Protein AF-A0AAD5M2W2-F1 (afdb_monomer_lite)

Sequence (534 aa):
MEVFDAETGERLVISTTPSTPLARLRRELERRDLPKAQRERLQIQIVEKMKAMDMQQVQRMIREEMQRELDREVELRLELSAIGRARLQKKHERDRAFHKEQIERIRAECQLRLAATMAQYNLLRGPKVLSVHVYRSEHGNLQEEYNAYGDLRVDFSPNASKHNADAWATFNDSLHDMGWSQLWVKTASLSPEEHADKQLARKRREDIMYAAGYAEGLLTHHRIDEHHHNVINTFFPDGNADDRQTLAELREFFRKNLDWMHQQIAHHDANPHLADSEYWETVSSILKQFEGLVAGYHRASKAAPPASSLDLLLMNYDGDLQDLIPVVQRARGEEVDDVDPITQEFYVFLKNLKCSALIRILPDFSDLVWGHSTWDTYASMNRIYKHYDVPLPGNAADGAPLKRKISMSSSPAYLSSVDDWYMTDAGLGILETTHGVFDSSLYDFVTPHTVPCHASHAVASRYDLETGDLFSLNGAIDAKVTSLEKFARLECDAEAGPTHDTNPVFEWTSDMRALAPSMGHPERFDFGFVTMAH

pLDDT: mean 79.1, std 15.96, range [26.16, 97.25]

Radius of gyration: 27.18 Å; chains: 1; bounding box: 92×73×61 Å

InterPro domains:
  IPR007000 Phospholipase B-like [PF04916] (167-453)
  IPR007000 Phospholipase B-like [PTHR12370] (47-453)

Structure (mmCIF, N/CA/C/O backbone):
data_AF-A0AAD5M2W2-F1
#
_entry.id   AF-A0AAD5M2W2-F1
#
loop_
_atom_site.group_PDB
_atom_site.id
_atom_site.type_symbol
_atom_site.label_atom_id
_atom_site.label_alt_id
_atom_site.label_comp_id
_atom_site.label_asym_id
_atom_site.label_entity_id
_atom_site.label_seq_id
_atom_site.pdbx_PDB_ins_code
_atom_site.Cartn_x
_atom_site.Cartn_y
_atom_site.Cartn_z
_atom_site.occupancy
_atom_site.B_iso_or_equiv
_atom_site.auth_seq_id
_atom_site.auth_comp_id
_atom_site.auth_asym_id
_atom_site.auth_atom_id
_atom_site.pdbx_PDB_model_num
ATOM 1 N N . MET A 1 1 ? -61.775 -3.359 23.673 1.00 36.44 1 MET A N 1
ATOM 2 C CA . MET A 1 1 ? -61.932 -1.970 24.150 1.00 36.44 1 MET A CA 1
ATOM 3 C C . MET A 1 1 ? -61.606 -1.062 22.992 1.00 36.44 1 MET A C 1
ATOM 5 O O . MET A 1 1 ? -60.603 -1.305 22.335 1.00 36.44 1 MET A O 1
ATOM 9 N N . GLU A 1 2 ? -62.457 -0.082 22.719 1.00 37.75 2 GLU A N 1
ATOM 10 C CA . GLU A 1 2 ? -62.147 0.963 21.745 1.00 37.75 2 GLU A CA 1
ATOM 11 C C . GLU A 1 2 ? -61.397 2.076 22.469 1.00 37.75 2 GLU A C 1
ATOM 13 O O . GLU A 1 2 ? -61.815 2.486 23.552 1.00 37.75 2 GLU A O 1
ATOM 18 N N . VAL A 1 3 ? -60.268 2.505 21.910 1.00 46.97 3 VAL A N 1
ATOM 19 C CA . VAL A 1 3 ? -59.438 3.572 22.472 1.00 46.97 3 VAL A CA 1
ATOM 20 C C . VAL A 1 3 ? -59.553 4.771 21.542 1.00 46.97 3 VAL A C 1
ATOM 22 O O . VAL A 1 3 ? -59.398 4.640 20.327 1.00 46.97 3 VAL A O 1
ATOM 25 N N . PHE A 1 4 ? -59.864 5.921 22.124 1.00 44.84 4 PHE A N 1
ATOM 26 C CA . PHE A 1 4 ? -60.000 7.193 21.428 1.00 44.84 4 PHE A CA 1
ATOM 27 C C . PHE A 1 4 ? -58.904 8.134 21.911 1.00 44.84 4 PHE A C 1
ATOM 29 O O . PHE A 1 4 ? -58.489 8.062 23.070 1.00 44.84 4 PHE A O 1
ATOM 36 N N . ASP A 1 5 ? -58.439 8.995 21.016 1.00 47.41 5 ASP A N 1
ATOM 37 C CA . ASP A 1 5 ? -57.518 10.068 21.363 1.00 47.41 5 ASP A CA 1
ATOM 38 C C . ASP A 1 5 ? -58.234 11.127 22.225 1.00 47.41 5 ASP A C 1
ATOM 40 O O . ASP A 1 5 ? -59.355 11.538 21.915 1.00 47.41 5 ASP A O 1
ATOM 44 N N . ALA A 1 6 ? -57.611 11.537 23.333 1.00 44.28 6 ALA A N 1
ATOM 45 C CA . ALA A 1 6 ? -58.256 12.368 24.352 1.00 44.28 6 ALA A CA 1
ATOM 46 C C . ALA A 1 6 ? -58.295 13.872 24.017 1.00 44.28 6 ALA A C 1
ATOM 48 O O . ALA A 1 6 ? -59.051 14.601 24.658 1.00 44.28 6 ALA A O 1
ATOM 49 N N . GLU A 1 7 ? -57.515 14.335 23.035 1.00 48.81 7 GLU A N 1
ATOM 50 C CA . GLU A 1 7 ? -57.474 15.745 22.618 1.00 48.81 7 GLU A CA 1
ATOM 51 C C . GLU A 1 7 ? -58.242 15.985 21.309 1.00 48.81 7 GLU A C 1
ATOM 53 O O . GLU A 1 7 ? -58.787 17.068 21.101 1.00 48.81 7 GLU A O 1
ATOM 58 N N . THR A 1 8 ? -58.332 14.970 20.443 1.00 64.38 8 THR A N 1
ATOM 59 C CA . THR A 1 8 ? -58.938 15.074 19.101 1.00 64.38 8 THR A CA 1
ATOM 60 C C . THR A 1 8 ? -60.226 14.267 18.918 1.00 64.38 8 THR A C 1
ATOM 62 O O . THR A 1 8 ? -61.007 14.563 18.014 1.00 64.38 8 THR A O 1
ATOM 65 N N . GLY A 1 9 ? -60.490 13.266 19.765 1.00 46.53 9 GLY A N 1
ATOM 66 C CA . GLY A 1 9 ? -61.698 12.435 19.700 1.00 46.53 9 GLY A CA 1
ATOM 67 C C . GLY A 1 9 ? -61.727 11.405 18.562 1.00 46.53 9 GLY A C 1
ATOM 68 O O . GLY A 1 9 ? -62.741 10.723 18.389 1.00 46.53 9 GLY A O 1
ATOM 69 N N . GLU A 1 10 ? -60.647 11.254 17.789 1.00 45.69 10 GLU A N 1
ATOM 70 C CA . GLU A 1 10 ? -60.570 10.253 16.723 1.00 45.69 10 GLU A CA 1
ATOM 71 C C . GLU A 1 10 ? -60.314 8.828 17.255 1.00 45.69 10 GLU A C 1
ATOM 73 O O . GLU A 1 10 ? -59.768 8.601 18.339 1.00 45.69 10 GLU A O 1
ATOM 78 N N . ARG A 1 11 ? -60.758 7.831 16.480 1.00 42.84 11 ARG A N 1
ATOM 79 C CA . ARG A 1 11 ? -60.775 6.409 16.860 1.00 42.84 11 ARG A CA 1
ATOM 80 C C . ARG A 1 11 ? -59.464 5.736 16.445 1.00 42.84 11 ARG A C 1
ATOM 82 O O . ARG A 1 11 ? -59.242 5.486 15.261 1.00 42.84 11 ARG A O 1
ATOM 89 N N . LEU A 1 12 ? -58.608 5.404 17.413 1.00 44.12 12 LEU A N 1
ATOM 90 C CA . LEU A 1 12 ? -57.287 4.821 17.157 1.00 44.12 12 LEU A CA 1
ATOM 91 C C . LEU A 1 12 ? -57.390 3.357 16.694 1.00 44.12 12 LEU A C 1
ATOM 93 O O . LEU A 1 12 ? -57.625 2.438 17.481 1.00 44.12 12 LEU A O 1
ATOM 97 N N . VAL A 1 13 ? -57.163 3.124 15.397 1.00 38.78 13 VAL A N 1
ATOM 98 C CA . VAL A 1 13 ? -57.106 1.777 14.805 1.00 38.78 13 VAL A CA 1
ATOM 99 C C . VAL A 1 13 ? -55.736 1.142 15.073 1.00 38.78 13 VAL A C 1
ATOM 101 O O . VAL A 1 13 ? -54.807 1.239 14.273 1.00 38.78 13 VAL A O 1
ATOM 104 N N . ILE A 1 14 ? -55.607 0.459 16.212 1.00 38.12 14 ILE A N 1
ATOM 105 C CA . ILE A 1 14 ? -54.402 -0.307 16.560 1.00 38.12 14 ILE A CA 1
ATOM 106 C C . ILE A 1 14 ? -54.379 -1.622 15.760 1.00 38.12 14 ILE A C 1
ATOM 108 O O . ILE A 1 14 ? -55.108 -2.566 16.058 1.00 38.12 14 ILE A O 1
ATOM 112 N N . SER A 1 15 ? -53.512 -1.695 14.747 1.00 33.19 15 SER A N 1
ATOM 113 C CA . SER A 1 15 ? -53.264 -2.904 13.947 1.00 33.19 15 SER A CA 1
ATOM 114 C C . SER A 1 15 ? -52.427 -3.933 14.726 1.00 33.19 15 SER A C 1
ATOM 116 O O . SER A 1 15 ? -51.227 -3.750 14.924 1.00 33.19 15 SER A O 1
ATOM 118 N N . THR A 1 16 ? -53.035 -5.052 15.122 1.00 33.16 16 THR A N 1
ATOM 119 C CA . THR A 1 16 ? -52.497 -6.042 16.080 1.00 33.16 16 THR A CA 1
ATOM 120 C C . THR A 1 16 ? -51.530 -7.092 15.502 1.00 33.16 16 THR A C 1
ATOM 122 O O . THR A 1 16 ? -51.529 -8.246 15.925 1.00 33.16 16 THR A O 1
ATOM 125 N N . THR A 1 17 ? -50.643 -6.709 14.579 1.00 34.84 17 THR A N 1
ATOM 126 C CA . THR A 1 17 ? -49.508 -7.563 14.165 1.00 34.84 17 THR A CA 1
ATOM 127 C C . THR A 1 17 ? -48.195 -6.784 14.228 1.00 34.84 17 THR A C 1
ATOM 129 O O . THR A 1 17 ? -48.070 -5.801 13.490 1.00 34.84 17 THR A O 1
ATOM 132 N N . PRO A 1 18 ? -47.195 -7.212 15.026 1.00 33.22 18 PRO A N 1
ATOM 133 C CA . PRO A 1 18 ? -45.878 -6.589 15.026 1.00 33.22 18 PRO A CA 1
ATOM 134 C C . PRO A 1 18 ? -45.157 -6.929 13.717 1.00 33.22 18 PRO A C 1
ATOM 136 O O . PRO A 1 18 ? -44.535 -7.978 13.566 1.00 33.22 18 PRO A O 1
ATOM 139 N N . SER A 1 19 ? -45.260 -6.036 12.734 1.00 44.28 19 SER A N 1
ATOM 140 C CA . SER A 1 19 ? -44.451 -6.117 11.523 1.00 44.28 19 SER A CA 1
ATOM 141 C C . SER A 1 19 ? -42.984 -5.904 11.883 1.00 44.28 19 SER A C 1
ATOM 143 O O . SER A 1 19 ? -42.655 -4.874 12.475 1.00 44.28 19 SER A O 1
ATOM 145 N N . THR A 1 20 ? -42.095 -6.811 11.474 1.00 59.41 20 THR A N 1
ATOM 146 C CA . THR A 1 20 ? -40.649 -6.554 11.544 1.00 59.41 20 THR A CA 1
ATOM 147 C C . THR A 1 20 ? -40.314 -5.232 10.831 1.00 59.41 20 THR A C 1
ATOM 149 O O . THR A 1 20 ? -40.992 -4.893 9.854 1.00 59.41 20 THR A O 1
ATOM 152 N N . PRO A 1 21 ? -39.286 -4.471 11.261 1.00 75.19 21 PRO A N 1
ATOM 153 C CA . PRO A 1 21 ? -38.970 -3.167 10.665 1.00 75.19 21 PRO A CA 1
ATOM 154 C C . PRO A 1 21 ? -38.828 -3.212 9.135 1.00 75.19 21 PRO A C 1
ATOM 156 O O . PRO A 1 21 ? -39.376 -2.367 8.433 1.00 75.19 21 PRO A O 1
ATOM 159 N N . LEU A 1 22 ? -38.212 -4.275 8.607 1.00 80.25 22 LEU A N 1
ATOM 160 C CA . LEU A 1 22 ? -38.109 -4.546 7.171 1.00 80.25 22 LEU A CA 1
ATOM 161 C C . LEU A 1 22 ? -39.481 -4.727 6.484 1.00 80.25 22 LEU A C 1
ATOM 163 O O . LEU A 1 22 ? -39.699 -4.215 5.388 1.00 80.25 22 LEU A O 1
ATOM 167 N N . ALA A 1 23 ? -40.432 -5.415 7.125 1.00 81.88 23 ALA A N 1
ATOM 168 C CA . ALA A 1 23 ? -41.792 -5.607 6.612 1.00 81.88 23 ALA A CA 1
ATOM 169 C C . ALA A 1 23 ? -42.685 -4.357 6.741 1.00 81.88 23 ALA A C 1
ATOM 171 O O . ALA A 1 23 ? -43.746 -4.303 6.110 1.00 81.88 23 ALA A O 1
ATOM 172 N N . ARG A 1 24 ? -42.281 -3.367 7.550 1.00 85.06 24 ARG A N 1
ATOM 173 C CA . ARG A 1 24 ? -42.869 -2.019 7.559 1.00 85.06 24 ARG A CA 1
ATOM 174 C C . ARG A 1 24 ? -42.327 -1.196 6.390 1.00 85.06 24 ARG A C 1
ATOM 176 O O . ARG A 1 24 ? -43.125 -0.713 5.597 1.00 85.06 24 ARG A O 1
ATOM 183 N N . LEU A 1 25 ? -41.002 -1.137 6.224 1.00 87.12 25 LEU A N 1
ATOM 184 C CA . LEU A 1 25 ? -40.350 -0.418 5.119 1.00 87.12 25 LEU A CA 1
ATOM 185 C C . LEU A 1 25 ? -40.816 -0.914 3.738 1.00 87.12 25 LEU A C 1
ATOM 187 O O . LEU A 1 25 ? -41.129 -0.107 2.868 1.00 87.12 25 LEU A O 1
ATOM 191 N N . ARG A 1 26 ? -40.938 -2.238 3.544 1.00 88.25 26 ARG A N 1
ATOM 192 C CA . ARG A 1 26 ? -41.463 -2.820 2.291 1.00 88.25 26 ARG A CA 1
ATOM 193 C C . ARG A 1 26 ? -42.908 -2.391 1.997 1.00 88.25 26 ARG A C 1
ATOM 195 O O . ARG A 1 26 ? -43.186 -1.967 0.882 1.00 88.25 26 ARG A O 1
ATOM 202 N N . ARG A 1 27 ? -43.795 -2.415 3.000 1.00 89.06 27 ARG A N 1
ATOM 203 C CA . ARG A 1 27 ? -45.178 -1.910 2.873 1.00 89.06 27 ARG A CA 1
ATOM 204 C C . ARG A 1 27 ? -45.243 -0.411 2.605 1.00 89.06 27 ARG A C 1
ATOM 206 O O . ARG A 1 27 ? -46.137 0.052 1.906 1.00 89.06 27 ARG A O 1
ATOM 213 N N . GLU A 1 28 ? -44.309 0.357 3.153 1.00 87.81 28 GLU A N 1
ATOM 214 C CA . GLU A 1 28 ? -44.230 1.788 2.880 1.00 87.81 28 GLU A CA 1
ATOM 215 C C . GLU A 1 28 ? -43.802 2.045 1.429 1.00 87.81 28 GLU A C 1
ATOM 217 O O . GLU A 1 28 ? -44.439 2.844 0.748 1.00 87.81 28 GLU A O 1
ATOM 222 N N . LEU A 1 29 ? -42.824 1.291 0.911 1.00 89.12 29 LEU A N 1
ATOM 223 C CA . LEU A 1 29 ? -42.368 1.359 -0.483 1.00 89.12 29 LEU A CA 1
ATOM 224 C C . LEU A 1 29 ? -43.471 1.026 -1.516 1.00 89.12 29 LEU A C 1
ATOM 226 O O . LEU A 1 29 ? -43.450 1.553 -2.632 1.00 89.12 29 LEU A O 1
ATOM 230 N N . GLU A 1 30 ? -44.449 0.189 -1.159 1.00 90.06 30 GLU A N 1
ATOM 231 C CA . GLU A 1 30 ? -45.597 -0.181 -2.010 1.00 90.06 30 GLU A CA 1
ATOM 232 C C . GLU A 1 30 ? -46.575 0.982 -2.276 1.00 90.06 30 GLU A C 1
ATOM 234 O O . GLU A 1 30 ? -47.379 0.917 -3.213 1.00 90.06 30 GLU A O 1
ATOM 239 N N . ARG A 1 31 ? -46.497 2.077 -1.505 1.00 89.44 31 ARG A N 1
ATOM 240 C CA . ARG A 1 31 ? -47.305 3.286 -1.725 1.00 89.44 31 ARG A CA 1
ATOM 241 C C . ARG A 1 31 ? -47.078 3.873 -3.118 1.00 89.44 31 ARG A C 1
ATOM 243 O O . ARG A 1 31 ? -45.942 4.079 -3.550 1.00 89.44 31 ARG A O 1
ATOM 250 N N . ARG A 1 32 ? -48.168 4.190 -3.824 1.00 81.06 32 ARG A N 1
ATOM 251 C CA . ARG A 1 32 ? -48.130 4.743 -5.194 1.00 81.06 32 ARG A CA 1
ATOM 252 C C . ARG A 1 32 ? -47.857 6.248 -5.244 1.00 81.06 32 ARG A C 1
ATOM 254 O O . ARG A 1 32 ? -47.414 6.736 -6.275 1.00 81.06 32 ARG A O 1
ATOM 261 N N . ASP A 1 33 ? -48.095 6.956 -4.146 1.00 89.62 33 ASP A N 1
ATOM 262 C CA . ASP A 1 33 ? -48.006 8.413 -4.005 1.00 89.62 33 ASP A CA 1
ATOM 263 C C . ASP A 1 33 ? -46.625 8.923 -3.540 1.00 89.62 33 ASP A C 1
ATOM 265 O O . ASP A 1 33 ? -46.438 10.122 -3.352 1.00 89.62 33 ASP A O 1
ATOM 269 N N . LEU A 1 34 ? -45.641 8.032 -3.370 1.00 88.06 34 LEU A N 1
ATOM 270 C CA . LEU A 1 34 ? -44.294 8.393 -2.913 1.00 88.06 34 LEU A CA 1
ATOM 271 C C . LEU A 1 34 ? -43.500 9.223 -3.946 1.00 88.06 34 LEU A C 1
ATOM 273 O O . LEU A 1 34 ? -43.284 8.742 -5.066 1.00 88.06 34 LEU A O 1
ATOM 277 N N . PRO A 1 35 ? -42.942 10.388 -3.554 1.00 90.19 35 PRO A N 1
ATOM 278 C CA . PRO A 1 35 ? -41.943 11.114 -4.337 1.00 90.19 35 PRO A CA 1
ATOM 279 C C . PRO A 1 35 ? -40.710 10.254 -4.645 1.00 90.19 35 PRO A C 1
ATOM 281 O O . PRO A 1 35 ? -40.274 9.459 -3.810 1.00 90.19 35 PRO A O 1
ATOM 284 N N . LYS A 1 36 ? -40.087 10.465 -5.815 1.00 82.31 36 LYS A N 1
ATOM 285 C CA . LYS A 1 36 ? -38.928 9.678 -6.284 1.00 82.31 36 LYS A CA 1
ATOM 286 C C . LYS A 1 36 ? -37.802 9.584 -5.241 1.00 82.31 36 LYS A C 1
ATOM 288 O O . LYS A 1 36 ? -37.400 8.479 -4.898 1.00 82.31 36 LYS A O 1
ATOM 293 N N . ALA A 1 37 ? -37.374 10.711 -4.670 1.00 69.56 37 ALA A N 1
ATOM 294 C CA . ALA A 1 37 ? -36.309 10.735 -3.663 1.00 69.56 37 ALA A CA 1
ATOM 295 C C . ALA A 1 37 ? -36.676 9.989 -2.360 1.00 69.56 37 ALA A C 1
ATOM 297 O O . ALA A 1 37 ? -35.810 9.416 -1.704 1.00 69.56 37 ALA A O 1
ATOM 298 N N . GLN A 1 38 ? -37.959 9.960 -1.979 1.00 79.31 38 GLN A N 1
ATOM 299 C CA . GLN A 1 38 ? -38.421 9.207 -0.807 1.00 79.31 38 GLN A CA 1
ATOM 300 C C . GLN A 1 38 ? -38.491 7.702 -1.105 1.00 79.31 38 GLN A C 1
ATOM 302 O O . GLN A 1 38 ? -38.133 6.894 -0.252 1.00 79.31 38 GLN A O 1
ATOM 307 N N . ARG A 1 39 ? -38.879 7.326 -2.332 1.00 86.50 39 ARG A N 1
ATOM 308 C CA . ARG A 1 39 ? -38.817 5.945 -2.829 1.00 86.50 39 ARG A CA 1
ATOM 309 C C . ARG A 1 39 ? -37.378 5.417 -2.825 1.00 86.50 39 ARG A C 1
ATOM 311 O O . ARG A 1 39 ? -37.148 4.340 -2.289 1.00 86.50 39 ARG A O 1
ATOM 318 N N . GLU A 1 40 ? -36.427 6.198 -3.335 1.00 77.81 40 GLU A N 1
ATOM 319 C CA . GLU A 1 40 ? -34.996 5.857 -3.346 1.00 77.81 40 GLU A CA 1
ATOM 320 C C . GLU A 1 40 ? -34.443 5.682 -1.919 1.00 77.81 40 GLU A C 1
ATOM 322 O O . GLU A 1 40 ? -33.813 4.666 -1.628 1.00 77.81 40 GLU A O 1
ATOM 327 N N . ARG A 1 41 ? -34.763 6.596 -0.987 1.00 76.31 41 ARG A N 1
ATOM 328 C CA . ARG A 1 41 ? -34.402 6.451 0.440 1.00 76.31 41 ARG A CA 1
ATOM 329 C C . ARG A 1 41 ? -34.972 5.176 1.073 1.00 76.31 41 ARG A C 1
ATOM 331 O O . ARG A 1 41 ? -34.243 4.471 1.762 1.00 76.31 41 ARG A O 1
ATOM 338 N N . LEU A 1 42 ? -36.242 4.849 0.822 1.00 83.94 42 LEU A N 1
ATOM 339 C CA . LEU A 1 42 ? -36.864 3.621 1.337 1.00 83.94 42 LEU A CA 1
ATOM 340 C C . LEU A 1 42 ? -36.216 2.353 0.757 1.00 83.94 42 LEU A C 1
ATOM 342 O O . LEU A 1 42 ? -36.048 1.371 1.476 1.00 83.94 42 LEU A O 1
ATOM 346 N N . GLN A 1 43 ? -35.821 2.364 -0.520 1.00 85.75 43 GLN A N 1
ATOM 347 C CA . GLN A 1 43 ? -35.095 1.249 -1.141 1.00 85.75 43 GLN A CA 1
ATOM 348 C C . GLN A 1 43 ? -33.722 1.034 -0.489 1.00 85.75 43 GLN A C 1
ATOM 350 O O . GLN A 1 43 ? -33.374 -0.109 -0.193 1.00 85.75 43 GLN A O 1
ATOM 355 N N . ILE A 1 44 ? -32.982 2.117 -0.217 1.00 74.31 44 ILE A N 1
ATOM 356 C CA . ILE A 1 44 ? -31.689 2.076 0.485 1.00 74.31 44 ILE A CA 1
ATOM 357 C C . ILE A 1 44 ? -31.873 1.497 1.895 1.00 74.31 44 ILE A C 1
ATOM 359 O O . ILE A 1 44 ? -31.268 0.476 2.212 1.00 74.31 44 ILE A O 1
ATOM 363 N N . GLN A 1 45 ? -32.809 2.038 2.681 1.00 76.62 45 GLN A N 1
ATOM 364 C CA . GLN A 1 45 ? -33.110 1.554 4.036 1.00 76.62 45 GLN A CA 1
ATOM 365 C C . GLN A 1 45 ? -33.510 0.071 4.079 1.00 76.62 45 GLN A C 1
ATOM 367 O O . GLN A 1 45 ? -33.200 -0.634 5.039 1.00 76.62 45 GLN A O 1
ATOM 372 N N . ILE A 1 46 ? -34.198 -0.435 3.048 1.00 82.38 46 ILE A N 1
ATOM 373 C CA . ILE A 1 46 ? -34.526 -1.864 2.926 1.00 82.38 46 ILE A CA 1
ATOM 374 C C . ILE A 1 46 ? -33.260 -2.706 2.726 1.00 82.38 46 ILE A C 1
ATOM 376 O O . ILE A 1 46 ? -33.130 -3.744 3.374 1.00 82.38 46 ILE A O 1
ATOM 380 N N . VAL A 1 47 ? -32.338 -2.273 1.860 1.00 78.75 47 VAL A N 1
ATOM 381 C CA . VAL A 1 47 ? -31.065 -2.970 1.606 1.00 78.75 47 VAL A CA 1
ATOM 382 C C . VAL A 1 47 ? -30.160 -2.925 2.837 1.00 78.75 47 VAL A C 1
ATOM 384 O O . VAL A 1 47 ? -29.665 -3.971 3.245 1.00 78.75 47 VAL A O 1
ATOM 387 N N . GLU A 1 48 ? -30.015 -1.772 3.491 1.00 72.81 48 GLU A N 1
ATOM 388 C CA . GLU A 1 48 ? -29.258 -1.619 4.743 1.00 72.81 48 GLU A CA 1
ATOM 389 C C . GLU A 1 48 ? -29.798 -2.538 5.845 1.00 72.81 48 GLU A C 1
ATOM 391 O O . GLU A 1 48 ? -29.041 -3.268 6.489 1.00 72.81 48 GLU A O 1
ATOM 396 N N . LYS A 1 49 ? -31.126 -2.573 6.035 1.00 79.81 49 LYS A N 1
ATOM 397 C CA . LYS A 1 49 ? -31.739 -3.442 7.048 1.00 79.81 49 LYS A CA 1
ATOM 398 C C . LYS A 1 49 ? -31.573 -4.924 6.717 1.00 79.81 49 LYS A C 1
ATOM 400 O O . LYS A 1 49 ? -31.460 -5.725 7.641 1.00 79.81 49 LYS A O 1
ATOM 405 N N . MET A 1 50 ? -31.530 -5.286 5.434 1.00 80.06 50 MET A N 1
ATOM 406 C CA . MET A 1 50 ? -31.196 -6.644 4.999 1.00 80.06 50 MET A CA 1
ATOM 407 C C . MET A 1 50 ? -29.718 -6.970 5.246 1.00 80.06 50 MET A C 1
ATOM 409 O O . MET A 1 50 ? -29.456 -7.978 5.891 1.00 80.06 50 MET A O 1
ATOM 413 N N . LYS A 1 51 ? -28.768 -6.101 4.861 1.00 73.62 51 LYS A N 1
ATOM 414 C CA . LYS A 1 51 ? -27.327 -6.265 5.153 1.00 73.62 51 LYS A CA 1
ATOM 415 C C . LYS A 1 51 ? -27.094 -6.490 6.653 1.00 73.62 51 LYS A C 1
ATOM 417 O O . LYS A 1 51 ? -26.446 -7.462 7.026 1.00 73.62 51 LYS A O 1
ATOM 422 N N . ALA A 1 52 ? -27.702 -5.667 7.511 1.00 68.44 52 ALA A N 1
ATOM 423 C CA . ALA A 1 52 ? -27.586 -5.792 8.965 1.00 68.44 52 ALA A CA 1
ATOM 424 C C . ALA A 1 52 ? -28.182 -7.104 9.519 1.00 68.44 52 ALA A C 1
ATOM 426 O O . ALA A 1 52 ? -27.573 -7.741 10.376 1.00 68.44 52 ALA A O 1
ATOM 427 N N . MET A 1 53 ? -29.354 -7.537 9.035 1.00 78.69 53 MET A N 1
ATOM 428 C CA . MET A 1 53 ? -29.960 -8.815 9.449 1.00 78.69 53 MET A CA 1
ATOM 429 C C . MET A 1 53 ? -29.121 -10.022 9.009 1.00 78.69 53 MET A C 1
ATOM 431 O O . MET A 1 53 ? -28.934 -10.962 9.783 1.00 78.69 53 MET A O 1
ATOM 435 N N . ASP A 1 54 ? -28.602 -9.980 7.785 1.00 78.12 54 ASP A N 1
ATOM 436 C CA . ASP A 1 54 ? -27.798 -11.041 7.183 1.00 78.12 54 ASP A CA 1
ATOM 437 C C . ASP A 1 54 ? -26.445 -11.171 7.906 1.00 78.12 54 ASP A C 1
ATOM 439 O O . ASP A 1 54 ? -26.027 -12.277 8.257 1.00 78.12 54 ASP A O 1
ATOM 443 N N . MET A 1 55 ? -25.816 -10.039 8.232 1.00 70.56 55 MET A N 1
ATOM 444 C CA . MET A 1 55 ? -24.600 -9.963 9.045 1.00 70.56 55 MET A CA 1
ATOM 445 C C . MET A 1 55 ? -24.823 -10.503 10.463 1.00 70.56 55 MET A C 1
ATOM 447 O O . MET A 1 55 ? -24.073 -11.370 10.907 1.00 70.56 55 MET A O 1
ATOM 451 N N . GLN A 1 56 ? -25.894 -10.086 11.151 1.00 73.62 56 GLN A N 1
ATOM 452 C CA . GLN A 1 56 ? -26.241 -10.612 12.478 1.00 73.62 56 GLN A CA 1
ATOM 453 C C . GLN A 1 56 ? -26.490 -12.128 12.468 1.00 73.62 56 GLN A C 1
ATOM 455 O O . GLN A 1 56 ? -26.124 -12.818 13.424 1.00 73.62 56 GLN A O 1
ATOM 460 N N . GLN A 1 57 ? -27.092 -12.666 11.400 1.00 82.94 57 GLN A N 1
ATOM 461 C CA . GLN A 1 57 ? -27.284 -14.107 11.234 1.00 82.94 57 GLN A CA 1
ATOM 462 C C . GLN A 1 57 ? -25.942 -14.842 11.107 1.00 82.94 57 GLN A C 1
ATOM 464 O O . GLN A 1 57 ? -25.731 -15.824 11.821 1.00 82.94 57 GLN A O 1
ATOM 469 N N . VAL A 1 58 ? -25.042 -14.365 10.240 1.00 73.75 58 VAL A N 1
ATOM 470 C CA . VAL A 1 58 ? -23.720 -14.978 10.023 1.00 73.75 58 VAL A CA 1
ATOM 471 C C . VAL A 1 58 ? -22.849 -14.865 11.279 1.00 73.75 58 VAL A C 1
ATOM 473 O O . VAL A 1 58 ? -22.355 -15.882 11.759 1.00 73.75 58 VAL A O 1
ATOM 476 N N . GLN A 1 59 ? -22.749 -13.679 11.892 1.00 69.56 59 GLN A N 1
ATOM 477 C CA . GLN A 1 59 ? -22.024 -13.475 13.153 1.00 69.56 59 GLN A CA 1
ATOM 478 C C . GLN A 1 59 ? -22.548 -14.375 14.283 1.00 69.56 59 GLN A C 1
ATOM 480 O O . GLN A 1 59 ? -21.763 -14.898 15.069 1.00 69.56 59 GLN A O 1
ATOM 485 N N . ARG A 1 60 ? -23.870 -14.591 14.386 1.00 81.38 60 ARG A N 1
ATOM 486 C CA . ARG A 1 60 ? -24.428 -15.534 15.370 1.00 81.38 60 ARG A CA 1
ATOM 487 C C . ARG A 1 60 ? -23.951 -16.962 15.102 1.00 81.38 60 ARG A C 1
ATOM 489 O O . ARG A 1 60 ? -23.526 -17.618 16.043 1.00 81.38 60 ARG A O 1
ATOM 496 N N . MET A 1 61 ? -23.985 -17.425 13.851 1.00 86.38 61 MET A N 1
ATOM 497 C CA . MET A 1 61 ? -23.514 -18.772 13.502 1.00 86.38 61 MET A CA 1
ATOM 498 C C . MET A 1 61 ? -22.013 -18.948 13.774 1.00 86.38 61 MET A C 1
ATOM 500 O O . MET A 1 61 ? -21.619 -20.000 14.270 1.00 86.38 61 MET A O 1
ATOM 504 N N . ILE A 1 62 ? -21.199 -17.917 13.519 1.00 74.56 62 ILE A N 1
ATOM 505 C CA . ILE A 1 62 ? -19.765 -17.904 13.846 1.00 74.56 62 ILE A CA 1
ATOM 506 C C . ILE A 1 62 ? -19.555 -17.971 15.366 1.00 74.56 62 ILE A C 1
ATOM 508 O O . ILE A 1 62 ? -18.835 -18.847 15.829 1.00 74.56 62 ILE A O 1
ATOM 512 N N . ARG A 1 63 ? -20.232 -17.126 16.160 1.00 77.31 63 ARG A N 1
ATOM 513 C CA . ARG A 1 63 ? -20.138 -17.156 17.635 1.00 77.31 63 ARG A CA 1
ATOM 514 C C . ARG A 1 63 ? -20.571 -18.499 18.226 1.00 77.31 63 ARG A C 1
ATOM 516 O O . ARG A 1 63 ? -19.914 -19.010 19.127 1.00 77.31 63 ARG A O 1
ATOM 523 N N . GLU A 1 64 ? -21.648 -19.088 17.710 1.00 87.62 64 GLU A N 1
ATOM 524 C CA . GLU A 1 64 ? -22.061 -20.439 18.097 1.00 87.62 64 GLU A CA 1
ATOM 525 C C . GLU A 1 64 ? -20.990 -21.488 17.757 1.00 87.62 64 GLU A C 1
ATOM 527 O O . GLU A 1 64 ? -20.768 -22.403 18.543 1.00 87.62 64 GLU A O 1
ATOM 532 N N . GLU A 1 65 ? -20.317 -21.369 16.610 1.00 91.75 65 GLU A N 1
ATOM 533 C CA . GLU A 1 65 ? -19.266 -22.308 16.207 1.00 91.75 65 GLU A CA 1
ATOM 534 C C . GLU A 1 65 ? -17.975 -22.138 17.015 1.00 91.75 65 GLU A C 1
ATOM 536 O O . GLU A 1 65 ? -17.366 -23.136 17.390 1.00 91.75 65 GLU A O 1
ATOM 541 N N . MET A 1 66 ? -17.607 -20.906 17.376 1.00 79.06 66 MET A N 1
ATOM 542 C CA . MET A 1 66 ? -16.513 -20.636 18.315 1.00 79.06 66 MET A CA 1
ATOM 543 C C . MET A 1 66 ? -16.785 -21.254 19.691 1.00 79.06 66 MET A C 1
ATOM 545 O O . MET A 1 66 ? -15.888 -21.857 20.278 1.00 79.06 66 MET A O 1
ATOM 549 N N . GLN A 1 67 ? -18.026 -21.171 20.188 1.00 83.62 67 GLN A N 1
ATOM 550 C CA . GLN A 1 67 ? -18.408 -21.842 21.433 1.00 83.62 67 GLN A CA 1
ATOM 551 C C . GLN A 1 67 ? -18.316 -23.369 21.297 1.00 83.62 67 GLN A C 1
ATOM 553 O O . GLN A 1 67 ? -17.759 -24.020 22.178 1.00 83.62 67 GLN A O 1
ATOM 558 N N . ARG A 1 68 ? -18.783 -23.946 20.178 1.00 91.31 68 ARG A N 1
ATOM 559 C CA . ARG A 1 68 ? -18.616 -25.386 19.914 1.00 91.31 68 ARG A CA 1
ATOM 560 C C . ARG A 1 68 ? -17.141 -25.785 19.869 1.00 91.31 68 ARG A C 1
ATOM 562 O O . ARG A 1 68 ? -16.812 -26.855 20.362 1.00 91.31 68 ARG A O 1
ATOM 569 N N . GLU A 1 69 ? -16.252 -24.959 19.321 1.00 90.25 69 GLU A N 1
ATOM 570 C CA . GLU A 1 69 ? -14.814 -25.255 19.302 1.00 90.25 69 GLU A CA 1
ATOM 571 C C . GLU A 1 69 ? -14.195 -25.239 20.706 1.00 90.25 69 GLU A C 1
ATOM 573 O O . GLU A 1 69 ? -13.432 -26.145 21.045 1.00 90.25 69 GLU A O 1
ATOM 578 N N . LEU A 1 70 ? -14.600 -24.298 21.565 1.00 85.94 70 LEU A N 1
ATOM 579 C CA . LEU A 1 70 ? -14.209 -24.296 22.977 1.00 85.94 70 LEU A CA 1
ATOM 580 C C . LEU A 1 70 ? -14.704 -25.560 23.704 1.00 85.94 70 LEU A C 1
ATOM 582 O O . LEU A 1 70 ? -13.938 -26.204 24.424 1.00 85.94 70 LEU A O 1
ATOM 586 N N . ASP A 1 71 ? -15.955 -25.962 23.471 1.00 89.94 71 ASP A N 1
ATOM 587 C CA . ASP A 1 71 ? -16.534 -27.176 24.057 1.00 89.94 71 ASP A CA 1
ATOM 588 C C . ASP A 1 71 ? -15.805 -28.447 23.562 1.00 89.94 71 ASP A C 1
ATOM 590 O O . ASP A 1 71 ? -15.555 -29.368 24.345 1.00 89.94 71 ASP A O 1
ATOM 594 N N . ARG A 1 72 ? -15.394 -28.491 22.283 1.00 92.19 72 ARG A N 1
ATOM 595 C CA . ARG A 1 72 ? -14.584 -29.579 21.696 1.00 92.19 72 ARG A CA 1
ATOM 596 C C . ARG A 1 72 ? -13.190 -29.659 22.317 1.00 92.19 72 ARG A C 1
ATOM 598 O O . ARG A 1 72 ? -12.733 -30.764 22.619 1.00 92.19 72 ARG A O 1
ATOM 605 N N . GLU A 1 73 ? -12.524 -28.525 22.555 1.00 87.12 73 GLU A N 1
ATOM 606 C CA . GLU A 1 73 ? -11.253 -28.505 23.290 1.00 87.12 73 GLU A CA 1
ATOM 607 C C . GLU A 1 73 ? -11.415 -29.063 24.711 1.00 87.12 73 GLU A C 1
ATOM 609 O O . GLU A 1 73 ? -10.570 -29.837 25.169 1.00 87.12 73 GLU A O 1
ATOM 614 N N . VAL A 1 74 ? -12.502 -28.711 25.403 1.00 89.69 74 VAL A N 1
ATOM 615 C CA . VAL A 1 74 ? -12.803 -29.238 26.741 1.00 89.69 74 VAL A CA 1
ATOM 616 C C . VAL A 1 74 ? -13.075 -30.748 26.693 1.00 89.69 74 VAL A C 1
ATOM 618 O O . VAL A 1 74 ? -12.468 -31.479 27.477 1.00 89.69 74 VAL A O 1
ATOM 621 N N . GLU A 1 75 ? -13.886 -31.249 25.748 1.00 92.00 75 GLU A N 1
ATOM 622 C CA . GLU A 1 75 ? -14.085 -32.698 25.532 1.00 92.00 75 GLU A CA 1
ATOM 623 C C . GLU A 1 75 ? -12.740 -33.425 25.312 1.00 92.00 75 GLU A C 1
ATOM 625 O O . GLU A 1 75 ? -12.489 -34.467 25.923 1.00 92.00 75 GLU A O 1
ATOM 630 N N . LEU A 1 76 ? -11.845 -32.869 24.485 1.00 89.50 76 LEU A N 1
ATOM 631 C CA . LEU A 1 76 ? -10.538 -33.468 24.181 1.00 89.50 76 LEU A CA 1
ATOM 632 C C . LEU A 1 76 ? -9.568 -33.472 25.367 1.00 89.50 76 LEU A C 1
ATOM 634 O O . LEU A 1 76 ? -8.797 -34.424 25.510 1.00 89.50 76 LEU A O 1
ATOM 638 N N . ARG A 1 77 ? -9.596 -32.435 26.213 1.00 88.19 77 ARG A N 1
ATOM 639 C CA . ARG A 1 77 ? -8.773 -32.353 27.434 1.00 88.19 77 ARG A CA 1
ATOM 640 C C . ARG A 1 77 ? -9.277 -33.283 28.542 1.00 88.19 77 ARG A C 1
ATOM 642 O O . ARG A 1 77 ? -8.467 -33.759 29.333 1.00 88.19 77 ARG A O 1
ATOM 649 N N . LEU A 1 78 ? -10.586 -33.543 28.605 1.00 90.38 78 LEU A N 1
ATOM 650 C CA . LEU A 1 78 ? -11.198 -34.436 29.597 1.00 90.38 78 LEU A CA 1
ATOM 651 C C . LEU A 1 78 ? -11.068 -35.927 29.243 1.00 90.38 78 LEU A C 1
ATOM 653 O O . LEU A 1 78 ? -11.059 -36.768 30.142 1.00 90.38 78 LEU A O 1
ATOM 657 N N . GLU A 1 79 ? -10.953 -36.281 27.961 1.00 94.38 79 GLU A N 1
ATOM 658 C CA . GLU A 1 79 ? -10.793 -37.675 27.540 1.00 94.38 79 GLU A CA 1
ATOM 659 C C . GLU A 1 79 ? -9.369 -38.192 27.810 1.00 94.38 79 GLU A C 1
ATOM 661 O O . GLU A 1 79 ? -8.393 -37.808 27.161 1.00 94.38 79 GLU A O 1
ATOM 666 N N . LEU A 1 80 ? -9.252 -39.118 28.764 1.00 89.00 80 LEU A N 1
ATOM 667 C CA . LEU A 1 80 ? -7.984 -39.696 29.217 1.00 89.00 80 LEU A CA 1
ATOM 668 C C . LEU A 1 80 ? -7.465 -40.810 28.288 1.00 89.00 80 LEU A C 1
ATOM 670 O O . LEU A 1 80 ? -6.249 -41.015 28.202 1.00 89.00 80 LEU A O 1
ATOM 674 N N . SER A 1 81 ? -8.342 -41.496 27.553 1.00 95.12 81 SER A N 1
ATOM 675 C CA . SER A 1 81 ? -7.990 -42.589 26.642 1.00 95.12 81 SER A CA 1
ATOM 676 C C . SER A 1 81 ? -7.449 -42.084 25.305 1.00 95.12 81 SER A C 1
ATOM 678 O O . SER A 1 81 ? -8.089 -41.292 24.620 1.00 95.12 81 SER A O 1
ATOM 680 N N . ALA A 1 82 ? -6.312 -42.620 24.850 1.00 87.31 82 ALA A N 1
ATOM 681 C CA . ALA A 1 82 ? -5.780 -42.317 23.517 1.00 87.31 82 ALA A CA 1
ATOM 682 C C . ALA A 1 82 ? -6.740 -42.742 22.383 1.00 87.31 82 ALA A C 1
ATOM 684 O O . ALA A 1 82 ? -6.891 -42.023 21.397 1.00 87.31 82 ALA A O 1
ATOM 685 N N . ILE A 1 83 ? -7.437 -43.874 22.548 1.00 92.19 83 ILE A N 1
ATOM 686 C CA . ILE A 1 83 ? -8.443 -44.358 21.585 1.00 92.19 83 ILE A CA 1
ATOM 687 C C . ILE A 1 83 ? -9.703 -43.477 21.640 1.00 92.19 83 ILE A C 1
ATOM 689 O O . ILE A 1 83 ? -10.307 -43.197 20.604 1.00 92.19 83 ILE A O 1
ATOM 693 N N . GLY A 1 84 ? -10.076 -43.008 22.837 1.00 87.50 84 GLY A N 1
ATOM 694 C CA . GLY A 1 84 ? -11.165 -42.050 23.030 1.00 87.50 84 GLY A CA 1
ATOM 695 C C . GLY A 1 84 ? -10.884 -40.723 22.324 1.00 87.50 84 GLY A C 1
ATOM 696 O O . GLY A 1 84 ? -11.692 -40.294 21.501 1.00 87.50 84 GLY A O 1
ATOM 697 N N . ARG A 1 85 ? -9.697 -40.136 22.547 1.00 90.12 85 ARG A N 1
ATOM 698 C CA . ARG A 1 85 ? -9.261 -38.886 21.900 1.00 90.12 85 ARG A CA 1
ATOM 699 C C . ARG A 1 85 ? -9.269 -38.998 20.377 1.00 90.12 85 ARG A C 1
ATOM 701 O O . ARG A 1 85 ? -9.896 -38.168 19.732 1.00 90.12 85 ARG A O 1
ATOM 708 N N . ALA A 1 86 ? -8.694 -40.057 19.802 1.00 87.31 86 ALA A N 1
ATOM 709 C CA . ALA A 1 86 ? -8.700 -40.263 18.348 1.00 87.31 86 ALA A CA 1
ATOM 710 C C . ALA A 1 86 ? -10.123 -40.400 17.761 1.00 87.31 86 ALA A C 1
ATOM 712 O O . ALA A 1 86 ? -10.406 -39.933 16.656 1.00 87.31 86 ALA A O 1
ATOM 713 N N . ARG A 1 87 ? -11.054 -41.017 18.505 1.00 93.62 87 ARG A N 1
ATOM 714 C CA . ARG A 1 87 ? -12.473 -41.089 18.120 1.00 93.62 87 ARG A CA 1
ATOM 715 C C . ARG A 1 87 ? -13.174 -39.728 18.232 1.00 93.62 87 ARG A C 1
ATOM 717 O O . ARG A 1 87 ? -14.013 -39.435 17.381 1.00 93.62 87 ARG A O 1
ATOM 724 N N . LEU A 1 88 ? -12.864 -38.932 19.257 1.00 92.12 88 LEU A N 1
ATOM 725 C CA . LEU A 1 88 ? -13.398 -37.577 19.431 1.00 92.12 88 LEU A CA 1
ATOM 726 C C . LEU A 1 88 ? -12.889 -36.632 18.342 1.00 92.12 88 LEU A C 1
ATOM 728 O O . LEU A 1 88 ? -13.718 -36.010 17.693 1.00 92.12 88 LEU A O 1
ATOM 732 N N . GLN A 1 89 ? -11.586 -36.618 18.045 1.00 89.31 89 GLN A N 1
ATOM 733 C CA . GLN A 1 89 ? -11.003 -35.827 16.949 1.00 89.31 89 GLN A CA 1
ATOM 734 C C . GLN A 1 89 ? -11.742 -36.079 15.627 1.00 89.31 89 GLN A C 1
ATOM 736 O O . GLN A 1 89 ? -12.287 -35.154 15.033 1.00 89.31 89 GLN A O 1
ATOM 741 N N . LYS A 1 90 ? -11.924 -37.350 15.245 1.00 90.88 90 LYS A N 1
ATOM 742 C CA . LYS A 1 90 ? -12.648 -37.726 14.018 1.00 90.88 90 LYS A CA 1
ATOM 743 C C . LYS A 1 90 ? -14.148 -37.380 14.021 1.00 90.88 90 LYS A C 1
ATOM 745 O O . LYS A 1 90 ? -14.766 -37.304 12.957 1.00 90.88 90 LYS A O 1
ATOM 750 N N . LYS A 1 91 ? -14.766 -37.217 15.196 1.00 94.06 91 LYS A N 1
ATOM 751 C CA . LYS A 1 91 ? -16.127 -36.667 15.338 1.00 94.06 91 LYS A CA 1
ATOM 752 C C . LYS A 1 91 ? -16.077 -35.148 15.138 1.00 94.06 91 LYS A C 1
ATOM 754 O O . LYS A 1 91 ? -16.773 -34.636 14.271 1.00 94.06 91 LYS A O 1
ATOM 759 N N . HIS A 1 92 ? -15.201 -34.458 15.866 1.00 95.12 92 HIS A N 1
ATOM 760 C CA . HIS A 1 92 ? -15.020 -33.006 15.824 1.00 95.12 92 HIS A CA 1
ATOM 761 C C . HIS A 1 92 ? -14.653 -32.492 14.427 1.00 95.12 92 HIS A C 1
ATOM 763 O O . HIS A 1 92 ? -15.211 -31.494 13.997 1.00 95.12 92 HIS A O 1
ATOM 769 N N . GLU A 1 93 ? -13.806 -33.199 13.676 1.00 88.19 93 GLU A N 1
ATOM 770 C CA . GLU A 1 93 ? -13.503 -32.919 12.262 1.00 88.19 93 GLU A CA 1
ATOM 771 C C . GLU A 1 93 ? -14.761 -32.902 11.381 1.00 88.19 93 GLU A C 1
ATOM 773 O O . GLU A 1 93 ? -14.940 -32.000 10.563 1.00 88.19 93 GLU A O 1
ATOM 778 N N . ARG A 1 94 ? -15.656 -33.884 11.557 1.00 91.00 94 ARG A N 1
ATOM 779 C CA . ARG A 1 94 ? -16.917 -33.978 10.804 1.00 91.00 94 ARG A CA 1
ATOM 780 C C . ARG A 1 94 ? -17.893 -32.884 11.212 1.00 91.00 94 ARG A C 1
ATOM 782 O O . ARG A 1 94 ? -18.531 -32.298 10.342 1.00 91.00 94 ARG A O 1
ATOM 789 N N . ASP A 1 95 ? -17.979 -32.604 12.510 1.00 89.81 95 ASP A N 1
ATOM 790 C CA . ASP A 1 95 ? -18.830 -31.546 13.050 1.00 89.81 95 ASP A CA 1
ATOM 791 C C . ASP A 1 95 ? -18.351 -30.167 12.542 1.00 89.81 95 ASP A C 1
ATOM 793 O O . ASP A 1 95 ? -19.163 -29.387 12.046 1.00 89.81 95 ASP A O 1
ATOM 797 N N . ARG A 1 96 ? -17.032 -29.899 12.558 1.00 90.69 96 ARG A N 1
ATOM 798 C CA . ARG A 1 96 ? -16.411 -28.692 11.975 1.00 90.69 96 ARG A CA 1
ATOM 799 C C . ARG A 1 96 ? -16.709 -28.560 10.483 1.00 90.69 96 ARG A C 1
ATOM 801 O O . ARG A 1 96 ? -17.144 -27.498 10.047 1.00 90.69 96 ARG A O 1
ATOM 808 N N . ALA A 1 97 ? -16.511 -29.625 9.701 1.00 83.88 97 ALA A N 1
ATOM 809 C CA . ALA A 1 97 ? -16.787 -29.610 8.263 1.00 83.88 97 ALA A CA 1
ATOM 810 C C . ALA A 1 97 ? -18.263 -29.290 7.968 1.00 83.88 97 ALA A C 1
ATOM 812 O O . ALA A 1 97 ? -18.552 -28.418 7.150 1.00 83.88 97 ALA A O 1
ATOM 813 N N . PHE A 1 98 ? -19.191 -29.929 8.689 1.00 92.00 98 PHE A N 1
ATOM 814 C CA . PHE A 1 98 ? -20.626 -29.678 8.557 1.00 92.00 98 PHE A CA 1
ATOM 815 C C . PHE A 1 98 ? -20.999 -28.227 8.890 1.00 92.00 98 PHE A C 1
ATOM 817 O O . PHE A 1 98 ? -21.730 -27.586 8.132 1.00 92.00 98 PHE A O 1
ATOM 824 N N . HIS A 1 99 ? -20.503 -27.682 10.005 1.00 90.00 99 HIS A N 1
ATOM 825 C CA . HIS A 1 99 ? -20.829 -26.313 10.403 1.00 90.00 99 HIS A CA 1
ATOM 826 C C . HIS A 1 99 ? -20.167 -25.255 9.510 1.00 90.00 99 HIS A C 1
ATOM 828 O O . HIS A 1 99 ? -20.833 -24.270 9.184 1.00 90.00 99 HIS A O 1
ATOM 834 N N . LYS A 1 100 ? -18.932 -25.482 9.035 1.00 83.31 100 LYS A N 1
ATOM 835 C CA . LYS A 1 100 ? -18.288 -24.651 8.003 1.00 83.31 100 LYS A CA 1
ATOM 836 C C . LYS A 1 100 ? -19.156 -24.587 6.743 1.00 83.31 100 LYS A C 1
ATOM 838 O O . LYS A 1 100 ? -19.513 -23.492 6.317 1.00 83.31 100 LYS A O 1
ATOM 843 N N . GLU A 1 101 ? -19.597 -25.737 6.227 1.00 87.62 101 GLU A N 1
ATOM 844 C CA . GLU A 1 101 ? -20.484 -25.812 5.057 1.00 87.62 101 GLU A CA 1
ATOM 845 C C . GLU A 1 101 ? -21.818 -25.073 5.292 1.00 87.62 101 GLU A C 1
ATOM 847 O O . GLU A 1 101 ? -22.296 -24.358 4.410 1.00 87.62 101 GLU A O 1
ATOM 852 N N . GLN A 1 102 ? -22.419 -25.175 6.489 1.00 88.06 102 GLN A N 1
ATOM 853 C CA . GLN A 1 102 ? -23.632 -24.405 6.805 1.00 88.06 102 GLN A CA 1
ATOM 854 C C . GLN A 1 102 ? -23.379 -22.889 6.824 1.00 88.06 102 GLN A C 1
ATOM 856 O O . GLN A 1 102 ? -24.214 -22.139 6.317 1.00 88.06 102 GLN A O 1
ATOM 861 N N . ILE A 1 103 ? -22.263 -22.424 7.399 1.00 77.94 103 ILE A N 1
ATOM 862 C CA . ILE A 1 103 ? -21.907 -20.995 7.443 1.00 77.94 103 ILE A CA 1
ATOM 863 C C . ILE A 1 103 ? -21.655 -20.467 6.027 1.00 77.94 103 ILE A C 1
ATOM 865 O O . ILE A 1 103 ? -22.216 -19.436 5.655 1.00 77.94 103 ILE A O 1
ATOM 869 N N . GLU A 1 104 ? -20.875 -21.186 5.218 1.00 74.75 104 GLU A N 1
ATOM 870 C CA . GLU A 1 104 ? -20.573 -20.821 3.830 1.00 74.75 104 GLU A CA 1
ATOM 871 C C . GLU A 1 104 ? -21.840 -20.784 2.966 1.00 74.75 104 GLU A C 1
ATOM 873 O O . GLU A 1 104 ? -22.072 -19.793 2.267 1.00 74.75 104 GLU A O 1
ATOM 878 N N . ARG A 1 105 ? -22.722 -21.791 3.078 1.00 85.31 105 ARG A N 1
ATOM 879 C CA . ARG A 1 105 ? -23.999 -21.806 2.348 1.00 85.31 105 ARG A CA 1
ATOM 880 C C . ARG A 1 105 ? -24.887 -20.623 2.734 1.00 85.31 105 ARG A C 1
ATOM 882 O O . ARG A 1 105 ? -25.396 -19.940 1.850 1.00 85.31 105 ARG A O 1
ATOM 889 N N . ILE A 1 106 ? -25.038 -20.332 4.030 1.00 81.44 106 ILE A N 1
ATOM 890 C CA . ILE A 1 106 ? -25.829 -19.179 4.488 1.00 81.44 106 ILE A CA 1
ATOM 891 C C . ILE A 1 106 ? -25.207 -17.851 4.033 1.00 81.44 106 ILE A C 1
ATOM 893 O O . ILE A 1 106 ? -25.942 -16.966 3.598 1.00 81.44 106 ILE A O 1
ATOM 897 N N . ARG A 1 107 ? -23.876 -17.702 4.062 1.00 71.69 107 ARG A N 1
ATOM 898 C CA . ARG A 1 107 ? -23.187 -16.498 3.561 1.00 71.69 107 ARG A CA 1
ATOM 899 C C . ARG A 1 107 ? -23.471 -16.280 2.070 1.00 71.69 107 ARG A C 1
ATOM 901 O O . ARG A 1 107 ? -23.825 -15.165 1.688 1.00 71.69 107 ARG A O 1
ATOM 908 N N . ALA A 1 108 ? -23.413 -17.339 1.261 1.00 66.69 108 ALA A N 1
ATOM 909 C CA . ALA A 1 108 ? -23.749 -17.294 -0.163 1.00 66.69 108 ALA A CA 1
ATOM 910 C C . ALA A 1 108 ? -25.240 -16.984 -0.415 1.00 66.69 108 ALA A C 1
ATOM 912 O O . ALA A 1 108 ? -25.558 -16.138 -1.251 1.00 66.69 108 ALA A O 1
ATOM 913 N N . GLU A 1 109 ? -26.163 -17.605 0.332 1.00 77.88 109 GLU A N 1
ATOM 914 C CA . GLU A 1 109 ? -27.608 -17.322 0.260 1.00 77.88 109 GLU A CA 1
ATOM 915 C C . GLU A 1 109 ? -27.924 -15.850 0.596 1.00 77.88 109 GLU A C 1
ATOM 917 O O . GLU A 1 109 ? -28.708 -15.205 -0.108 1.00 77.88 109 GLU A O 1
ATOM 922 N N . CYS A 1 110 ? -27.292 -15.295 1.637 1.00 74.12 110 CYS A N 1
ATOM 923 C CA . CYS A 1 110 ? -27.400 -13.884 2.012 1.00 74.12 110 CYS A CA 1
ATOM 924 C C . CYS A 1 110 ? -26.855 -12.956 0.912 1.00 74.12 110 CYS A C 1
ATOM 926 O O . CYS A 1 110 ? -27.552 -12.034 0.486 1.00 74.12 110 CYS A O 1
ATOM 928 N N . GLN A 1 111 ? -25.653 -13.224 0.388 1.00 69.06 111 GLN A N 1
ATOM 929 C CA . GLN A 1 111 ? -25.056 -12.439 -0.702 1.00 69.06 111 GLN A CA 1
ATOM 930 C C . GLN A 1 111 ? -25.931 -12.438 -1.965 1.00 69.06 111 GLN A C 1
ATOM 932 O O . GLN A 1 111 ? -26.216 -11.371 -2.509 1.00 69.06 111 GLN A O 1
ATOM 937 N N . LEU A 1 112 ? -26.427 -13.605 -2.394 1.00 72.50 112 LEU A N 1
ATOM 938 C CA . LEU A 1 112 ? -27.343 -13.736 -3.534 1.00 72.50 112 LEU A CA 1
ATOM 939 C C . LEU A 1 112 ? -28.641 -12.946 -3.321 1.00 72.50 112 LEU A C 1
ATOM 941 O O . LEU A 1 112 ? -29.089 -12.231 -4.220 1.00 72.50 112 LEU A O 1
ATOM 945 N N . ARG A 1 113 ? -29.234 -13.032 -2.124 1.00 81.25 113 ARG A N 1
ATOM 946 C CA . ARG A 1 113 ? -30.446 -12.286 -1.754 1.00 81.25 113 ARG A CA 1
ATOM 947 C C . ARG A 1 113 ? -30.218 -10.773 -1.764 1.00 81.25 113 ARG A C 1
ATOM 949 O O . ARG A 1 113 ? -31.077 -10.034 -2.260 1.00 81.25 113 ARG A O 1
ATOM 956 N N . LEU A 1 114 ? -29.096 -10.309 -1.217 1.00 75.56 114 LEU A N 1
ATOM 957 C CA . LEU A 1 114 ? -28.748 -8.892 -1.166 1.00 75.56 114 LEU A CA 1
ATOM 958 C C . LEU A 1 114 ? -28.502 -8.351 -2.581 1.00 75.56 114 LEU A C 1
ATOM 960 O O . LEU A 1 114 ? -29.152 -7.385 -2.976 1.00 75.56 114 LEU A O 1
ATOM 964 N N . ALA A 1 115 ? -27.682 -9.041 -3.381 1.00 65.69 115 ALA A N 1
ATOM 965 C CA . ALA A 1 115 ? -27.389 -8.682 -4.768 1.00 65.69 115 ALA A CA 1
ATOM 966 C C . ALA A 1 115 ? -28.653 -8.637 -5.644 1.00 65.69 115 ALA A C 1
ATOM 968 O O . ALA A 1 115 ? -28.865 -7.664 -6.367 1.00 65.69 115 ALA A O 1
ATOM 969 N N . ALA A 1 116 ? -29.544 -9.630 -5.532 1.00 71.62 116 ALA A N 1
ATOM 970 C CA . ALA A 1 116 ? -30.819 -9.640 -6.253 1.00 71.62 116 ALA A CA 1
ATOM 971 C C . ALA A 1 116 ? -31.731 -8.462 -5.856 1.00 71.62 116 ALA A C 1
ATOM 973 O O . ALA A 1 116 ? -32.384 -7.866 -6.713 1.00 71.62 116 ALA A O 1
ATOM 974 N N . THR A 1 117 ? -31.745 -8.083 -4.574 1.00 79.56 117 THR A N 1
ATOM 975 C CA . THR A 1 117 ? -32.541 -6.945 -4.077 1.00 79.56 117 THR A CA 1
ATOM 976 C C . THR A 1 117 ? -31.948 -5.605 -4.527 1.00 79.56 117 THR A C 1
ATOM 978 O O . THR A 1 117 ? -32.679 -4.715 -4.960 1.00 79.56 117 THR A O 1
ATOM 981 N N . MET A 1 118 ? -30.620 -5.464 -4.491 1.00 70.88 118 MET A N 1
ATOM 982 C CA . MET A 1 118 ? -29.920 -4.286 -5.010 1.00 70.88 118 MET A CA 1
ATOM 983 C C . MET A 1 118 ? -30.131 -4.133 -6.522 1.00 70.88 118 MET A C 1
ATOM 985 O O . MET A 1 118 ? -30.380 -3.022 -6.990 1.00 70.88 118 MET A O 1
ATOM 989 N N . ALA A 1 119 ? -30.111 -5.237 -7.279 1.00 69.06 119 ALA A N 1
ATOM 990 C CA . ALA A 1 119 ? -30.420 -5.246 -8.708 1.00 69.06 119 ALA A CA 1
ATOM 991 C C . ALA A 1 119 ? -31.868 -4.804 -8.971 1.00 69.06 119 ALA A C 1
ATOM 993 O O . ALA A 1 119 ? -32.101 -3.910 -9.781 1.00 69.06 119 ALA A O 1
ATOM 994 N N . GLN A 1 120 ? -32.836 -5.361 -8.233 1.00 81.81 120 GLN A N 1
ATOM 995 C CA . GLN A 1 120 ? -34.258 -5.012 -8.346 1.00 81.81 120 GLN A CA 1
ATOM 996 C C . GLN A 1 120 ? -34.529 -3.511 -8.136 1.00 81.81 120 GLN A C 1
ATOM 998 O O . GLN A 1 120 ? -35.463 -2.963 -8.722 1.00 81.81 120 GLN A O 1
ATOM 1003 N N . TYR A 1 121 ? -33.738 -2.841 -7.296 1.00 82.88 121 TYR A N 1
ATOM 1004 C CA . TYR A 1 121 ? -33.902 -1.420 -6.992 1.00 82.88 121 TYR A CA 1
ATOM 1005 C C . TYR A 1 121 ? -32.992 -0.486 -7.804 1.00 82.88 121 TYR A C 1
ATOM 1007 O O . TYR A 1 121 ? -33.016 0.716 -7.553 1.00 82.88 121 TYR A O 1
ATOM 1015 N N . ASN A 1 122 ? -32.196 -0.999 -8.754 1.00 70.38 122 ASN A N 1
ATOM 1016 C CA . ASN A 1 122 ? -31.092 -0.260 -9.390 1.00 70.38 122 ASN A CA 1
ATOM 1017 C C . ASN A 1 122 ? -30.130 0.387 -8.363 1.00 70.38 122 ASN A C 1
ATOM 1019 O O . ASN A 1 122 ? -29.486 1.398 -8.640 1.00 70.38 122 ASN A O 1
ATOM 1023 N N . LEU A 1 123 ? -30.029 -0.213 -7.170 1.00 62.53 123 LEU A N 1
ATOM 1024 C CA . LEU A 1 123 ? -29.063 0.133 -6.124 1.00 62.53 123 LEU A CA 1
ATOM 1025 C C . LEU A 1 123 ? -27.735 -0.605 -6.289 1.00 62.53 123 LEU A C 1
ATOM 1027 O O . LEU A 1 123 ? -26.769 -0.263 -5.616 1.00 62.53 123 LEU A O 1
ATOM 1031 N N . LEU A 1 124 ? -27.647 -1.525 -7.255 1.00 51.59 124 LEU A N 1
ATOM 1032 C CA . LEU A 1 124 ? -26.395 -1.742 -7.971 1.00 51.59 124 LEU A CA 1
ATOM 1033 C C . LEU A 1 124 ? -26.049 -0.468 -8.760 1.00 51.59 124 LEU A C 1
ATOM 1035 O O . LEU A 1 124 ? -26.112 -0.430 -9.989 1.00 51.59 124 LEU A O 1
ATOM 1039 N N . ARG A 1 125 ? -25.604 0.569 -8.041 1.00 46.25 125 ARG A N 1
ATOM 1040 C CA . ARG A 1 125 ? -24.481 1.345 -8.549 1.00 46.25 125 ARG A CA 1
ATOM 1041 C C . ARG A 1 125 ? -23.381 0.312 -8.694 1.00 46.25 125 ARG A C 1
ATOM 1043 O O . ARG A 1 125 ? -22.879 -0.186 -7.693 1.00 46.25 125 ARG A O 1
ATOM 1050 N N . GLY A 1 126 ? -23.099 -0.091 -9.932 1.00 40.56 126 GLY A N 1
ATOM 1051 C CA . GLY A 1 126 ? -21.894 -0.866 -10.172 1.00 40.56 126 GLY A CA 1
ATOM 1052 C C . GLY A 1 126 ? -20.739 -0.091 -9.538 1.00 40.56 126 GLY A C 1
ATOM 1053 O O . GLY A 1 126 ? -20.748 1.146 -9.643 1.00 40.56 126 GLY A O 1
ATOM 1054 N N . PRO A 1 127 ? -19.789 -0.762 -8.864 1.00 48.81 127 PRO A N 1
ATOM 1055 C CA . PRO A 1 127 ? -18.574 -0.085 -8.456 1.00 48.81 127 PRO A CA 1
ATOM 1056 C C . PRO A 1 127 ? -18.022 0.708 -9.639 1.00 48.81 127 PRO A C 1
ATOM 1058 O O . PRO A 1 127 ? -18.214 0.311 -10.796 1.00 48.81 127 PRO A O 1
ATOM 1061 N N . LYS A 1 128 ? -17.352 1.835 -9.379 1.00 63.06 128 LYS A N 1
ATOM 1062 C CA . LYS A 1 128 ? -16.676 2.598 -10.439 1.00 63.06 128 LYS A CA 1
ATOM 1063 C C . LYS A 1 128 ? -15.440 1.819 -10.895 1.00 63.06 128 LYS A C 1
ATOM 1065 O O . LYS A 1 128 ? -14.315 2.220 -10.622 1.00 63.06 128 LYS A O 1
ATOM 1070 N N . VAL A 1 129 ? -15.674 0.684 -11.553 1.00 79.94 129 VAL A N 1
ATOM 1071 C CA . VAL A 1 129 ? -14.653 -0.174 -12.135 1.00 79.94 129 VAL A CA 1
ATOM 1072 C C . VAL A 1 129 ? -14.116 0.556 -13.348 1.00 79.94 129 VAL A C 1
ATOM 1074 O O . VAL A 1 129 ? -14.749 0.601 -14.403 1.00 79.94 129 VAL A O 1
ATOM 1077 N N . LEU A 1 130 ? -12.964 1.180 -13.160 1.00 84.56 130 LEU A N 1
ATOM 1078 C CA . LEU A 1 130 ? -12.238 1.869 -14.208 1.00 84.56 130 LEU A CA 1
ATOM 1079 C C . LEU A 1 130 ? -11.045 1.001 -14.584 1.00 84.56 130 LEU A C 1
ATOM 1081 O O . LEU A 1 130 ? -10.194 0.708 -13.747 1.00 84.56 130 LEU A O 1
ATOM 1085 N N . SER A 1 131 ? -10.996 0.590 -15.847 1.00 87.12 131 SER A N 1
ATOM 1086 C CA . SER A 1 131 ? -9.854 -0.111 -16.427 1.00 87.12 131 SER A CA 1
ATOM 1087 C C . SER A 1 131 ? -9.108 0.829 -17.361 1.00 87.12 131 SER A C 1
ATOM 1089 O O . SER A 1 131 ? -9.733 1.566 -18.127 1.00 87.12 131 SER A O 1
ATOM 1091 N N . VAL A 1 132 ? -7.778 0.785 -17.317 1.00 88.75 132 VAL A N 1
ATOM 1092 C CA . VAL A 1 132 ? -6.915 1.546 -18.221 1.00 88.75 132 VAL A CA 1
ATOM 1093 C C . VAL A 1 132 ? -5.794 0.675 -18.766 1.00 88.75 132 VAL A C 1
ATOM 1095 O O . VAL A 1 132 ? -5.256 -0.171 -18.055 1.00 88.75 132 VAL A O 1
ATOM 1098 N N . HIS A 1 133 ? -5.443 0.890 -20.028 1.00 88.25 133 HIS A N 1
ATOM 1099 C CA . HIS A 1 133 ? -4.282 0.303 -20.685 1.00 88.25 133 HIS A CA 1
ATOM 1100 C C . HIS A 1 133 ? -3.318 1.424 -21.078 1.00 88.25 133 HIS A C 1
ATOM 1102 O O . HIS A 1 133 ? -3.729 2.405 -21.705 1.00 88.25 133 HIS A O 1
ATOM 1108 N N . VAL A 1 134 ? -2.047 1.271 -20.713 1.00 85.88 134 VAL A N 1
ATOM 1109 C CA . VAL A 1 134 ? -0.965 2.227 -20.962 1.00 85.88 134 VAL A CA 1
ATOM 1110 C C . VAL A 1 134 ? 0.013 1.606 -21.956 1.00 85.88 134 VAL A C 1
ATOM 1112 O O . VAL A 1 134 ? 0.496 0.490 -21.755 1.00 85.88 134 VAL A O 1
ATOM 1115 N N . TYR A 1 135 ? 0.293 2.324 -23.041 1.00 87.00 135 TYR A N 1
ATOM 1116 C CA . TYR A 1 135 ? 1.182 1.888 -24.118 1.00 87.00 135 TYR A CA 1
ATOM 1117 C C . TYR A 1 135 ? 2.281 2.936 -24.324 1.00 87.00 135 TYR A C 1
ATOM 1119 O O . TYR A 1 135 ? 1.986 4.137 -24.366 1.00 87.00 135 TYR A O 1
ATOM 1127 N N . ARG A 1 136 ? 3.524 2.484 -24.525 1.00 77.31 136 ARG A N 1
ATOM 1128 C CA . ARG A 1 136 ? 4.635 3.320 -24.998 1.00 77.31 136 ARG A CA 1
ATOM 1129 C C . ARG A 1 136 ? 4.254 4.139 -26.237 1.00 77.31 136 ARG A C 1
ATOM 1131 O O . ARG A 1 136 ? 3.505 3.680 -27.102 1.00 77.31 136 ARG A O 1
ATOM 1138 N N . SER A 1 137 ? 4.808 5.343 -26.335 1.00 63.47 137 SER A N 1
ATOM 1139 C CA . SER A 1 137 ? 4.675 6.185 -27.525 1.00 63.47 137 SER A CA 1
ATOM 1140 C C . SER A 1 137 ? 5.560 5.650 -28.654 1.00 63.47 137 SER A C 1
ATOM 1142 O O . SER A 1 137 ? 6.752 5.428 -28.449 1.00 63.47 137 SER A O 1
ATOM 1144 N N . GLU A 1 138 ? 5.020 5.471 -29.862 1.00 53.25 138 GLU A N 1
ATOM 1145 C CA . GLU A 1 138 ? 5.789 4.960 -31.014 1.00 53.25 138 GLU A CA 1
ATOM 1146 C C . GLU A 1 138 ? 6.750 6.011 -31.622 1.00 53.25 138 GLU A C 1
ATOM 1148 O O . GLU A 1 138 ? 7.488 5.703 -32.559 1.00 53.25 138 GLU A O 1
ATOM 1153 N N . HIS A 1 139 ? 6.748 7.259 -31.124 1.00 41.62 139 HIS A N 1
ATOM 1154 C CA . HIS A 1 139 ? 7.409 8.418 -31.756 1.00 41.62 139 HIS A CA 1
ATOM 1155 C C . HIS A 1 139 ? 8.242 9.310 -30.799 1.00 41.62 139 HIS A C 1
ATOM 1157 O O . HIS A 1 139 ? 8.504 10.471 -31.112 1.00 41.62 139 HIS A O 1
ATOM 1163 N N . GLY A 1 140 ? 8.677 8.801 -29.639 1.00 38.03 140 GLY A N 1
ATOM 1164 C CA . GLY A 1 140 ? 9.500 9.559 -28.681 1.00 38.03 140 GLY A CA 1
ATOM 1165 C C . GLY A 1 140 ? 11.008 9.509 -28.973 1.00 38.03 140 GLY A C 1
ATOM 1166 O O . GLY A 1 140 ? 11.621 8.447 -28.880 1.00 38.03 140 GLY A O 1
ATOM 1167 N N . ASN A 1 141 ? 11.627 10.655 -29.276 1.00 32.72 141 ASN A N 1
ATOM 1168 C CA . ASN A 1 141 ? 13.085 10.774 -29.406 1.00 32.72 141 ASN A CA 1
ATOM 1169 C C . ASN A 1 141 ? 13.740 10.815 -28.009 1.00 32.72 141 ASN A C 1
ATOM 1171 O O . ASN A 1 141 ? 13.388 11.654 -27.185 1.00 32.72 141 ASN A O 1
ATOM 1175 N N . LEU A 1 142 ? 14.710 9.934 -27.745 1.00 37.41 142 LEU A N 1
ATOM 1176 C CA . LEU A 1 142 ? 15.338 9.726 -26.425 1.00 37.41 142 LEU A CA 1
ATOM 1177 C C . LEU A 1 142 ? 16.429 10.766 -26.080 1.00 37.41 142 LEU A C 1
ATOM 1179 O O . LEU A 1 142 ? 17.519 10.403 -25.640 1.00 37.41 142 LEU A O 1
ATOM 1183 N N . GLN A 1 143 ? 16.165 12.051 -26.318 1.00 31.78 143 GLN A N 1
ATOM 1184 C CA . GLN A 1 143 ? 17.091 13.149 -26.017 1.00 31.78 143 GLN A CA 1
ATOM 1185 C C . GLN A 1 143 ? 16.338 14.395 -25.536 1.00 31.78 143 GLN A C 1
ATOM 1187 O O . GLN A 1 143 ? 16.057 15.273 -26.342 1.00 31.78 143 GLN A O 1
ATOM 1192 N N . GLU A 1 144 ? 16.026 14.457 -24.238 1.00 30.08 144 GLU A N 1
ATOM 1193 C CA . GLU A 1 144 ? 16.167 15.652 -23.381 1.00 30.08 144 GLU A CA 1
ATOM 1194 C C . GLU A 1 144 ? 15.813 15.319 -21.915 1.00 30.08 144 GLU A C 1
ATOM 1196 O O . GLU A 1 144 ? 15.160 14.315 -21.620 1.00 30.08 144 GLU A O 1
ATOM 1201 N N . GLU A 1 145 ? 16.339 16.115 -20.985 1.00 35.25 145 GLU A N 1
ATOM 1202 C CA . GLU A 1 145 ? 16.355 15.828 -19.545 1.00 35.25 145 GLU A CA 1
ATOM 1203 C C . GLU A 1 145 ? 14.975 16.014 -18.873 1.00 35.25 145 GLU A C 1
ATOM 1205 O O . GLU A 1 145 ? 14.149 16.817 -19.303 1.00 35.25 145 GLU A O 1
ATOM 1210 N N . TYR A 1 146 ? 14.729 15.265 -17.790 1.00 35.78 146 TYR A N 1
ATOM 1211 C CA . TYR A 1 146 ? 13.560 15.344 -16.889 1.00 35.78 146 TYR A CA 1
ATOM 1212 C C . TYR A 1 146 ? 12.133 15.168 -17.466 1.00 35.78 146 TYR A C 1
ATOM 1214 O O . TYR A 1 146 ? 11.201 15.040 -16.679 1.00 35.78 146 TYR A O 1
ATOM 1222 N N . ASN A 1 147 ? 11.938 15.055 -18.785 1.00 35.47 147 ASN A N 1
ATOM 1223 C CA . ASN A 1 147 ? 10.636 14.754 -19.421 1.00 35.47 147 ASN A CA 1
ATOM 1224 C C . ASN A 1 147 ? 10.708 13.563 -20.407 1.00 35.47 147 ASN A C 1
ATOM 1226 O O . ASN A 1 147 ? 10.032 13.532 -21.434 1.00 35.47 147 ASN A O 1
ATOM 1230 N N . ALA A 1 148 ? 11.536 12.558 -20.106 1.00 36.66 148 ALA A N 1
ATOM 1231 C CA . ALA A 1 148 ? 11.904 11.484 -21.041 1.00 36.66 148 ALA A CA 1
ATOM 1232 C C . ALA A 1 148 ? 10.798 10.449 -21.377 1.00 36.66 148 ALA A C 1
ATOM 1234 O O . ALA A 1 148 ? 11.031 9.558 -22.195 1.00 36.66 148 ALA A O 1
ATOM 1235 N N . TYR A 1 149 ? 9.594 10.571 -20.806 1.00 48.00 149 TYR A N 1
ATOM 1236 C CA . TYR A 1 149 ? 8.420 9.764 -21.162 1.00 48.00 149 TYR A CA 1
ATOM 1237 C C . TYR A 1 149 ? 7.434 10.605 -21.989 1.00 48.00 149 TYR A C 1
ATOM 1239 O O . TYR A 1 149 ? 6.490 11.190 -21.460 1.00 48.00 149 TYR A O 1
ATOM 1247 N N . GLY A 1 150 ? 7.672 10.681 -23.304 1.00 50.28 150 GLY A N 1
ATOM 1248 C CA . GLY A 1 150 ? 6.771 11.362 -24.245 1.00 50.28 150 GLY A CA 1
ATOM 1249 C C . GLY A 1 150 ? 5.366 10.743 -24.282 1.00 50.28 150 GLY A C 1
ATOM 1250 O O . GLY A 1 150 ? 5.199 9.593 -23.879 1.00 50.28 150 GLY A O 1
ATOM 1251 N N . ASP A 1 151 ? 4.378 11.502 -24.784 1.00 59.50 151 ASP A N 1
ATOM 1252 C CA . ASP A 1 151 ? 2.931 11.204 -24.739 1.00 59.50 151 ASP A CA 1
ATOM 1253 C C . ASP A 1 151 ? 2.595 9.701 -24.788 1.00 59.50 151 ASP A C 1
ATOM 1255 O O . ASP A 1 151 ? 2.525 9.081 -25.858 1.00 59.50 151 ASP A O 1
ATOM 1259 N N . LEU A 1 152 ? 2.371 9.123 -23.601 1.00 77.88 152 LEU A N 1
ATOM 1260 C CA . LEU A 1 152 ? 1.883 7.759 -23.446 1.00 77.88 152 LEU A CA 1
ATOM 1261 C C . LEU A 1 152 ? 0.489 7.656 -24.057 1.00 77.88 152 LEU A C 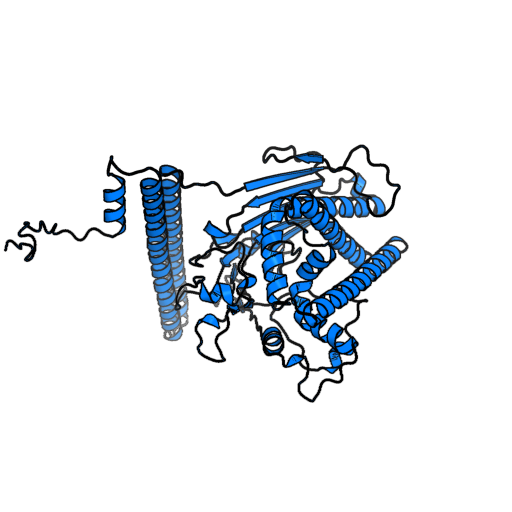1
ATOM 1263 O O . LEU A 1 152 ? -0.395 8.476 -23.784 1.00 77.88 152 LEU A O 1
ATOM 1267 N N . ARG A 1 153 ? 0.257 6.605 -24.845 1.00 84.12 153 ARG A N 1
ATOM 1268 C CA . ARG A 1 153 ? -1.096 6.303 -25.305 1.00 84.12 153 ARG A CA 1
ATOM 1269 C C . ARG A 1 153 ? -1.847 5.644 -24.153 1.00 84.12 153 ARG A C 1
ATOM 1271 O O . ARG A 1 153 ? -1.342 4.715 -23.526 1.00 84.12 153 ARG A O 1
ATO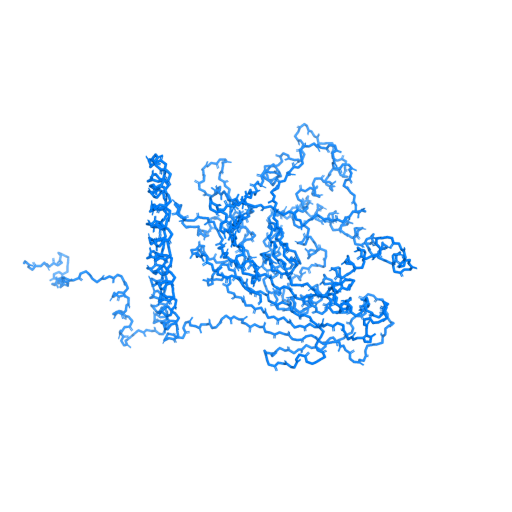M 1278 N N . VAL A 1 154 ? -3.063 6.112 -23.899 1.00 84.00 154 VAL A N 1
ATOM 1279 C CA . VAL A 1 154 ? -3.911 5.662 -22.792 1.00 84.00 154 VAL A CA 1
ATOM 1280 C C . VAL A 1 154 ? -5.281 5.283 -23.346 1.00 84.00 154 VAL A C 1
ATOM 1282 O O . VAL A 1 154 ? -5.888 6.079 -24.062 1.00 84.00 154 VAL A O 1
ATOM 1285 N N . ASP A 1 155 ? -5.765 4.085 -23.024 1.00 80.69 155 ASP A N 1
ATOM 1286 C CA . ASP A 1 155 ? -7.087 3.592 -23.432 1.00 80.69 155 ASP A CA 1
ATOM 1287 C C . ASP A 1 155 ? -7.917 3.205 -22.199 1.00 80.69 155 ASP A C 1
ATOM 1289 O O . ASP A 1 155 ? -7.533 2.317 -21.435 1.00 80.69 155 ASP A O 1
ATOM 1293 N N . PHE A 1 156 ? -9.048 3.887 -22.003 1.00 78.81 156 PHE A N 1
ATOM 1294 C CA . PHE A 1 156 ? -10.000 3.650 -20.915 1.00 78.81 156 PHE A CA 1
ATOM 1295 C C . PHE A 1 156 ? -11.102 2.683 -21.368 1.00 78.81 156 PHE A C 1
ATOM 1297 O O . PHE A 1 156 ? -12.267 3.059 -21.515 1.00 78.81 156 PHE A O 1
ATOM 1304 N N . SER A 1 157 ? -10.735 1.427 -21.613 1.00 69.56 157 SER A N 1
ATOM 1305 C CA . SER A 1 157 ? -11.681 0.382 -22.000 1.00 69.56 157 SER A CA 1
ATOM 1306 C C . SER A 1 157 ? -11.330 -0.946 -21.324 1.00 69.56 157 SER A C 1
ATOM 1308 O O . SER A 1 157 ? -10.201 -1.413 -21.467 1.00 69.56 157 SER A O 1
ATOM 1310 N N . PRO A 1 158 ? -12.286 -1.620 -20.649 1.00 61.41 158 PRO A N 1
ATOM 1311 C CA . PRO A 1 158 ? -12.060 -2.951 -20.073 1.00 61.41 158 PRO A CA 1
ATOM 1312 C C . PRO A 1 158 ? -11.849 -4.039 -21.142 1.00 61.41 158 PRO A C 1
ATOM 1314 O O . PRO A 1 158 ? -11.419 -5.144 -20.824 1.00 61.41 158 PRO A O 1
ATOM 1317 N N . ASN A 1 159 ? -12.144 -3.723 -22.409 1.00 60.69 159 ASN A N 1
ATOM 1318 C CA . ASN A 1 159 ? -11.949 -4.591 -23.570 1.00 60.69 159 ASN A CA 1
ATOM 1319 C C . ASN A 1 159 ? -10.810 -4.101 -24.485 1.00 60.69 159 ASN A C 1
ATOM 1321 O O . ASN A 1 159 ? -10.713 -4.556 -25.627 1.00 60.69 159 ASN A O 1
ATOM 1325 N N . ALA A 1 160 ? -9.979 -3.151 -24.037 1.00 61.59 160 ALA A N 1
ATOM 1326 C CA . ALA A 1 160 ? -8.819 -2.709 -24.803 1.00 61.59 160 ALA A CA 1
ATOM 1327 C C . ALA A 1 160 ? -7.858 -3.880 -25.062 1.00 61.59 160 ALA A C 1
ATOM 1329 O O . ALA A 1 160 ? -7.731 -4.818 -24.266 1.00 61.59 160 ALA A O 1
ATOM 1330 N N . SER A 1 161 ? -7.163 -3.839 -26.198 1.00 62.97 161 SER A N 1
ATOM 1331 C CA . SER A 1 161 ? -6.211 -4.895 -26.529 1.00 62.97 161 SER A CA 1
ATOM 1332 C C . SER A 1 161 ? -5.046 -4.878 -25.540 1.00 62.97 161 SER A C 1
ATOM 1334 O O . SER A 1 161 ? -4.371 -3.867 -25.373 1.00 62.97 161 SER A O 1
ATOM 1336 N N . LYS A 1 162 ? -4.759 -6.020 -24.911 1.00 68.94 162 LYS A N 1
ATOM 1337 C CA . LYS A 1 162 ? -3.526 -6.202 -24.122 1.00 68.94 162 LYS A CA 1
ATOM 1338 C C . LYS A 1 162 ? -2.276 -6.266 -25.011 1.00 68.94 162 LYS A C 1
ATOM 1340 O O . LYS A 1 162 ? -1.161 -6.180 -24.512 1.00 68.94 162 LYS A O 1
ATOM 1345 N N . HIS A 1 163 ? -2.451 -6.417 -26.325 1.00 68.06 163 HIS A N 1
ATOM 1346 C CA . HIS A 1 163 ? -1.355 -6.432 -27.287 1.00 68.06 163 HIS A CA 1
ATOM 1347 C C . HIS A 1 163 ? -0.650 -5.066 -27.300 1.00 68.06 163 HIS A C 1
ATOM 1349 O O . HIS A 1 163 ? -1.291 -4.040 -27.525 1.00 68.06 163 HIS A O 1
ATOM 1355 N N . ASN A 1 164 ? 0.667 -5.069 -27.081 1.00 76.31 164 ASN A N 1
ATOM 1356 C CA . ASN A 1 164 ? 1.548 -3.893 -26.971 1.00 76.31 164 ASN A CA 1
ATOM 1357 C C . ASN A 1 164 ? 1.283 -2.948 -25.778 1.00 76.31 164 ASN A C 1
ATOM 1359 O O . ASN A 1 164 ? 1.917 -1.897 -25.715 1.00 76.31 164 ASN A O 1
ATOM 1363 N N . ALA A 1 165 ? 0.384 -3.275 -24.842 1.00 87.44 165 ALA A N 1
ATOM 1364 C CA . ALA A 1 165 ? 0.254 -2.509 -23.600 1.00 87.44 165 ALA A CA 1
ATOM 1365 C C . ALA A 1 165 ? 1.412 -2.868 -22.659 1.00 87.44 165 ALA A C 1
ATOM 1367 O O . ALA A 1 165 ? 1.647 -4.048 -22.402 1.00 87.44 165 ALA A O 1
ATOM 1368 N N . ASP A 1 166 ? 2.122 -1.869 -22.137 1.00 93.50 166 ASP A N 1
ATOM 1369 C CA . ASP A 1 166 ? 3.226 -2.077 -21.194 1.00 93.50 166 ASP A CA 1
ATOM 1370 C C . ASP A 1 166 ? 2.694 -2.324 -19.772 1.00 93.50 166 ASP A C 1
ATOM 1372 O O . ASP A 1 166 ? 3.224 -3.165 -19.041 1.00 93.50 166 ASP A O 1
ATOM 1376 N N . ALA A 1 167 ? 1.567 -1.690 -19.430 1.00 94.00 167 ALA A N 1
ATOM 1377 C CA . ALA A 1 167 ? 0.772 -2.005 -18.249 1.00 94.00 167 ALA A CA 1
ATOM 1378 C C . ALA A 1 167 ? -0.733 -1.855 -18.514 1.00 94.00 167 ALA A C 1
ATOM 1380 O O . ALA A 1 167 ? -1.166 -1.069 -19.359 1.00 94.00 167 ALA A O 1
ATOM 1381 N N . TRP A 1 168 ? -1.545 -2.585 -17.756 1.00 93.62 168 TRP A N 1
ATOM 1382 C CA . TRP A 1 168 ? -2.978 -2.346 -17.639 1.00 93.62 168 TRP A CA 1
ATOM 1383 C C . TRP A 1 168 ? -3.410 -2.494 -16.181 1.00 93.62 168 TRP A C 1
ATOM 1385 O O . TRP A 1 168 ? -2.997 -3.419 -15.477 1.00 93.62 168 TRP A O 1
ATOM 1395 N N . ALA A 1 169 ? -4.256 -1.576 -15.728 1.00 94.56 169 ALA A N 1
ATOM 1396 C CA . ALA A 1 169 ? -4.770 -1.562 -14.369 1.00 94.56 169 ALA A CA 1
ATOM 1397 C C . ALA A 1 169 ? -6.298 -1.576 -14.356 1.00 94.56 169 ALA A C 1
ATOM 1399 O O . ALA A 1 169 ? -6.956 -1.187 -15.322 1.00 94.56 169 ALA A O 1
ATOM 1400 N N . THR A 1 170 ? -6.879 -2.053 -13.263 1.00 93.50 170 THR A N 1
ATOM 1401 C CA . THR A 1 170 ? -8.313 -1.962 -12.982 1.00 93.50 170 THR A CA 1
ATOM 1402 C C . THR A 1 170 ? -8.503 -1.570 -11.530 1.00 93.50 170 THR A C 1
ATOM 1404 O O . THR A 1 170 ? -8.007 -2.254 -10.639 1.00 93.50 170 THR A O 1
ATOM 1407 N N . PHE A 1 171 ? -9.214 -0.471 -11.308 1.00 93.88 171 PHE A N 1
ATOM 1408 C CA . PHE A 1 171 ? -9.530 0.063 -9.991 1.00 93.88 171 PHE A CA 1
ATOM 1409 C C . PHE A 1 171 ? -11.024 -0.076 -9.726 1.00 93.88 171 PHE A C 1
ATOM 1411 O O . PHE A 1 171 ? -11.843 0.314 -10.554 1.00 93.88 171 PHE A O 1
ATOM 1418 N N . ASN A 1 172 ? -11.361 -0.636 -8.572 1.00 92.00 172 ASN A N 1
ATOM 1419 C CA . ASN A 1 172 ? -12.701 -0.819 -8.045 1.00 92.00 172 ASN A CA 1
ATOM 1420 C C . ASN A 1 172 ? -12.832 0.027 -6.766 1.00 92.00 172 ASN A C 1
ATOM 1422 O O . ASN A 1 172 ? -12.368 -0.377 -5.700 1.00 92.00 172 ASN A O 1
ATOM 1426 N N . ASP A 1 173 ? -13.452 1.202 -6.883 1.00 90.81 173 ASP A N 1
ATOM 1427 C CA . ASP A 1 173 ? -13.764 2.090 -5.753 1.00 90.81 173 ASP A CA 1
ATOM 1428 C C . ASP A 1 173 ? -14.965 1.552 -4.952 1.00 90.81 173 ASP A C 1
ATOM 1430 O O . ASP A 1 173 ? -16.097 2.013 -5.114 1.00 90.81 173 ASP A O 1
ATOM 1434 N N . SER A 1 174 ? -14.709 0.532 -4.129 1.00 86.75 174 SER A N 1
ATOM 1435 C CA . SER A 1 174 ? -15.687 -0.140 -3.259 1.00 86.75 174 SER A CA 1
ATOM 1436 C C . SER A 1 174 ? -15.550 0.224 -1.769 1.00 86.75 174 SER A C 1
ATOM 1438 O O . SER A 1 174 ? -16.157 -0.427 -0.915 1.00 86.75 174 SER A O 1
ATOM 1440 N N . LEU A 1 175 ? -14.791 1.282 -1.437 1.00 88.25 175 LEU A N 1
ATOM 1441 C CA . LEU A 1 1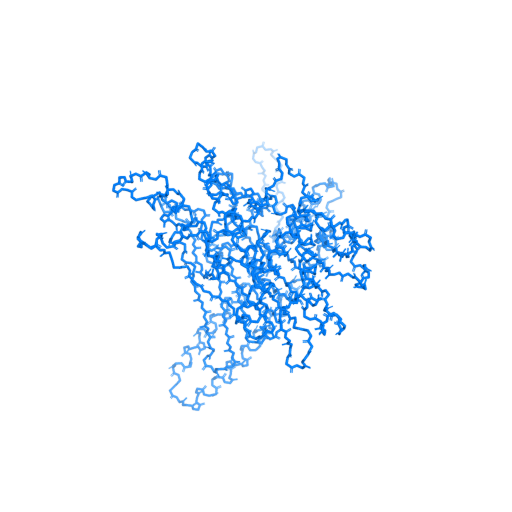75 ? -14.514 1.713 -0.054 1.00 88.25 175 LEU A CA 1
ATOM 1442 C C . LEU A 1 175 ? -15.790 1.884 0.792 1.00 88.25 175 LEU A C 1
ATOM 1444 O O . LEU A 1 175 ? -15.848 1.422 1.926 1.00 88.25 175 LEU A O 1
ATOM 1448 N N . HIS A 1 176 ? -16.838 2.498 0.237 1.00 84.25 176 HIS A N 1
ATOM 1449 C CA . HIS A 1 176 ? -18.101 2.716 0.957 1.00 84.25 176 HIS A CA 1
ATOM 1450 C C . HIS A 1 176 ? -18.993 1.468 1.048 1.00 84.25 176 HIS A C 1
ATOM 1452 O O . HIS A 1 176 ? -19.858 1.404 1.919 1.00 84.25 176 HIS A O 1
ATOM 1458 N N . ASP A 1 177 ? -18.788 0.472 0.184 1.00 80.81 177 ASP A N 1
ATOM 1459 C CA . ASP A 1 177 ? -19.607 -0.743 0.151 1.00 80.81 177 ASP A CA 1
ATOM 1460 C C . ASP A 1 177 ? -19.075 -1.812 1.125 1.00 80.81 177 ASP A C 1
ATOM 1462 O O . ASP A 1 177 ? -19.857 -2.485 1.817 1.00 80.81 177 ASP A O 1
ATOM 1466 N N . MET A 1 178 ? -17.741 -1.944 1.187 1.00 83.88 178 MET A N 1
ATOM 1467 C CA . MET A 1 178 ? -17.020 -3.031 1.868 1.00 83.88 178 MET A CA 1
ATOM 1468 C C . MET A 1 178 ? -15.752 -2.612 2.641 1.00 83.88 178 MET A C 1
ATOM 1470 O O . MET A 1 178 ? -14.974 -3.478 3.030 1.00 83.88 178 MET A O 1
ATOM 1474 N N . GLY A 1 179 ? -15.506 -1.315 2.844 1.00 86.94 179 GLY A N 1
ATOM 1475 C CA . GLY A 1 179 ? -14.365 -0.813 3.623 1.00 86.94 179 GLY A CA 1
ATOM 1476 C C . GLY A 1 179 ? -13.010 -0.870 2.906 1.00 86.94 179 GLY A C 1
ATOM 1477 O O . GLY A 1 179 ? -12.027 -0.338 3.408 1.00 86.94 179 GLY A O 1
ATOM 1478 N N . TRP A 1 180 ? -12.963 -1.443 1.703 1.00 92.56 180 TRP A N 1
ATOM 1479 C CA . TRP A 1 180 ? -11.780 -1.506 0.848 1.00 92.56 180 TRP A CA 1
ATOM 1480 C C . TRP A 1 180 ? -12.145 -1.116 -0.580 1.00 92.56 180 TRP A C 1
ATOM 1482 O O . TRP A 1 180 ? -13.097 -1.657 -1.151 1.00 92.56 180 TRP A O 1
ATOM 1492 N N . SER A 1 181 ? -11.350 -0.244 -1.196 1.00 95.25 181 SER A N 1
ATOM 1493 C CA . SER A 1 181 ? -11.210 -0.264 -2.656 1.00 95.25 181 SER A CA 1
ATOM 1494 C C . SER A 1 181 ? -10.262 -1.393 -3.066 1.00 95.25 181 SER A C 1
ATOM 1496 O O . SER A 1 181 ? -9.485 -1.875 -2.245 1.00 95.25 181 SER A O 1
ATOM 1498 N N . GLN A 1 182 ? -10.290 -1.809 -4.328 1.00 94.88 182 GLN A N 1
ATOM 1499 C CA . GLN A 1 182 ? -9.392 -2.842 -4.855 1.00 94.88 182 GLN A CA 1
ATOM 1500 C C . GLN A 1 182 ? -8.713 -2.364 -6.140 1.00 94.88 182 GLN A C 1
ATOM 1502 O O . GLN A 1 182 ? -9.349 -1.732 -6.984 1.00 94.88 182 GLN A O 1
ATOM 1507 N N . LEU A 1 183 ? -7.427 -2.666 -6.300 1.00 96.12 183 LEU A N 1
ATOM 1508 C CA . LEU A 1 183 ? -6.627 -2.298 -7.464 1.00 96.12 183 LEU A CA 1
ATOM 1509 C C . LEU A 1 183 ? -5.849 -3.515 -7.967 1.00 96.12 183 LEU A C 1
ATOM 1511 O O . LEU A 1 183 ? -5.039 -4.080 -7.239 1.00 96.12 183 LEU A O 1
ATOM 1515 N N . TRP A 1 184 ? -6.026 -3.867 -9.237 1.00 96.75 184 TRP A N 1
ATOM 1516 C CA . TRP A 1 184 ? -5.183 -4.843 -9.926 1.00 96.75 184 TRP A CA 1
ATOM 1517 C C . TRP A 1 184 ? -4.323 -4.113 -10.951 1.00 96.75 184 TRP A C 1
ATOM 1519 O O . TRP A 1 184 ? -4.874 -3.495 -11.860 1.00 96.75 184 TRP A O 1
ATOM 1529 N N . VAL A 1 185 ? -2.998 -4.210 -10.843 1.00 94.75 185 VAL A N 1
ATOM 1530 C CA . VAL A 1 185 ? -2.034 -3.689 -11.825 1.00 94.75 185 VAL A CA 1
ATOM 1531 C C . VAL A 1 185 ? -1.270 -4.868 -12.409 1.00 94.75 185 VAL A C 1
ATOM 1533 O O . VAL A 1 185 ? -0.615 -5.616 -11.685 1.00 94.75 185 VAL A O 1
ATOM 1536 N N . LYS A 1 186 ? -1.365 -5.070 -13.724 1.00 94.50 186 LYS A N 1
ATOM 1537 C CA . LYS A 1 186 ? -0.692 -6.176 -14.414 1.00 94.50 186 LYS A CA 1
ATOM 1538 C C . LYS A 1 186 ? 0.111 -5.628 -15.584 1.00 94.50 186 LYS A C 1
ATOM 1540 O O . LYS A 1 186 ? -0.336 -4.726 -16.290 1.00 94.50 186 LYS A O 1
ATOM 1545 N N . THR A 1 187 ? 1.309 -6.160 -15.771 1.00 93.38 187 THR A N 1
ATOM 1546 C CA . THR A 1 187 ? 2.268 -5.632 -16.744 1.00 93.38 187 THR A CA 1
ATOM 1547 C C . THR A 1 187 ? 2.633 -6.619 -17.842 1.00 93.38 187 THR A C 1
ATOM 1549 O O . THR A 1 187 ? 2.478 -7.841 -17.695 1.00 93.38 187 THR A O 1
ATOM 1552 N N . ALA A 1 188 ? 3.178 -6.084 -18.936 1.00 92.12 188 ALA A N 1
ATOM 1553 C CA . ALA A 1 188 ? 3.842 -6.873 -19.959 1.00 92.12 188 ALA A CA 1
ATOM 1554 C C . ALA A 1 188 ? 4.962 -7.751 -19.369 1.00 92.12 188 ALA A C 1
ATOM 1556 O O . ALA A 1 188 ? 5.596 -7.424 -18.365 1.00 92.12 188 ALA A O 1
ATOM 1557 N N . SER A 1 189 ? 5.211 -8.882 -20.026 1.00 89.06 189 SER A N 1
ATOM 1558 C CA . SER A 1 189 ? 6.459 -9.632 -19.854 1.00 89.06 189 SER A CA 1
ATOM 1559 C C . SER A 1 189 ? 7.483 -9.113 -20.858 1.00 89.06 189 SER A C 1
ATOM 1561 O O . SER A 1 189 ? 7.096 -8.662 -21.937 1.00 89.06 189 SER A O 1
ATOM 1563 N N . LEU A 1 190 ? 8.772 -9.223 -20.539 1.00 89.19 190 LEU A N 1
ATOM 1564 C CA . LEU A 1 190 ? 9.820 -9.046 -21.544 1.00 89.19 190 LEU A CA 1
ATOM 1565 C C . LEU A 1 190 ? 9.664 -10.119 -22.630 1.00 89.19 190 LEU A C 1
ATOM 1567 O O . LEU A 1 190 ? 9.442 -11.293 -22.321 1.00 89.19 190 LEU A O 1
ATOM 1571 N N . SER A 1 191 ? 9.792 -9.735 -23.897 1.00 88.88 191 SER A N 1
ATOM 1572 C CA . SER A 1 191 ? 9.956 -10.701 -24.985 1.00 88.88 191 SER A CA 1
ATOM 1573 C C . SER A 1 191 ? 11.294 -11.453 -24.855 1.00 88.88 191 SER A C 1
ATOM 1575 O O . SER A 1 191 ? 12.213 -10.963 -24.193 1.00 88.88 191 SER A O 1
ATOM 1577 N N . PRO A 1 192 ? 11.460 -12.626 -25.499 1.00 88.25 192 PRO A N 1
ATOM 1578 C CA . PRO A 1 192 ? 12.737 -13.344 -25.491 1.00 88.25 192 PRO A CA 1
ATOM 1579 C C . PRO A 1 192 ? 13.911 -12.511 -26.030 1.00 88.25 192 PRO A C 1
ATOM 1581 O O . PRO A 1 192 ? 15.032 -12.660 -25.554 1.00 88.25 192 PRO A O 1
ATOM 1584 N N . GLU A 1 193 ? 13.648 -11.614 -26.986 1.00 88.56 193 GLU A N 1
ATOM 1585 C CA . GLU A 1 193 ? 14.639 -10.687 -27.546 1.00 88.56 193 GLU A CA 1
ATOM 1586 C C . GLU A 1 193 ? 15.012 -9.589 -26.541 1.00 88.56 193 GLU A C 1
ATOM 1588 O O . GLU A 1 193 ? 16.195 -9.376 -26.284 1.00 88.56 193 GLU A O 1
ATOM 1593 N N . GLU A 1 194 ? 14.020 -8.950 -25.905 1.00 91.19 194 GLU A N 1
ATOM 1594 C CA . GLU A 1 194 ? 14.263 -7.965 -24.839 1.00 91.19 194 GLU A CA 1
ATOM 1595 C C . GLU A 1 194 ? 14.976 -8.588 -23.633 1.00 91.19 194 GLU A C 1
ATOM 1597 O O . GLU A 1 194 ? 15.780 -7.915 -23.006 1.00 91.19 194 GLU A O 1
ATOM 1602 N N . HIS A 1 195 ? 14.707 -9.856 -23.302 1.00 88.56 195 HIS A N 1
ATOM 1603 C CA . HIS A 1 195 ? 15.308 -10.548 -22.158 1.00 88.56 195 HIS A CA 1
ATOM 1604 C C . HIS A 1 195 ? 16.754 -11.013 -22.402 1.00 88.56 195 HIS A C 1
ATOM 1606 O O . HIS A 1 195 ? 17.540 -11.079 -21.456 1.00 88.56 195 HIS A O 1
ATOM 1612 N N . ALA A 1 196 ? 17.115 -11.339 -23.648 1.00 87.88 196 ALA A N 1
ATOM 1613 C CA . ALA A 1 196 ? 18.450 -11.831 -23.995 1.00 87.88 196 ALA A CA 1
ATOM 1614 C C . ALA A 1 196 ? 19.550 -10.756 -23.876 1.00 87.88 196 ALA A C 1
ATOM 1616 O O . ALA A 1 196 ? 20.705 -11.086 -23.597 1.00 87.88 196 ALA A O 1
ATOM 1617 N N . ASP A 1 197 ? 19.202 -9.481 -24.061 1.00 89.62 197 ASP A N 1
ATOM 1618 C CA . ASP A 1 197 ? 20.087 -8.338 -23.831 1.00 89.62 197 ASP A CA 1
ATOM 1619 C C . ASP A 1 197 ? 19.807 -7.739 -22.444 1.00 89.62 197 ASP A C 1
ATOM 1621 O O . ASP A 1 197 ? 18.724 -7.224 -22.181 1.00 89.62 197 ASP A O 1
ATOM 1625 N N . LYS A 1 198 ? 20.797 -7.775 -21.542 1.00 84.19 198 LYS A N 1
ATOM 1626 C CA . LYS A 1 198 ? 20.644 -7.271 -20.166 1.00 84.19 198 LYS A CA 1
ATOM 1627 C C . LYS A 1 198 ? 20.319 -5.775 -20.087 1.00 84.19 198 LYS A C 1
ATOM 1629 O O . LYS A 1 198 ? 19.561 -5.379 -19.204 1.00 84.19 198 LYS A O 1
ATOM 1634 N N . GLN A 1 199 ? 20.891 -4.949 -20.965 1.00 85.75 199 GLN A N 1
ATOM 1635 C CA . GLN A 1 199 ? 20.660 -3.500 -20.957 1.00 85.75 199 GLN A CA 1
ATOM 1636 C C . GLN A 1 199 ? 19.261 -3.182 -21.488 1.00 85.75 199 GLN A C 1
ATOM 1638 O O . GLN A 1 199 ? 18.552 -2.353 -20.913 1.00 85.75 199 GLN A O 1
ATOM 1643 N N . LEU A 1 200 ? 18.831 -3.890 -22.536 1.00 89.31 200 LEU A N 1
ATOM 1644 C CA . LEU A 1 200 ? 17.473 -3.777 -23.061 1.00 89.31 200 LEU A CA 1
ATOM 1645 C C . LEU A 1 200 ? 16.436 -4.290 -22.051 1.00 89.31 200 LEU A C 1
ATOM 1647 O O . LEU A 1 200 ? 15.483 -3.571 -21.759 1.00 89.31 200 LEU A O 1
ATOM 1651 N N . ALA A 1 201 ? 16.648 -5.472 -21.462 1.00 89.75 201 ALA A N 1
ATOM 1652 C CA . ALA A 1 201 ? 15.782 -6.071 -20.444 1.00 89.75 201 ALA A CA 1
ATOM 1653 C C . ALA A 1 201 ? 15.512 -5.101 -19.294 1.00 89.75 201 ALA A C 1
ATOM 1655 O O . ALA A 1 201 ? 14.362 -4.900 -18.897 1.00 89.75 201 ALA A O 1
ATOM 1656 N N . ARG A 1 202 ? 16.577 -4.465 -18.799 1.00 87.50 202 ARG A N 1
ATOM 1657 C CA . ARG A 1 202 ? 16.500 -3.463 -17.745 1.00 87.50 202 ARG A CA 1
ATOM 1658 C C . ARG A 1 202 ? 15.694 -2.238 -18.165 1.00 87.50 202 ARG A C 1
ATOM 1660 O O . ARG A 1 202 ? 14.713 -1.908 -17.505 1.00 87.50 202 ARG A O 1
ATOM 1667 N N . LYS A 1 203 ? 16.063 -1.585 -19.271 1.00 90.25 203 LYS A N 1
ATOM 1668 C CA . LYS A 1 203 ? 15.349 -0.388 -19.745 1.00 90.25 203 LYS A CA 1
ATOM 1669 C C . LYS A 1 203 ? 13.858 -0.677 -19.958 1.00 90.25 203 LYS A C 1
ATOM 1671 O O . LYS A 1 203 ? 12.997 0.138 -19.647 1.00 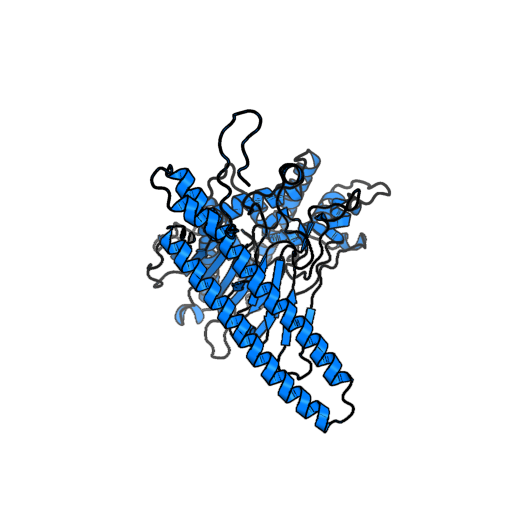90.25 203 LYS A O 1
ATOM 1676 N N . ARG A 1 204 ? 13.542 -1.873 -20.453 1.00 92.00 204 ARG A N 1
ATOM 1677 C CA . ARG A 1 204 ? 12.165 -2.318 -20.663 1.00 92.00 204 ARG A CA 1
ATOM 1678 C C . ARG A 1 204 ? 11.427 -2.609 -19.358 1.00 92.00 204 ARG A C 1
ATOM 1680 O O . ARG A 1 204 ? 10.237 -2.320 -19.304 1.00 92.00 204 ARG A O 1
ATOM 1687 N N . ARG A 1 205 ? 12.095 -3.088 -18.300 1.00 89.19 205 ARG A N 1
ATOM 1688 C CA . ARG A 1 205 ? 11.524 -3.115 -16.938 1.00 89.19 205 ARG A CA 1
ATOM 1689 C C . ARG A 1 205 ? 11.206 -1.710 -16.439 1.00 89.19 205 ARG A C 1
ATOM 1691 O O . ARG A 1 205 ? 10.094 -1.487 -15.983 1.00 89.19 205 ARG A O 1
ATOM 1698 N N . GLU A 1 206 ? 12.133 -0.771 -16.588 1.00 91.81 206 GLU A N 1
ATOM 1699 C CA . GLU A 1 206 ? 11.959 0.632 -16.189 1.00 91.81 206 GLU A CA 1
ATOM 1700 C C . GLU A 1 206 ? 10.758 1.292 -16.901 1.00 91.81 206 GLU A C 1
ATOM 1702 O O . GLU A 1 206 ? 9.885 1.852 -16.236 1.00 91.81 206 GLU A O 1
ATOM 1707 N N . ASP A 1 207 ? 10.633 1.136 -18.226 1.00 93.06 207 ASP A N 1
ATOM 1708 C CA . ASP A 1 207 ? 9.461 1.581 -19.002 1.00 93.06 207 ASP A CA 1
ATOM 1709 C C . ASP A 1 207 ? 8.143 0.941 -18.509 1.00 93.06 207 ASP A C 1
ATOM 1711 O O . ASP A 1 207 ? 7.108 1.603 -18.403 1.00 93.06 207 ASP A O 1
ATOM 1715 N N . ILE A 1 208 ? 8.167 -0.369 -18.236 1.00 93.56 208 ILE A N 1
ATOM 1716 C CA . ILE A 1 208 ? 6.999 -1.146 -17.800 1.00 93.56 208 ILE A CA 1
ATOM 1717 C C . ILE A 1 208 ? 6.545 -0.725 -16.397 1.00 93.56 208 ILE A C 1
ATOM 1719 O O . ILE A 1 208 ? 5.345 -0.580 -16.157 1.00 93.56 208 ILE A O 1
ATOM 1723 N N . MET A 1 209 ? 7.482 -0.516 -15.474 1.00 91.94 209 MET A N 1
ATOM 1724 C CA . MET A 1 209 ? 7.181 -0.101 -14.104 1.00 91.94 209 MET A CA 1
ATOM 1725 C C . MET A 1 209 ? 6.668 1.339 -14.065 1.00 91.94 209 MET A C 1
ATOM 1727 O O . MET A 1 209 ? 5.676 1.604 -13.384 1.00 91.94 209 MET A O 1
ATOM 1731 N N . TYR A 1 210 ? 7.229 2.234 -14.885 1.00 95.94 210 TYR A N 1
ATOM 1732 C CA . TYR A 1 210 ? 6.667 3.568 -15.105 1.00 95.94 210 TYR A CA 1
ATOM 1733 C C . TYR A 1 210 ? 5.218 3.504 -15.606 1.00 95.94 210 TYR A C 1
ATOM 1735 O O . TYR A 1 210 ? 4.333 4.138 -15.031 1.00 95.94 210 TYR A O 1
ATOM 1743 N N . ALA A 1 211 ? 4.929 2.676 -16.616 1.00 95.75 211 ALA A N 1
ATOM 1744 C CA . ALA A 1 211 ? 3.562 2.480 -17.102 1.00 95.75 211 ALA A CA 1
ATOM 1745 C C . ALA A 1 211 ? 2.617 1.907 -16.023 1.00 95.75 211 ALA A C 1
ATOM 1747 O O . ALA A 1 211 ? 1.440 2.276 -15.983 1.00 95.75 211 ALA A O 1
ATOM 1748 N N . ALA A 1 212 ? 3.119 1.038 -15.138 1.00 94.50 212 ALA A N 1
ATOM 1749 C CA . ALA A 1 212 ? 2.358 0.446 -14.038 1.00 94.50 212 ALA A CA 1
ATOM 1750 C C . ALA A 1 212 ? 1.941 1.501 -13.000 1.00 94.50 212 ALA A C 1
ATOM 1752 O O . ALA A 1 212 ? 0.756 1.619 -12.684 1.00 94.50 212 ALA A O 1
ATOM 1753 N N . GLY A 1 213 ? 2.894 2.318 -12.541 1.00 95.44 213 GLY A N 1
ATOM 1754 C CA . GLY A 1 213 ? 2.621 3.432 -11.634 1.00 95.44 213 GLY A CA 1
ATOM 1755 C C . GLY A 1 213 ? 1.706 4.479 -12.263 1.00 95.44 213 GLY A C 1
ATOM 1756 O O . GLY A 1 213 ? 0.737 4.913 -11.645 1.00 95.44 213 GLY A O 1
ATOM 1757 N N . TYR A 1 214 ? 1.939 4.819 -13.533 1.00 96.50 214 TYR A N 1
ATOM 1758 C CA . TYR A 1 214 ? 1.101 5.760 -14.278 1.00 96.50 214 TYR A CA 1
ATOM 1759 C C . TYR A 1 214 ? -0.357 5.305 -14.348 1.00 96.50 214 TYR A C 1
ATOM 1761 O O . TYR A 1 214 ? -1.267 6.109 -14.139 1.00 96.50 214 TYR A O 1
ATOM 1769 N N . ALA A 1 215 ? -0.595 4.014 -14.594 1.00 95.62 215 ALA A N 1
ATOM 1770 C CA . ALA A 1 215 ? -1.935 3.442 -14.590 1.00 95.62 215 ALA A CA 1
ATOM 1771 C C . ALA A 1 215 ? -2.611 3.561 -13.209 1.00 95.62 215 ALA A C 1
ATOM 1773 O O . ALA A 1 215 ? -3.784 3.926 -13.134 1.00 95.62 215 ALA A O 1
ATOM 1774 N N . GLU A 1 216 ? -1.879 3.310 -12.120 1.00 96.94 216 GLU A N 1
ATOM 1775 C CA . GLU A 1 216 ? -2.383 3.476 -10.753 1.00 96.94 216 GLU A CA 1
ATOM 1776 C C . GLU A 1 216 ? -2.705 4.936 -10.417 1.00 96.94 216 GLU A C 1
ATOM 1778 O O . GLU A 1 216 ? -3.828 5.223 -9.996 1.00 96.94 216 GLU A O 1
ATOM 1783 N N . GLY A 1 217 ? -1.767 5.863 -10.629 1.00 96.19 217 GLY A N 1
ATOM 1784 C CA . GLY A 1 217 ? -1.945 7.278 -10.287 1.00 96.19 217 GLY A CA 1
ATOM 1785 C C . GLY A 1 217 ? -3.110 7.904 -11.051 1.00 96.19 217 GLY A C 1
ATOM 1786 O O . GLY A 1 217 ? -3.928 8.623 -10.480 1.00 96.19 217 GLY A O 1
ATOM 1787 N N . LEU A 1 218 ? -3.258 7.540 -12.327 1.00 93.81 218 LEU A N 1
ATOM 1788 C CA . LEU A 1 218 ? -4.359 7.976 -13.181 1.00 93.81 218 LEU A CA 1
ATOM 1789 C C . LEU A 1 218 ? -5.724 7.446 -12.705 1.00 93.81 218 LEU A C 1
ATOM 1791 O O . LEU A 1 218 ? -6.706 8.191 -12.702 1.00 93.81 218 LEU A O 1
ATOM 1795 N N . LEU A 1 219 ? -5.810 6.175 -12.293 1.00 94.12 219 LEU A N 1
ATOM 1796 C CA . LEU A 1 219 ? -7.063 5.568 -11.823 1.00 94.12 219 LEU A CA 1
ATOM 1797 C C . LEU A 1 219 ? -7.452 6.000 -10.403 1.00 94.12 219 LEU A C 1
ATOM 1799 O O . LEU A 1 219 ? -8.639 6.159 -10.121 1.00 94.12 219 LEU A O 1
ATOM 1803 N N . THR A 1 220 ? -6.471 6.188 -9.521 1.00 96.25 220 THR A N 1
ATOM 1804 C CA . THR A 1 220 ? -6.691 6.407 -8.081 1.00 96.25 220 THR A CA 1
ATOM 1805 C C . THR A 1 220 ? -6.608 7.872 -7.650 1.00 96.25 220 THR A C 1
ATOM 1807 O O . THR A 1 220 ? -6.904 8.155 -6.492 1.00 96.25 220 THR A O 1
ATOM 1810 N N . HIS A 1 221 ? -6.289 8.807 -8.560 1.00 94.44 221 HIS A N 1
ATOM 1811 C CA . HIS A 1 221 ? -6.053 10.234 -8.276 1.00 94.44 221 HIS A CA 1
ATOM 1812 C C . HIS A 1 221 ? -7.011 10.872 -7.261 1.00 94.44 221 HIS A C 1
ATOM 1814 O O . HIS A 1 221 ? -6.565 11.576 -6.366 1.00 94.44 221 HIS A O 1
ATOM 1820 N N . HIS A 1 222 ? -8.313 10.595 -7.356 1.00 91.44 222 HIS A N 1
ATOM 1821 C CA . HIS A 1 222 ? -9.298 11.167 -6.443 1.00 91.44 222 HIS A CA 1
ATOM 1822 C C . HIS A 1 222 ? -9.110 10.677 -5.000 1.00 91.44 222 HIS A C 1
ATOM 1824 O O . HIS A 1 222 ? -9.169 11.484 -4.081 1.00 91.44 222 HIS A O 1
ATOM 1830 N N . ARG A 1 223 ? -8.822 9.384 -4.800 1.00 94.62 223 ARG A N 1
ATOM 1831 C CA . ARG A 1 223 ? -8.500 8.833 -3.476 1.00 94.62 223 ARG A CA 1
ATOM 1832 C C . ARG A 1 223 ? -7.113 9.274 -2.998 1.00 94.62 223 ARG A C 1
ATOM 1834 O O . ARG A 1 223 ? -6.910 9.387 -1.797 1.00 94.62 223 ARG A O 1
ATOM 1841 N N . ILE A 1 224 ? -6.183 9.560 -3.916 1.00 97.25 224 ILE A N 1
ATOM 1842 C CA . ILE A 1 224 ? -4.895 10.192 -3.582 1.00 97.25 224 ILE A CA 1
ATOM 1843 C C . ILE A 1 224 ? -5.125 11.605 -3.034 1.00 97.25 224 ILE A C 1
ATOM 1845 O O . ILE A 1 224 ? -4.596 11.907 -1.973 1.00 97.25 224 ILE A O 1
ATOM 1849 N N . ASP A 1 225 ? -5.948 12.434 -3.691 1.00 93.12 225 ASP A N 1
ATOM 1850 C CA . ASP A 1 225 ? -6.280 13.788 -3.214 1.00 93.12 225 ASP A CA 1
ATOM 1851 C C . ASP A 1 225 ? -6.864 13.756 -1.782 1.00 93.12 225 ASP A C 1
ATOM 1853 O O . ASP A 1 225 ? -6.465 14.548 -0.926 1.00 93.12 225 ASP A O 1
ATOM 1857 N N . GLU A 1 226 ? -7.780 12.817 -1.509 1.00 93.56 226 GLU A N 1
ATOM 1858 C CA . GLU A 1 226 ? -8.422 12.641 -0.196 1.00 93.56 226 GLU A CA 1
ATOM 1859 C C . GLU A 1 226 ? -7.459 12.112 0.881 1.00 93.56 226 GLU A C 1
ATOM 1861 O O . GLU A 1 226 ? -7.439 12.629 1.997 1.00 93.56 226 GLU A O 1
ATOM 1866 N N . HIS A 1 227 ? -6.641 11.102 0.564 1.00 95.50 227 HIS A N 1
ATOM 1867 C CA . HIS A 1 227 ? -5.703 10.507 1.525 1.00 95.50 227 HIS A CA 1
ATOM 1868 C C . HIS A 1 227 ? -4.510 11.423 1.814 1.00 95.50 227 HIS A C 1
ATOM 1870 O O . HIS A 1 227 ? -4.140 11.585 2.970 1.00 95.50 227 HIS A O 1
ATOM 1876 N N . HIS A 1 228 ? -3.980 12.120 0.804 1.00 94.19 228 HIS A N 1
ATOM 1877 C CA . HIS A 1 228 ? -2.976 13.176 0.983 1.00 94.19 228 HIS A CA 1
ATOM 1878 C C . HIS A 1 228 ? -3.471 14.272 1.938 1.00 94.19 228 HIS A C 1
ATOM 1880 O O . HIS A 1 228 ? -2.741 14.694 2.834 1.00 94.19 228 HIS A O 1
ATOM 1886 N N . HIS A 1 229 ? -4.727 14.710 1.785 1.00 90.06 229 HIS A N 1
ATOM 1887 C CA . HIS A 1 229 ? -5.336 15.670 2.704 1.00 90.06 229 HIS A CA 1
ATOM 1888 C C . HIS A 1 229 ? -5.418 15.128 4.138 1.00 90.06 229 HIS A C 1
ATOM 1890 O O . HIS A 1 229 ? -5.188 15.887 5.078 1.00 90.06 229 HIS A O 1
ATOM 1896 N N . ASN A 1 230 ? -5.725 13.842 4.322 1.00 88.81 230 ASN A N 1
ATOM 1897 C CA . ASN A 1 230 ? -5.753 13.240 5.652 1.00 88.81 230 ASN A CA 1
ATOM 1898 C C . ASN A 1 230 ? -4.345 13.156 6.264 1.00 88.81 230 ASN A C 1
ATOM 1900 O O . ASN A 1 230 ? -4.141 13.694 7.344 1.00 88.81 230 ASN A O 1
ATOM 1904 N N . VAL A 1 231 ? -3.368 12.574 5.558 1.00 88.31 231 VAL A N 1
ATOM 1905 C CA . VAL A 1 231 ? -1.981 12.409 6.040 1.00 88.31 231 VAL A CA 1
ATOM 1906 C C . VAL A 1 231 ? -1.354 13.752 6.429 1.00 88.31 231 VAL A C 1
ATOM 1908 O O . VAL A 1 231 ? -0.876 13.907 7.552 1.00 88.31 231 VAL A O 1
ATOM 1911 N N . ILE A 1 232 ? -1.410 14.763 5.552 1.00 87.44 232 ILE A N 1
ATOM 1912 C CA . ILE A 1 232 ? -0.793 16.071 5.833 1.00 87.44 232 ILE A CA 1
ATOM 1913 C C . ILE A 1 232 ? -1.426 16.747 7.055 1.00 87.44 232 ILE A C 1
ATOM 1915 O O . ILE A 1 232 ? -0.695 17.262 7.893 1.00 87.44 232 ILE A O 1
ATOM 1919 N N . ASN A 1 233 ? -2.754 16.715 7.200 1.00 84.25 233 ASN A N 1
ATOM 1920 C CA . ASN A 1 233 ? -3.423 17.326 8.356 1.00 84.25 233 ASN A CA 1
ATOM 1921 C C . ASN A 1 233 ? -3.379 16.454 9.628 1.00 84.25 233 ASN A C 1
ATOM 1923 O O . ASN A 1 233 ? -3.795 16.924 10.681 1.00 84.25 233 ASN A O 1
ATOM 1927 N N . THR A 1 234 ? -2.885 15.213 9.555 1.00 82.81 234 THR A N 1
ATOM 1928 C CA . THR A 1 234 ? -2.569 14.385 10.731 1.00 82.81 234 THR A CA 1
ATOM 1929 C C . THR A 1 234 ? -1.187 14.728 11.288 1.00 82.81 234 THR A C 1
ATOM 1931 O O . THR A 1 234 ? -1.055 14.922 12.491 1.00 82.81 234 THR A O 1
ATOM 1934 N N . PHE A 1 235 ? -0.164 14.835 10.432 1.00 79.69 235 PHE A N 1
ATOM 1935 C CA . PHE A 1 235 ? 1.208 15.136 10.869 1.00 79.69 235 PHE A CA 1
ATOM 1936 C C . PHE A 1 235 ? 1.494 16.638 11.054 1.00 79.69 235 PHE A C 1
ATOM 1938 O O . PHE A 1 235 ? 2.393 16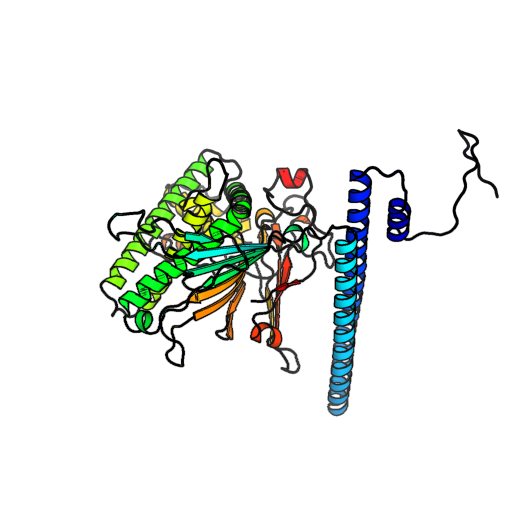.987 11.812 1.00 79.69 235 PHE A O 1
ATOM 1945 N N . PHE A 1 236 ? 0.742 17.522 10.385 1.00 82.62 236 PHE A N 1
ATOM 1946 C CA . PHE A 1 236 ? 0.933 18.982 10.407 1.00 82.62 236 PHE A CA 1
ATOM 1947 C C . PHE A 1 236 ? -0.409 19.726 10.618 1.00 82.62 236 PHE A C 1
ATOM 1949 O O . PHE A 1 236 ? -0.844 20.478 9.738 1.00 82.62 236 PHE A O 1
ATOM 1956 N N . PRO A 1 237 ? -1.124 19.473 11.736 1.00 73.38 237 PRO A N 1
ATOM 1957 C CA . PRO A 1 237 ? -2.526 19.865 11.917 1.00 73.38 237 PRO A CA 1
ATOM 1958 C C . PRO A 1 237 ? -2.760 21.376 12.067 1.00 73.38 237 PRO A C 1
ATOM 1960 O O . PRO A 1 237 ? -3.810 21.872 11.655 1.00 73.38 237 PRO A O 1
ATOM 1963 N N . ASP A 1 238 ? -1.812 22.123 12.638 1.00 70.06 238 ASP A N 1
ATOM 1964 C CA . ASP A 1 238 ? -1.970 23.568 12.846 1.00 70.06 238 ASP A CA 1
ATOM 1965 C C . ASP A 1 238 ? -1.677 24.371 11.567 1.00 70.06 238 ASP A C 1
ATOM 1967 O O . ASP A 1 238 ? -2.076 25.534 11.433 1.00 70.06 238 ASP A O 1
ATOM 1971 N N . GLY A 1 239 ? -0.889 23.794 10.654 1.00 70.75 239 GLY A N 1
ATOM 1972 C CA . GLY A 1 239 ? -0.319 24.477 9.498 1.00 70.75 239 GLY A CA 1
ATOM 1973 C C . GLY A 1 239 ? 0.509 25.706 9.888 1.00 70.75 239 GLY A C 1
ATOM 1974 O O . GLY A 1 239 ? 0.595 26.657 9.101 1.00 70.75 239 GLY A O 1
ATOM 1975 N N . ASN A 1 240 ? 1.057 25.730 11.111 1.00 77.50 240 ASN A N 1
ATOM 1976 C CA . ASN A 1 240 ? 1.684 26.896 11.739 1.00 77.50 240 ASN A CA 1
ATOM 1977 C C . ASN A 1 240 ? 3.087 27.203 11.148 1.00 77.50 240 ASN A C 1
ATOM 1979 O O . ASN A 1 240 ? 3.431 26.770 10.048 1.00 77.50 240 ASN A O 1
ATOM 1983 N N . ALA A 1 241 ? 3.884 28.063 11.792 1.00 82.00 241 ALA A N 1
ATOM 1984 C CA . ALA A 1 241 ? 5.221 28.390 11.280 1.00 82.00 241 ALA A CA 1
ATOM 1985 C C . ALA A 1 241 ? 6.213 27.218 11.381 1.00 82.00 241 ALA A C 1
ATOM 1987 O O . ALA A 1 241 ? 7.004 27.043 10.456 1.00 82.00 241 ALA A O 1
ATOM 1988 N N . ASP A 1 242 ? 6.126 26.432 12.453 1.00 80.44 242 ASP A N 1
ATOM 1989 C CA . ASP A 1 242 ? 6.959 25.258 12.707 1.00 80.44 242 ASP A CA 1
ATOM 1990 C C . ASP A 1 242 ? 6.578 24.091 11.784 1.00 80.44 242 ASP A C 1
ATOM 1992 O O . ASP A 1 242 ? 7.434 23.584 11.065 1.00 80.44 242 ASP A O 1
ATOM 1996 N N . ASP A 1 243 ? 5.286 23.761 11.667 1.00 82.25 243 ASP A N 1
ATOM 1997 C CA . ASP A 1 243 ? 4.780 22.747 10.722 1.00 82.25 243 ASP A CA 1
ATOM 1998 C C . ASP A 1 243 ? 5.316 22.968 9.301 1.00 82.25 243 ASP A C 1
ATOM 2000 O O . ASP A 1 243 ? 5.837 22.062 8.645 1.00 82.25 243 ASP A O 1
ATOM 2004 N N . ARG A 1 244 ? 5.230 24.216 8.819 1.00 87.81 244 ARG A N 1
ATOM 2005 C CA . ARG A 1 244 ? 5.707 24.594 7.482 1.00 87.81 244 ARG A CA 1
ATOM 2006 C C . ARG A 1 244 ? 7.226 24.506 7.351 1.00 87.81 244 ARG A C 1
ATOM 2008 O O . ARG A 1 244 ? 7.701 24.267 6.241 1.00 87.81 244 ARG A O 1
ATOM 2015 N N . GLN A 1 245 ? 7.976 24.707 8.434 1.00 89.25 245 GLN A N 1
ATOM 2016 C CA . GLN A 1 245 ? 9.426 24.537 8.447 1.00 89.25 245 GLN A CA 1
ATOM 2017 C C . GLN A 1 245 ? 9.801 23.047 8.455 1.00 89.25 245 GLN A C 1
ATOM 2019 O O . GLN A 1 245 ? 10.590 22.621 7.615 1.00 89.25 245 GLN A O 1
ATOM 2024 N N . THR A 1 246 ? 9.168 22.242 9.310 1.00 88.31 246 THR A N 1
ATOM 2025 C CA . THR A 1 246 ? 9.379 20.788 9.415 1.00 88.31 246 THR A CA 1
ATOM 2026 C C . THR A 1 246 ? 9.084 20.100 8.084 1.00 88.31 246 THR A C 1
ATOM 2028 O O . THR A 1 246 ? 9.912 19.352 7.566 1.00 88.31 246 THR A O 1
ATOM 2031 N N . LEU A 1 247 ? 7.964 20.447 7.446 1.00 91.00 247 LEU A N 1
ATOM 2032 C CA . LEU A 1 247 ? 7.613 19.951 6.117 1.00 91.00 247 LEU A CA 1
ATOM 2033 C C . LEU A 1 247 ? 8.611 20.395 5.026 1.00 91.00 247 LEU A C 1
ATOM 2035 O O . LEU A 1 247 ? 8.866 19.646 4.082 1.00 91.00 247 LEU A O 1
ATOM 2039 N N . ALA A 1 248 ? 9.197 21.593 5.125 1.00 93.25 248 ALA A N 1
ATOM 2040 C CA . ALA A 1 248 ? 10.225 22.048 4.184 1.00 93.25 248 ALA A CA 1
ATOM 2041 C C . ALA A 1 248 ? 11.554 21.287 4.351 1.00 93.25 248 ALA A C 1
ATOM 2043 O O . ALA A 1 248 ? 12.198 20.950 3.357 1.00 93.25 248 ALA A O 1
ATOM 2044 N N . GLU A 1 249 ? 11.943 20.977 5.587 1.00 93.31 249 GLU A N 1
ATOM 2045 C CA . GLU A 1 249 ? 13.164 20.229 5.901 1.00 93.31 249 GLU A CA 1
ATOM 2046 C C . GLU A 1 249 ? 13.036 18.741 5.551 1.00 93.31 249 GLU A C 1
ATOM 2048 O O . GLU A 1 249 ? 13.966 18.181 4.970 1.00 93.31 249 GLU A O 1
ATOM 2053 N N . LEU A 1 250 ? 11.871 18.122 5.790 1.00 93.50 250 LEU A N 1
ATOM 2054 C CA . LEU A 1 250 ? 11.551 16.778 5.292 1.00 93.50 250 LEU A CA 1
ATOM 2055 C C . LEU A 1 250 ? 11.659 16.709 3.765 1.00 93.50 250 LEU A C 1
ATOM 2057 O O . LEU A 1 250 ? 12.351 15.846 3.231 1.00 93.50 250 LEU A O 1
ATOM 2061 N N . ARG A 1 251 ? 11.045 17.657 3.043 1.00 94.56 251 ARG A N 1
ATOM 2062 C CA . ARG A 1 251 ? 11.145 17.736 1.574 1.00 94.56 251 ARG A CA 1
ATOM 2063 C C . ARG A 1 251 ? 12.600 17.859 1.101 1.00 94.56 251 ARG A C 1
ATOM 2065 O O . ARG A 1 251 ? 12.969 17.242 0.105 1.00 94.56 251 ARG A O 1
ATOM 2072 N N . GLU A 1 252 ? 13.441 18.603 1.817 1.00 95.25 252 GLU A N 1
ATOM 2073 C CA . GLU A 1 252 ? 14.877 18.719 1.528 1.00 95.25 252 GLU A CA 1
ATOM 2074 C C . GLU A 1 252 ? 15.670 17.441 1.877 1.00 95.25 252 GLU A C 1
ATOM 2076 O O . GLU A 1 252 ? 16.609 17.092 1.155 1.00 95.25 252 GLU A O 1
ATOM 2081 N N . PHE A 1 253 ? 15.289 16.704 2.927 1.00 94.31 253 PHE A N 1
ATOM 2082 C CA . PHE A 1 253 ? 15.817 15.366 3.225 1.00 94.31 253 PHE A CA 1
ATOM 2083 C C . PHE A 1 253 ? 15.467 14.387 2.095 1.00 94.31 253 PHE A C 1
ATOM 2085 O O . PHE A 1 253 ? 16.361 13.746 1.539 1.00 94.31 253 PHE A O 1
ATOM 2092 N N . PHE A 1 254 ? 14.194 14.327 1.689 1.00 93.06 254 PHE A N 1
ATOM 2093 C CA . PHE A 1 254 ? 13.716 13.464 0.604 1.00 93.06 254 PHE A CA 1
ATOM 2094 C C . PHE A 1 254 ? 14.384 13.792 -0.732 1.00 93.06 254 PHE A C 1
ATOM 2096 O O . PHE A 1 254 ? 14.768 12.885 -1.465 1.00 93.06 254 PHE A O 1
ATOM 2103 N N . ARG A 1 255 ? 14.597 15.079 -1.034 1.00 95.44 255 ARG A N 1
ATOM 2104 C CA . ARG A 1 255 ? 15.325 15.511 -2.234 1.00 95.44 255 ARG A CA 1
ATOM 2105 C C . ARG A 1 255 ? 16.762 14.976 -2.245 1.00 95.44 255 ARG A C 1
ATOM 2107 O O . ARG A 1 255 ? 17.172 14.376 -3.231 1.00 95.44 255 ARG A O 1
ATOM 2114 N N . LYS A 1 256 ? 17.504 15.124 -1.139 1.00 95.06 256 LYS A N 1
ATOM 2115 C CA . LYS A 1 256 ? 18.862 14.560 -0.989 1.00 95.06 256 LYS A CA 1
ATOM 2116 C C . LYS A 1 256 ? 18.875 13.031 -1.087 1.00 95.06 256 LYS A C 1
ATOM 2118 O O . LYS A 1 256 ? 19.810 12.465 -1.647 1.00 95.06 256 LYS A O 1
ATOM 2123 N N . ASN A 1 257 ? 17.848 12.376 -0.552 1.00 92.38 257 ASN A N 1
ATOM 2124 C CA . ASN A 1 257 ? 17.701 10.926 -0.583 1.00 92.38 257 ASN A CA 1
ATOM 2125 C C . ASN A 1 257 ? 17.448 10.398 -2.007 1.00 92.38 257 ASN A C 1
ATOM 2127 O O . ASN A 1 257 ? 18.158 9.498 -2.454 1.00 92.38 257 ASN A O 1
ATOM 2131 N N . LEU A 1 258 ? 16.530 11.020 -2.757 1.00 89.81 258 LEU A N 1
ATOM 2132 C CA . LEU A 1 258 ? 16.331 10.754 -4.186 1.00 89.81 258 LEU A CA 1
ATOM 2133 C C . LEU A 1 258 ? 17.613 10.996 -4.993 1.00 89.81 258 LEU A C 1
ATOM 2135 O O . LEU A 1 258 ? 18.022 10.120 -5.755 1.00 89.81 258 LEU A O 1
ATOM 2139 N N . ASP A 1 259 ? 18.273 12.146 -4.805 1.00 95.31 259 ASP A N 1
ATOM 2140 C CA . ASP A 1 259 ? 19.525 12.482 -5.497 1.00 95.31 259 ASP A CA 1
ATOM 2141 C C . ASP A 1 259 ? 20.592 11.396 -5.279 1.00 95.31 259 ASP A C 1
ATOM 2143 O O . ASP A 1 259 ? 21.280 11.001 -6.223 1.00 95.31 259 ASP A O 1
ATOM 2147 N N . TRP A 1 260 ? 20.731 10.893 -4.046 1.00 95.69 260 TRP A N 1
ATOM 2148 C CA . TRP A 1 260 ? 21.662 9.812 -3.725 1.00 95.69 260 TRP A CA 1
ATOM 2149 C C . TRP A 1 260 ? 21.247 8.476 -4.345 1.00 95.69 260 TRP A C 1
ATOM 2151 O O . TRP A 1 260 ? 22.092 7.820 -4.953 1.00 95.69 260 TRP A O 1
ATOM 2161 N N . MET A 1 261 ? 19.973 8.078 -4.261 1.00 88.75 261 MET A N 1
ATOM 2162 C CA . MET A 1 261 ? 19.510 6.832 -4.886 1.00 88.75 261 MET A CA 1
ATOM 2163 C C . MET A 1 261 ? 19.718 6.855 -6.405 1.00 88.75 261 MET A C 1
ATOM 2165 O O . MET A 1 261 ? 20.209 5.877 -6.963 1.00 88.75 261 MET A O 1
ATOM 2169 N N . HIS A 1 262 ? 19.454 7.979 -7.080 1.00 94.25 262 HIS A N 1
ATOM 2170 C CA . HIS A 1 262 ? 19.751 8.130 -8.507 1.00 94.25 262 HIS A CA 1
ATOM 2171 C C . HIS A 1 262 ? 21.258 8.052 -8.817 1.00 94.25 262 HIS A C 1
ATOM 2173 O O . HIS A 1 262 ? 21.638 7.454 -9.824 1.00 94.25 262 HIS A O 1
ATOM 2179 N N . GLN A 1 263 ? 22.129 8.592 -7.953 1.00 96.69 263 GLN A N 1
ATOM 2180 C CA . GLN A 1 263 ? 23.586 8.438 -8.088 1.00 96.69 263 GLN A CA 1
ATOM 2181 C C . GLN A 1 263 ? 24.037 6.984 -7.901 1.00 96.69 263 GLN A C 1
ATOM 2183 O O . GLN A 1 263 ? 24.881 6.509 -8.662 1.00 96.69 263 GLN A O 1
ATOM 2188 N N . GLN A 1 264 ? 23.475 6.269 -6.920 1.00 89.56 264 GLN A N 1
ATOM 2189 C CA . GLN A 1 264 ? 23.760 4.849 -6.713 1.00 89.56 264 GLN A CA 1
ATOM 2190 C C . GLN A 1 264 ? 23.299 4.020 -7.906 1.00 89.56 264 GLN A C 1
ATOM 2192 O O . GLN A 1 264 ? 24.087 3.230 -8.418 1.00 89.56 264 GLN A O 1
ATOM 2197 N N . ILE A 1 265 ? 22.085 4.247 -8.411 1.00 90.25 265 ILE A N 1
ATOM 2198 C CA . ILE A 1 265 ? 21.594 3.611 -9.637 1.00 90.25 265 ILE A CA 1
ATOM 2199 C C . ILE A 1 265 ? 22.596 3.861 -10.774 1.00 90.25 265 ILE A C 1
ATOM 2201 O O . ILE A 1 265 ? 23.258 2.923 -11.205 1.00 90.25 265 ILE A O 1
ATOM 2205 N N . ALA A 1 266 ? 22.847 5.117 -11.158 1.00 95.25 266 ALA A N 1
ATOM 2206 C CA . ALA A 1 266 ? 23.769 5.449 -12.251 1.00 95.25 266 ALA A CA 1
ATOM 2207 C C . ALA A 1 266 ? 25.183 4.840 -12.092 1.00 95.25 266 ALA A C 1
ATOM 2209 O O . ALA A 1 266 ? 25.824 4.482 -13.085 1.00 95.25 266 ALA A O 1
ATOM 2210 N N . HIS A 1 267 ? 25.673 4.678 -10.857 1.00 95.12 267 HIS A N 1
ATOM 2211 C CA . HIS A 1 267 ? 26.925 3.974 -10.582 1.00 95.12 267 HIS A CA 1
ATOM 2212 C C . HIS A 1 267 ? 26.853 2.476 -10.923 1.00 95.12 267 HIS A C 1
ATOM 2214 O O . HIS A 1 267 ? 27.752 1.961 -11.594 1.00 95.12 267 HIS A O 1
ATOM 2220 N N . HIS A 1 268 ? 25.796 1.780 -10.505 1.00 91.06 268 HIS A N 1
ATOM 2221 C CA . HIS A 1 268 ? 25.603 0.350 -10.766 1.00 91.06 268 HIS A CA 1
ATOM 2222 C C . HIS A 1 268 ? 25.232 0.060 -12.229 1.00 91.06 268 HIS A C 1
ATOM 2224 O O . HIS A 1 268 ? 25.579 -1.002 -12.743 1.00 91.06 268 HIS A O 1
ATOM 2230 N N . ASP A 1 269 ? 24.630 1.020 -12.934 1.00 89.75 269 ASP A N 1
ATOM 2231 C CA . ASP A 1 269 ? 24.361 0.972 -14.379 1.00 89.75 269 ASP A CA 1
ATOM 2232 C C . ASP A 1 269 ? 25.659 0.951 -15.191 1.00 89.75 269 ASP A C 1
ATOM 2234 O O . ASP A 1 269 ? 25.816 0.159 -16.123 1.00 89.75 269 ASP A O 1
ATOM 2238 N N . ALA A 1 270 ? 26.615 1.803 -14.808 1.00 92.50 270 ALA A N 1
ATOM 2239 C CA . ALA A 1 270 ? 27.955 1.831 -15.385 1.00 92.50 270 ALA A CA 1
ATOM 2240 C C . ALA A 1 270 ? 28.806 0.616 -14.963 1.00 92.50 270 ALA A C 1
ATOM 2242 O O . ALA A 1 270 ? 29.752 0.250 -15.663 1.00 92.50 270 ALA A O 1
ATOM 2243 N N . ASN A 1 271 ? 28.467 -0.026 -13.839 1.00 91.94 271 ASN A N 1
ATOM 2244 C CA . ASN A 1 271 ? 29.212 -1.136 -13.246 1.00 91.94 271 ASN A CA 1
ATOM 2245 C C . ASN A 1 271 ? 28.311 -2.363 -12.965 1.00 91.94 271 ASN A C 1
ATOM 2247 O O . ASN A 1 271 ? 28.221 -2.803 -11.820 1.00 91.94 271 ASN A O 1
ATOM 2251 N N . PRO A 1 272 ? 27.698 -2.997 -13.990 1.00 84.62 272 PRO A N 1
ATOM 2252 C CA . PRO A 1 272 ? 26.714 -4.086 -13.833 1.00 84.62 272 PRO A CA 1
ATOM 2253 C C . PRO A 1 272 ? 27.331 -5.440 -13.415 1.00 84.62 272 PRO A C 1
ATOM 2255 O O . PRO A 1 272 ? 26.748 -6.504 -13.628 1.00 84.62 272 PRO A O 1
ATOM 2258 N N . HIS A 1 273 ? 28.561 -5.407 -12.904 1.00 87.06 273 HIS A N 1
ATOM 2259 C CA . HIS A 1 273 ? 29.336 -6.540 -12.407 1.00 87.06 273 HIS A CA 1
ATOM 2260 C C . HIS A 1 273 ? 29.526 -6.487 -10.881 1.00 87.06 273 HIS A C 1
ATOM 2262 O O . HIS A 1 273 ? 30.158 -7.384 -10.321 1.00 87.06 273 HIS A O 1
ATOM 2268 N N . LEU A 1 274 ? 29.020 -5.438 -10.221 1.00 85.19 274 LEU A N 1
ATOM 2269 C CA . LEU A 1 274 ? 28.991 -5.333 -8.767 1.00 85.19 274 LEU A CA 1
ATOM 2270 C C . LEU A 1 274 ? 27.968 -6.324 -8.193 1.00 85.19 274 LEU A C 1
ATOM 2272 O O . LEU A 1 274 ? 26.985 -6.683 -8.843 1.00 85.19 274 LEU A O 1
ATOM 2276 N N . ALA A 1 275 ? 28.223 -6.804 -6.976 1.00 83.12 275 ALA A N 1
ATOM 2277 C CA . ALA A 1 275 ? 27.426 -7.869 -6.361 1.00 83.12 275 ALA A CA 1
ATOM 2278 C C . ALA A 1 275 ? 25.981 -7.438 -6.042 1.00 83.12 275 ALA A C 1
ATOM 2280 O O . ALA A 1 275 ? 25.092 -8.279 -5.949 1.00 83.12 275 ALA A O 1
ATOM 2281 N N . ASP A 1 276 ? 25.758 -6.135 -5.898 1.00 78.19 276 ASP A N 1
ATOM 2282 C CA . ASP A 1 276 ? 24.506 -5.463 -5.564 1.00 78.19 276 ASP A CA 1
ATOM 2283 C C . ASP A 1 276 ? 23.861 -4.733 -6.759 1.00 78.19 276 ASP A C 1
ATOM 2285 O O . ASP A 1 276 ? 22.826 -4.086 -6.598 1.00 78.19 276 ASP A O 1
ATOM 2289 N N . SER A 1 277 ? 24.379 -4.886 -7.988 1.00 81.38 277 SER A N 1
ATOM 2290 C CA . SER A 1 277 ? 23.755 -4.293 -9.186 1.00 81.38 277 SER A CA 1
ATOM 2291 C C . SER A 1 277 ? 22.287 -4.712 -9.374 1.00 81.38 277 SER A C 1
ATOM 2293 O O . SER A 1 277 ? 21.480 -3.910 -9.835 1.00 81.38 277 SER A O 1
ATOM 2295 N N . GLU A 1 278 ? 21.917 -5.941 -8.997 1.00 76.06 278 GLU A N 1
ATOM 2296 C CA . GLU A 1 278 ? 20.536 -6.449 -9.093 1.00 76.06 278 GLU A CA 1
ATOM 2297 C C . GLU A 1 278 ? 19.597 -5.830 -8.036 1.00 76.06 278 GLU A C 1
ATOM 2299 O O . GLU A 1 278 ? 18.414 -5.590 -8.301 1.00 76.06 278 GLU A O 1
ATOM 2304 N N . TYR A 1 279 ? 20.137 -5.488 -6.861 1.00 78.88 279 TYR A N 1
ATOM 2305 C CA . TYR A 1 279 ? 19.424 -4.713 -5.844 1.00 78.88 279 TYR A CA 1
ATOM 2306 C C . TYR A 1 279 ? 19.139 -3.300 -6.362 1.00 78.88 279 TYR A C 1
ATOM 2308 O O . TYR A 1 279 ? 17.985 -2.876 -6.383 1.00 78.88 279 TYR A O 1
ATOM 2316 N N . TRP A 1 280 ? 20.152 -2.606 -6.887 1.00 81.94 280 TRP A N 1
ATOM 2317 C CA . TRP A 1 280 ? 19.980 -1.255 -7.432 1.00 81.94 280 TRP A CA 1
ATOM 2318 C C . TRP A 1 280 ? 19.112 -1.203 -8.694 1.00 81.94 280 TRP A C 1
ATOM 2320 O O . TRP A 1 280 ? 18.401 -0.221 -8.902 1.00 81.94 280 TRP A O 1
ATOM 2330 N N . GLU A 1 281 ? 19.063 -2.273 -9.491 1.00 81.56 281 GLU A N 1
ATOM 2331 C CA . GLU A 1 281 ? 18.084 -2.399 -10.577 1.00 81.56 281 GLU A CA 1
ATOM 2332 C C . GLU A 1 281 ? 16.641 -2.546 -10.048 1.00 81.56 281 GLU A C 1
ATOM 2334 O O . GLU A 1 281 ? 15.695 -1.999 -10.626 1.00 81.56 281 GLU A O 1
ATOM 2339 N N . THR A 1 282 ? 16.462 -3.234 -8.916 1.00 80.19 282 THR A N 1
ATOM 2340 C CA . THR A 1 282 ? 15.162 -3.325 -8.230 1.00 80.19 282 THR A CA 1
ATOM 2341 C C . THR A 1 282 ? 14.751 -1.962 -7.662 1.00 80.19 282 THR A C 1
ATOM 2343 O O . THR A 1 282 ? 13.612 -1.543 -7.863 1.00 80.19 282 THR A O 1
ATOM 2346 N N . VAL A 1 283 ? 15.682 -1.217 -7.051 1.00 81.44 283 VAL A N 1
ATOM 2347 C CA . VAL A 1 283 ? 15.442 0.165 -6.588 1.00 81.44 283 VAL A CA 1
ATOM 2348 C C . VAL A 1 283 ? 15.089 1.090 -7.763 1.00 81.44 283 VAL A C 1
ATOM 2350 O O . VAL A 1 283 ? 14.105 1.820 -7.673 1.00 81.44 283 VAL A O 1
ATOM 2353 N N . SER A 1 284 ? 15.800 1.008 -8.898 1.00 87.06 284 SER A N 1
ATOM 2354 C CA . SER A 1 284 ? 15.446 1.740 -10.131 1.00 87.06 284 SER A CA 1
ATOM 2355 C C . SER A 1 284 ? 14.012 1.431 -10.572 1.00 87.06 284 SER A C 1
ATOM 2357 O O . SER A 1 284 ? 13.223 2.338 -10.825 1.00 87.06 284 SER A O 1
ATOM 2359 N N . SER A 1 285 ? 13.633 0.149 -10.577 1.00 82.75 285 SER A N 1
ATOM 2360 C CA . SER A 1 285 ? 12.288 -0.304 -10.957 1.00 82.75 285 SER A CA 1
ATOM 2361 C C . SER A 1 285 ? 11.185 0.277 -10.056 1.00 82.75 285 SER A C 1
ATOM 2363 O O . SER A 1 285 ? 10.141 0.691 -10.562 1.00 82.75 285 SER A O 1
ATOM 2365 N N . ILE A 1 286 ? 11.424 0.365 -8.743 1.00 85.50 286 ILE A N 1
ATOM 2366 C CA . ILE A 1 286 ? 10.503 0.984 -7.772 1.00 85.50 286 ILE A CA 1
ATOM 2367 C C . ILE A 1 286 ? 10.423 2.502 -7.988 1.00 85.50 286 ILE A C 1
ATOM 2369 O O . ILE A 1 286 ? 9.323 3.047 -8.084 1.00 85.50 286 ILE A O 1
ATOM 2373 N N . LEU A 1 287 ? 11.561 3.190 -8.149 1.00 88.12 287 LEU A N 1
ATOM 2374 C CA . LEU A 1 287 ? 11.569 4.630 -8.428 1.00 88.12 287 LEU A CA 1
ATOM 2375 C C . LEU A 1 287 ? 10.895 4.963 -9.765 1.00 88.12 287 LEU A C 1
ATOM 2377 O O . LEU A 1 287 ? 10.188 5.963 -9.849 1.00 88.12 287 LEU A O 1
ATOM 2381 N N . LYS A 1 288 ? 11.003 4.108 -10.790 1.00 93.56 288 LYS A N 1
ATOM 2382 C CA . LYS A 1 288 ? 10.241 4.281 -12.037 1.00 93.56 288 LYS A CA 1
ATOM 2383 C C . LYS A 1 288 ? 8.743 4.100 -11.850 1.00 93.56 288 LYS A C 1
ATOM 2385 O O . LYS A 1 288 ? 7.984 4.888 -12.411 1.00 93.56 288 LYS A O 1
ATOM 2390 N N . GLN A 1 289 ? 8.301 3.148 -11.028 1.00 93.56 289 GLN A N 1
ATOM 2391 C CA . GLN A 1 289 ? 6.888 3.064 -10.644 1.00 93.56 289 GLN A CA 1
ATOM 2392 C C . GLN A 1 289 ? 6.429 4.334 -9.913 1.00 93.56 289 GLN A C 1
ATOM 2394 O O . GLN A 1 289 ? 5.337 4.829 -10.185 1.00 93.56 289 GLN A O 1
ATOM 2399 N N . PHE A 1 290 ? 7.272 4.916 -9.060 1.00 93.88 290 PHE A N 1
ATOM 2400 C CA . PHE A 1 290 ? 6.977 6.177 -8.383 1.00 93.88 290 PHE A CA 1
ATOM 2401 C C . PHE A 1 290 ? 6.899 7.378 -9.341 1.00 93.88 290 PHE A C 1
ATOM 2403 O O . PHE A 1 290 ? 5.902 8.099 -9.337 1.00 93.88 290 PHE A O 1
ATOM 2410 N N . GLU A 1 291 ? 7.878 7.559 -10.233 1.00 95.25 291 GLU A N 1
ATOM 2411 C CA . GLU A 1 291 ? 7.834 8.578 -11.295 1.00 95.25 291 GLU A CA 1
ATOM 2412 C C . GLU A 1 291 ? 6.558 8.450 -12.149 1.00 95.25 291 GLU A C 1
ATOM 2414 O O . GLU A 1 291 ? 5.911 9.448 -12.479 1.00 95.25 291 GLU A O 1
ATOM 2419 N N . GLY A 1 292 ? 6.168 7.210 -12.468 1.00 95.44 292 GLY A N 1
ATOM 2420 C CA . GLY A 1 292 ? 4.932 6.896 -13.177 1.00 95.44 292 GLY A CA 1
ATOM 2421 C C . GLY A 1 292 ? 3.693 7.324 -12.397 1.00 95.44 292 GLY A C 1
ATOM 2422 O O . GLY A 1 292 ? 2.847 8.034 -12.939 1.00 95.44 292 GLY A O 1
ATOM 2423 N N . LEU A 1 293 ? 3.600 6.933 -11.120 1.00 97.00 293 LEU A N 1
ATOM 2424 C CA . LEU A 1 293 ? 2.506 7.285 -10.208 1.00 97.00 293 LEU A CA 1
ATOM 2425 C C . LEU A 1 293 ? 2.285 8.799 -10.156 1.00 97.00 293 LEU A C 1
ATOM 2427 O O . LEU A 1 293 ? 1.158 9.256 -10.356 1.00 97.00 293 LEU A O 1
ATOM 2431 N N . VAL A 1 294 ? 3.359 9.567 -9.949 1.00 96.38 294 VAL A N 1
ATOM 2432 C CA . VAL A 1 294 ? 3.333 11.036 -9.920 1.00 96.38 294 VAL A CA 1
ATOM 2433 C C . VAL A 1 294 ? 2.772 11.594 -11.234 1.00 96.38 294 VAL A C 1
ATOM 2435 O O . VAL A 1 294 ? 1.836 12.394 -11.213 1.00 96.38 294 VAL A O 1
ATOM 2438 N N . ALA A 1 295 ? 3.275 11.135 -12.383 1.00 95.50 295 ALA A N 1
ATOM 2439 C CA . ALA A 1 295 ? 2.832 11.617 -13.693 1.00 95.50 295 ALA A CA 1
ATOM 2440 C C . ALA A 1 295 ? 1.371 11.242 -14.021 1.00 95.50 295 ALA A C 1
ATOM 2442 O O . ALA A 1 295 ? 0.624 12.057 -14.572 1.00 95.50 295 ALA A O 1
ATOM 2443 N N . GLY A 1 296 ? 0.938 10.031 -13.657 1.00 94.56 296 GLY A N 1
ATOM 2444 C CA . GLY A 1 296 ? -0.449 9.585 -13.800 1.00 94.56 296 GLY A CA 1
ATOM 2445 C C . GLY A 1 296 ? -1.405 10.387 -12.913 1.00 94.56 296 GLY A C 1
ATOM 2446 O O . GLY A 1 296 ? -2.462 10.824 -13.376 1.00 94.56 296 GLY A O 1
ATOM 2447 N N . TYR A 1 297 ? -1.003 10.644 -11.664 1.00 96.69 297 TYR A N 1
ATOM 2448 C CA . TYR A 1 297 ? -1.731 11.486 -10.716 1.00 96.69 297 TYR A CA 1
ATOM 2449 C C . TYR A 1 297 ? -1.864 12.929 -11.223 1.00 96.69 297 TYR A C 1
ATOM 2451 O O . TYR A 1 297 ? -2.985 13.422 -11.348 1.00 96.69 297 TYR A O 1
ATOM 2459 N N . HIS A 1 298 ? -0.762 13.593 -11.595 1.00 95.31 298 HIS A N 1
ATOM 2460 C CA . HIS A 1 298 ? -0.782 14.984 -12.079 1.00 95.31 298 HIS A CA 1
ATOM 2461 C C . HIS A 1 298 ? -1.590 15.170 -13.366 1.00 95.31 298 HIS A C 1
ATOM 2463 O O . HIS A 1 298 ? -2.146 16.244 -13.584 1.00 95.31 298 HIS A O 1
ATOM 2469 N N . ARG A 1 299 ? -1.713 14.133 -14.203 1.00 92.00 299 ARG A N 1
ATOM 2470 C CA . ARG A 1 299 ? -2.576 14.168 -15.393 1.00 92.00 299 ARG A CA 1
ATOM 2471 C C . ARG A 1 299 ? -4.072 14.135 -15.068 1.00 92.00 299 ARG A C 1
ATOM 2473 O O . ARG A 1 299 ? -4.861 14.661 -15.854 1.00 92.00 299 ARG A O 1
ATOM 2480 N N . ALA A 1 300 ? -4.476 13.471 -13.984 1.00 88.31 300 ALA A N 1
ATOM 2481 C CA . ALA A 1 300 ? -5.885 13.205 -13.682 1.00 88.31 300 ALA A CA 1
ATOM 2482 C C . ALA A 1 300 ? -6.453 14.010 -12.503 1.00 88.31 300 ALA A C 1
ATOM 2484 O O . ALA A 1 300 ? -7.657 14.288 -12.498 1.00 88.31 300 ALA A O 1
ATOM 2485 N N . SER A 1 301 ? -5.619 14.385 -11.527 1.00 88.69 301 SER A N 1
ATOM 2486 C CA . SER A 1 301 ? -6.037 15.175 -10.366 1.00 88.69 301 SER A CA 1
ATOM 2487 C C . SER A 1 301 ? -6.624 16.523 -10.786 1.00 88.69 301 SER A C 1
ATOM 2489 O O . SER A 1 301 ? -6.251 17.131 -11.792 1.00 88.69 301 SER A O 1
ATOM 2491 N N . LYS A 1 302 ? -7.592 16.978 -9.990 1.00 84.31 302 LYS A N 1
ATOM 2492 C CA . LYS A 1 302 ? -8.259 18.280 -10.127 1.00 84.31 302 LYS A CA 1
ATOM 2493 C C . LYS A 1 302 ? -8.051 19.154 -8.891 1.00 84.31 302 LYS A C 1
ATOM 2495 O O . LYS A 1 302 ? -8.690 20.200 -8.780 1.00 84.31 302 LYS A O 1
ATOM 2500 N N . ALA A 1 303 ? -7.198 18.718 -7.964 1.00 83.25 303 ALA A N 1
ATOM 2501 C CA . ALA A 1 303 ? -6.804 19.501 -6.806 1.00 83.25 303 ALA A CA 1
ATOM 2502 C C . ALA A 1 303 ? -6.033 20.761 -7.236 1.00 83.25 303 ALA A C 1
ATOM 2504 O O . ALA A 1 303 ? -5.381 20.800 -8.282 1.00 83.25 303 ALA A O 1
ATOM 2505 N N . ALA A 1 304 ? -6.143 21.820 -6.436 1.00 82.44 304 ALA A N 1
ATOM 2506 C CA . ALA A 1 304 ? -5.588 23.133 -6.741 1.00 82.44 304 ALA A CA 1
ATOM 2507 C C . ALA A 1 304 ? -4.977 23.763 -5.471 1.00 82.44 304 ALA A C 1
ATOM 2509 O O . ALA A 1 304 ? -5.713 24.380 -4.698 1.00 82.44 304 ALA A O 1
ATOM 2510 N N . PRO A 1 305 ? -3.652 23.639 -5.250 1.00 86.38 305 PRO A N 1
ATOM 2511 C CA . PRO A 1 305 ? -2.695 22.855 -6.041 1.00 86.38 305 PRO A CA 1
ATOM 2512 C C . PRO A 1 305 ? -2.877 21.331 -5.855 1.00 86.38 305 PRO A C 1
ATOM 2514 O O . PRO A 1 305 ? -3.417 20.910 -4.832 1.00 86.38 305 PRO A O 1
ATOM 2517 N N . PRO A 1 306 ? -2.425 20.497 -6.810 1.00 91.56 306 PRO A N 1
ATOM 2518 C CA . PRO A 1 306 ? -2.241 19.065 -6.581 1.00 91.56 306 PRO A CA 1
ATOM 2519 C C . PRO A 1 306 ? -1.044 18.807 -5.652 1.00 91.56 306 PRO A C 1
ATOM 2521 O O . PRO A 1 306 ? -0.162 19.661 -5.523 1.00 91.56 306 PRO A O 1
ATOM 2524 N N . ALA A 1 307 ? -0.991 17.622 -5.038 1.00 94.19 307 ALA A N 1
ATOM 2525 C CA . ALA A 1 307 ? 0.155 17.184 -4.238 1.00 94.19 307 ALA A CA 1
ATOM 2526 C C . ALA A 1 307 ? 1.447 17.203 -5.077 1.00 94.19 307 ALA A C 1
ATOM 2528 O O . ALA A 1 307 ? 1.440 16.796 -6.244 1.00 94.19 307 ALA A O 1
ATOM 2529 N N . SER A 1 308 ? 2.564 17.679 -4.520 1.00 95.25 308 SER A N 1
ATOM 2530 C CA . SER A 1 308 ? 3.847 17.659 -5.235 1.00 95.25 308 SER A CA 1
ATOM 2531 C C . SER A 1 308 ? 4.444 16.247 -5.273 1.00 95.25 308 SER A C 1
ATOM 2533 O O . SER A 1 308 ? 4.029 15.360 -4.530 1.00 95.25 308 SER A O 1
ATOM 2535 N N . SER A 1 309 ? 5.460 16.025 -6.113 1.00 95.12 309 SER A N 1
ATOM 2536 C CA . SER A 1 309 ? 6.198 14.754 -6.116 1.00 95.12 309 SER A CA 1
ATOM 2537 C C . SER A 1 309 ? 6.816 14.437 -4.751 1.00 95.12 309 SER A C 1
ATOM 2539 O O . SER A 1 309 ? 6.818 13.283 -4.347 1.00 95.12 309 SER A O 1
ATOM 2541 N N . LEU A 1 310 ? 7.286 15.443 -4.007 1.00 94.69 310 LEU A N 1
ATOM 2542 C CA . LEU A 1 310 ? 7.839 15.236 -2.666 1.00 94.69 310 LEU A CA 1
ATOM 2543 C C . LEU A 1 310 ? 6.755 14.971 -1.612 1.00 94.69 310 LEU A C 1
ATOM 2545 O O . LEU A 1 310 ? 7.043 14.296 -0.633 1.00 94.69 310 LEU A O 1
ATOM 2549 N N . ASP A 1 311 ? 5.517 15.427 -1.821 1.00 93.94 311 ASP A N 1
ATOM 2550 C CA . ASP A 1 311 ? 4.389 15.097 -0.933 1.00 93.94 311 ASP A CA 1
ATOM 2551 C C . ASP A 1 311 ? 3.883 13.670 -1.185 1.00 93.94 311 ASP A C 1
ATOM 2553 O O . ASP A 1 311 ? 3.564 12.939 -0.252 1.00 93.94 311 ASP A O 1
ATOM 2557 N N . LEU A 1 312 ? 3.883 13.226 -2.445 1.00 94.19 312 LEU A N 1
ATOM 2558 C CA . LEU A 1 312 ? 3.613 11.828 -2.786 1.00 94.19 312 LEU A CA 1
ATOM 2559 C C . LEU A 1 312 ? 4.741 10.893 -2.323 1.00 94.19 312 LEU A C 1
ATOM 2561 O O . LEU A 1 312 ? 4.473 9.729 -2.028 1.00 94.19 312 LEU A O 1
ATOM 2565 N N . LEU A 1 313 ? 5.983 11.382 -2.229 1.00 90.12 313 LEU A N 1
ATOM 2566 C CA . LEU A 1 313 ? 7.088 10.629 -1.633 1.00 90.12 313 LEU A CA 1
ATOM 2567 C C . LEU A 1 313 ? 6.985 10.590 -0.105 1.00 90.12 313 LEU A C 1
ATOM 2569 O O . LEU A 1 313 ? 7.177 9.527 0.466 1.00 90.12 313 LEU A O 1
ATOM 2573 N N . LEU A 1 314 ? 6.597 11.697 0.539 1.00 91.25 314 LEU A N 1
ATOM 2574 C CA . LEU A 1 314 ? 6.267 11.750 1.969 1.00 91.25 314 LEU A CA 1
ATOM 2575 C C . LEU A 1 314 ? 5.224 10.683 2.325 1.00 91.25 314 LEU A C 1
ATOM 2577 O O . LEU A 1 314 ? 5.430 9.916 3.256 1.00 91.25 314 LEU A O 1
ATOM 2581 N N . MET A 1 315 ? 4.157 10.570 1.528 1.00 89.19 315 MET A N 1
ATOM 2582 C CA . MET A 1 315 ? 3.163 9.495 1.651 1.00 89.19 315 MET A CA 1
ATOM 2583 C C . MET A 1 315 ? 3.763 8.090 1.469 1.00 89.19 315 MET A C 1
ATOM 2585 O O . MET A 1 315 ? 3.308 7.139 2.088 1.00 89.19 315 MET A O 1
ATOM 2589 N N . ASN A 1 316 ? 4.782 7.930 0.623 1.00 85.31 316 ASN A N 1
ATOM 2590 C CA . ASN A 1 316 ? 5.475 6.652 0.436 1.00 85.31 316 ASN A CA 1
ATOM 2591 C C . ASN A 1 316 ? 6.548 6.362 1.497 1.00 85.31 316 ASN A C 1
ATOM 2593 O O . ASN A 1 316 ? 7.143 5.296 1.397 1.00 85.31 316 ASN A O 1
ATOM 2597 N N . TYR A 1 317 ? 6.769 7.267 2.460 1.00 85.50 317 TYR A N 1
ATOM 2598 C CA . TYR A 1 317 ? 7.642 7.132 3.639 1.00 85.50 317 TYR A CA 1
ATOM 2599 C C . TYR A 1 317 ? 6.852 7.361 4.948 1.00 85.50 317 TYR A C 1
ATOM 2601 O O . TYR A 1 317 ? 7.431 7.746 5.961 1.00 85.50 317 TYR A O 1
ATOM 2609 N N . ASP A 1 318 ? 5.526 7.175 4.928 1.00 84.00 318 ASP A N 1
ATOM 2610 C CA . ASP A 1 318 ? 4.600 7.491 6.030 1.00 84.00 318 ASP A CA 1
ATOM 2611 C C . ASP A 1 318 ? 5.024 6.850 7.367 1.00 84.00 318 ASP A C 1
ATOM 2613 O O . ASP A 1 318 ? 5.109 7.528 8.393 1.00 84.00 318 ASP A O 1
ATOM 2617 N N . GLY A 1 319 ? 5.426 5.573 7.321 1.00 75.62 319 GLY A N 1
ATOM 2618 C CA . GLY A 1 319 ? 5.957 4.851 8.479 1.00 75.62 319 GLY A CA 1
ATOM 2619 C C . GLY A 1 319 ? 7.289 5.409 8.994 1.00 75.62 319 GLY A C 1
ATOM 2620 O O . GLY A 1 319 ? 7.496 5.473 10.205 1.00 75.62 319 GLY A O 1
ATOM 2621 N N . ASP A 1 320 ? 8.171 5.879 8.105 1.00 80.44 320 ASP A N 1
ATOM 2622 C CA . ASP A 1 320 ? 9.454 6.485 8.476 1.00 80.44 320 ASP A CA 1
ATOM 2623 C C . ASP A 1 320 ? 9.295 7.912 9.054 1.00 80.44 320 ASP A C 1
ATOM 2625 O O . ASP A 1 320 ? 10.205 8.403 9.726 1.00 80.44 320 ASP A O 1
ATOM 2629 N N . LEU A 1 321 ? 8.156 8.601 8.860 1.00 83.44 321 LEU A N 1
ATOM 2630 C CA . LEU A 1 321 ? 7.941 9.967 9.383 1.00 83.44 321 LEU A CA 1
ATOM 2631 C C . LEU A 1 321 ? 8.043 10.049 10.910 1.00 83.44 321 LEU A C 1
ATOM 2633 O O . LEU A 1 321 ? 8.496 11.069 11.436 1.00 83.44 321 LEU A O 1
ATOM 2637 N N . GLN A 1 322 ? 7.682 8.969 11.609 1.00 77.06 322 GLN A N 1
ATOM 2638 C CA . GLN A 1 322 ? 7.774 8.857 13.070 1.00 77.06 322 GLN A CA 1
ATOM 2639 C C . GLN A 1 322 ? 9.210 9.051 13.589 1.00 77.06 322 GLN A C 1
ATOM 2641 O O . GLN A 1 322 ? 9.410 9.544 14.701 1.00 77.06 322 GLN A O 1
ATOM 2646 N N . ASP A 1 323 ? 10.199 8.693 12.767 1.00 77.31 323 ASP A N 1
ATOM 2647 C CA . ASP A 1 323 ? 11.626 8.807 13.057 1.00 77.31 323 ASP A CA 1
ATOM 2648 C C . ASP A 1 323 ? 12.277 9.996 12.329 1.00 77.31 323 ASP A C 1
ATOM 2650 O O . ASP A 1 323 ? 13.142 10.670 12.891 1.00 77.31 323 ASP A O 1
ATOM 2654 N N . LEU A 1 324 ? 11.837 10.314 11.107 1.00 85.19 324 LEU A N 1
ATOM 2655 C CA . LEU A 1 324 ? 12.402 11.399 10.299 1.00 85.19 324 LEU A CA 1
ATOM 2656 C C . LEU A 1 324 ? 12.023 12.802 10.788 1.00 85.19 324 LEU A C 1
ATOM 2658 O O . LEU A 1 324 ? 12.841 13.715 10.648 1.00 85.19 324 LEU A O 1
ATOM 2662 N N . ILE A 1 325 ? 10.842 13.000 11.387 1.00 85.44 325 ILE A N 1
ATOM 2663 C CA . ILE A 1 325 ? 10.472 14.306 11.958 1.00 85.44 325 ILE A CA 1
ATOM 2664 C C . ILE A 1 325 ? 11.412 14.695 13.123 1.00 85.44 325 ILE A C 1
ATOM 2666 O O . ILE A 1 325 ? 12.031 15.762 13.034 1.00 85.44 325 ILE A O 1
ATOM 2670 N N . PRO A 1 326 ? 11.643 13.836 14.143 1.00 78.00 326 PRO A N 1
ATOM 2671 C CA . PRO A 1 326 ? 12.662 14.081 15.165 1.00 78.00 326 PRO A CA 1
ATOM 2672 C C . PRO A 1 326 ? 14.064 14.367 14.604 1.00 78.00 326 PRO A C 1
ATOM 2674 O O . PRO A 1 326 ? 14.776 15.213 15.147 1.00 78.00 326 PRO A O 1
ATOM 2677 N N . VAL A 1 327 ? 14.469 13.696 13.518 1.00 84.69 327 VAL A N 1
ATOM 2678 C CA . VAL A 1 327 ? 15.781 13.905 12.873 1.00 84.69 327 VAL A CA 1
ATOM 2679 C C . VAL A 1 327 ? 15.907 15.315 12.297 1.00 84.69 327 VAL A C 1
ATOM 2681 O O . VAL A 1 327 ? 16.899 15.993 12.573 1.00 84.69 327 VAL A O 1
ATOM 2684 N N . VAL A 1 328 ? 14.919 15.788 11.526 1.00 87.25 328 VAL A N 1
ATOM 2685 C CA . VAL A 1 328 ? 15.003 17.130 10.920 1.00 87.25 328 VAL A CA 1
ATOM 2686 C C . VAL A 1 328 ? 14.875 18.245 11.957 1.00 87.25 328 VAL A C 1
ATOM 2688 O O . VAL A 1 328 ? 15.623 19.218 11.881 1.00 87.25 328 VAL A O 1
ATOM 2691 N N . GLN A 1 329 ? 14.026 18.073 12.976 1.00 83.38 329 GLN A N 1
ATOM 2692 C CA . GLN A 1 329 ? 13.887 19.036 14.073 1.00 83.38 329 GLN A CA 1
ATOM 2693 C C . GLN A 1 329 ? 15.192 19.170 14.874 1.00 83.38 329 GLN A C 1
ATOM 2695 O O . GLN A 1 329 ? 15.684 20.280 15.076 1.00 83.38 329 GLN A O 1
ATOM 2700 N N . ARG A 1 330 ? 15.832 18.054 15.253 1.00 76.88 330 ARG A N 1
ATOM 2701 C CA . ARG A 1 330 ? 17.121 18.077 15.974 1.00 76.88 330 ARG A CA 1
ATOM 2702 C C . ARG A 1 330 ? 18.250 18.708 15.161 1.00 76.88 330 ARG A C 1
ATOM 2704 O O . ARG A 1 330 ? 19.088 19.412 15.723 1.00 76.88 330 ARG A O 1
ATOM 2711 N N . ALA A 1 331 ? 18.252 18.527 13.839 1.00 80.19 331 ALA A N 1
ATOM 2712 C CA . ALA A 1 331 ? 19.245 19.136 12.954 1.00 80.19 331 ALA A CA 1
ATOM 2713 C C . ALA A 1 331 ? 19.218 20.683 12.951 1.00 80.19 331 ALA A C 1
ATOM 2715 O O . ALA A 1 331 ? 20.192 21.300 12.513 1.00 80.19 331 ALA A O 1
ATOM 2716 N N . ARG A 1 332 ? 18.156 21.320 13.470 1.00 78.00 332 ARG A N 1
ATOM 2717 C CA . ARG A 1 332 ? 18.074 22.782 13.654 1.00 78.00 332 ARG A CA 1
ATOM 2718 C C . ARG A 1 332 ? 18.977 23.319 14.761 1.00 78.00 332 ARG A C 1
ATOM 2720 O O . ARG A 1 332 ? 19.254 24.516 14.776 1.00 78.00 332 ARG A O 1
ATOM 2727 N N . GLY A 1 333 ? 19.425 22.464 15.683 1.00 60.69 333 GLY A N 1
ATOM 2728 C CA . GLY A 1 333 ? 20.171 22.893 16.866 1.00 60.69 333 GLY A CA 1
ATOM 2729 C C . GLY A 1 333 ? 19.300 23.572 17.924 1.00 60.69 333 GLY A C 1
ATOM 2730 O O . GLY A 1 333 ? 19.803 24.399 18.683 1.00 60.69 333 GLY A O 1
ATOM 2731 N N . GLU A 1 334 ? 18.008 23.238 17.979 1.00 55.28 334 GLU A N 1
ATOM 2732 C CA . GLU A 1 334 ? 17.196 23.516 19.161 1.00 55.28 334 GLU A CA 1
ATOM 2733 C C . GLU A 1 334 ? 17.771 22.689 20.320 1.00 55.28 334 GLU A C 1
ATOM 2735 O O . GLU A 1 334 ? 17.675 21.460 20.332 1.00 55.28 334 GLU A O 1
ATOM 2740 N N . GLU A 1 335 ? 18.431 23.369 21.267 1.00 45.84 335 GLU A N 1
ATOM 2741 C CA . GLU A 1 335 ? 18.691 22.808 22.591 1.00 45.84 335 GLU A CA 1
ATOM 2742 C C . GLU A 1 335 ? 17.324 22.537 23.199 1.00 45.84 335 GLU A C 1
ATOM 2744 O O . GLU A 1 335 ? 16.602 23.443 23.618 1.00 45.84 335 GLU A O 1
ATOM 2749 N N . VAL A 1 336 ? 16.944 21.272 23.155 1.00 46.69 336 VAL A N 1
ATOM 2750 C CA . VAL A 1 336 ? 15.732 20.819 23.791 1.00 46.69 336 VAL A CA 1
ATOM 2751 C C . VAL A 1 336 ? 16.010 20.885 25.284 1.00 46.69 336 VAL A C 1
ATOM 2753 O O . VAL A 1 336 ? 16.886 20.171 25.779 1.00 46.69 336 VAL A O 1
ATOM 2756 N N . ASP A 1 337 ? 15.277 21.748 25.992 1.00 40.53 337 ASP A N 1
ATOM 2757 C CA . ASP A 1 337 ? 15.086 21.614 27.439 1.00 40.53 337 ASP A CA 1
ATOM 2758 C C . ASP A 1 337 ? 14.750 20.136 27.766 1.00 40.53 337 ASP A C 1
ATOM 2760 O O . ASP A 1 337 ? 14.317 19.407 26.877 1.00 40.53 337 ASP A O 1
ATOM 2764 N N . ASP A 1 338 ? 14.890 19.679 29.023 1.00 40.25 338 ASP A N 1
ATOM 2765 C CA . ASP A 1 338 ? 14.724 18.266 29.489 1.00 40.25 338 ASP A CA 1
ATOM 2766 C C . ASP A 1 338 ? 13.419 17.524 29.048 1.00 40.25 338 ASP A C 1
ATOM 2768 O O . ASP A 1 338 ? 13.202 16.348 29.344 1.00 40.25 338 ASP A O 1
ATOM 2772 N N . VAL A 1 339 ? 12.541 18.222 28.335 1.00 44.31 339 VAL A N 1
ATOM 2773 C CA . VAL A 1 339 ? 11.361 17.817 27.573 1.00 44.31 339 VAL A CA 1
ATOM 2774 C C . VAL A 1 339 ? 11.763 17.505 26.103 1.00 44.31 339 VAL A C 1
ATOM 2776 O O . VAL A 1 339 ? 11.412 18.249 25.192 1.00 44.31 339 VAL A O 1
ATOM 2779 N N . ASP A 1 340 ? 12.511 16.407 25.872 1.00 44.47 340 ASP A N 1
ATOM 2780 C CA . ASP A 1 340 ? 12.922 15.820 24.556 1.00 44.47 340 ASP A CA 1
ATOM 2781 C C . ASP A 1 340 ? 11.831 16.008 23.462 1.00 44.47 340 ASP A C 1
ATOM 2783 O O . ASP A 1 340 ? 10.667 15.814 23.800 1.00 44.47 340 ASP A O 1
ATOM 2787 N N . PRO A 1 341 ? 12.083 16.316 22.162 1.00 43.34 341 PRO A N 1
ATOM 2788 C CA . PRO A 1 341 ? 11.010 16.645 21.199 1.00 43.34 341 PRO A CA 1
ATOM 2789 C C . PRO A 1 341 ? 10.060 15.462 20.961 1.00 43.34 341 PRO A C 1
ATOM 2791 O O . PRO A 1 341 ? 8.907 15.617 20.566 1.00 43.34 341 PRO A O 1
ATOM 2794 N N . ILE A 1 342 ? 10.550 14.271 21.312 1.00 45.25 342 ILE A N 1
ATOM 2795 C CA . ILE A 1 342 ? 9.832 13.007 21.470 1.00 45.25 342 ILE A CA 1
ATOM 2796 C C . ILE A 1 342 ? 8.633 13.111 22.445 1.00 45.25 342 ILE A C 1
ATOM 2798 O O . ILE A 1 342 ? 7.766 12.248 22.402 1.00 45.25 342 ILE A O 1
ATOM 2802 N N . THR A 1 343 ? 8.553 14.141 23.299 1.00 41.22 343 THR A N 1
ATOM 2803 C CA . THR A 1 343 ? 7.547 14.321 24.367 1.00 41.22 343 THR A CA 1
ATOM 2804 C C . THR A 1 343 ? 6.308 15.135 23.991 1.00 41.22 343 THR A C 1
ATOM 2806 O O . THR A 1 343 ? 5.396 15.212 24.817 1.00 41.22 343 THR A O 1
ATOM 2809 N N . GLN A 1 344 ? 6.190 15.686 22.772 1.00 53.66 344 GLN A N 1
ATOM 2810 C CA . GLN A 1 344 ? 4.845 16.049 22.305 1.00 53.66 344 GLN A CA 1
ATOM 2811 C C . GLN A 1 344 ? 4.001 14.768 22.320 1.00 53.66 344 GLN A C 1
ATOM 2813 O O . GLN A 1 344 ? 4.441 13.738 21.803 1.00 53.66 344 GLN A O 1
ATOM 2818 N N . GLU A 1 345 ? 2.805 14.814 22.912 1.00 57.88 345 GLU A N 1
ATOM 2819 C CA . GLU A 1 345 ? 1.989 13.616 23.170 1.00 57.88 345 GLU A CA 1
ATOM 2820 C C . GLU A 1 345 ? 1.766 12.777 21.903 1.00 57.88 345 GLU A C 1
ATOM 2822 O O . GLU A 1 345 ? 1.772 11.550 21.966 1.00 57.88 345 GLU A O 1
ATOM 2827 N N . PHE A 1 346 ? 1.686 13.433 20.741 1.00 59.47 346 PHE A N 1
ATOM 2828 C CA . PHE A 1 346 ? 1.591 12.802 19.428 1.00 59.47 346 PHE A CA 1
ATOM 2829 C C . PHE A 1 346 ? 2.828 11.966 19.033 1.00 59.47 346 PHE A C 1
ATOM 2831 O O . PHE A 1 346 ? 2.658 10.859 18.529 1.00 59.47 346 PHE A O 1
ATOM 2838 N N . TYR A 1 347 ? 4.064 12.406 19.307 1.00 59.25 347 TYR A N 1
ATOM 2839 C CA . TYR A 1 347 ? 5.271 11.612 19.008 1.00 59.25 347 TYR A CA 1
ATOM 2840 C C . TYR A 1 347 ? 5.501 10.486 20.023 1.00 59.25 347 TYR A C 1
ATOM 2842 O O . TYR A 1 347 ? 5.910 9.390 19.629 1.00 59.25 347 TYR A O 1
ATOM 2850 N N . VAL A 1 348 ? 5.161 10.698 21.303 1.00 58.34 348 VAL A N 1
ATOM 2851 C CA . VAL A 1 348 ? 5.090 9.600 22.288 1.00 58.34 348 VAL A CA 1
ATOM 2852 C C . VAL A 1 348 ? 4.076 8.556 21.820 1.00 58.34 348 VAL A C 1
ATOM 2854 O O . VAL A 1 348 ? 4.348 7.358 21.885 1.00 58.34 348 VAL A O 1
ATOM 2857 N N . PHE A 1 349 ? 2.918 9.001 21.333 1.00 61.84 349 PHE A N 1
ATOM 2858 C CA . PHE A 1 349 ? 1.869 8.145 20.797 1.00 61.84 349 PHE A CA 1
ATOM 2859 C C . PHE A 1 349 ? 2.334 7.364 19.555 1.00 61.84 349 PHE A C 1
ATOM 2861 O O . PHE A 1 349 ? 2.222 6.140 19.567 1.00 61.84 349 PHE A O 1
ATOM 2868 N N . LEU A 1 350 ? 2.912 8.019 18.538 1.00 63.38 350 LEU A N 1
ATOM 2869 C CA . LEU A 1 350 ? 3.394 7.364 17.312 1.00 63.38 350 LEU A CA 1
ATOM 2870 C C . LEU A 1 350 ? 4.394 6.242 17.636 1.00 63.38 350 LEU A C 1
ATOM 2872 O O . LEU A 1 350 ? 4.192 5.100 17.236 1.00 63.38 350 LEU A O 1
ATOM 2876 N N . LYS A 1 351 ? 5.388 6.501 18.497 1.00 63.19 351 LYS A N 1
ATOM 2877 C CA . LYS A 1 351 ? 6.360 5.477 18.939 1.00 63.19 351 LYS A CA 1
ATOM 2878 C C . LYS A 1 351 ? 5.750 4.311 19.725 1.00 63.19 351 LYS A C 1
ATOM 2880 O O . LYS A 1 351 ? 6.384 3.261 19.871 1.00 63.19 351 LYS A O 1
ATOM 2885 N N . ASN A 1 352 ? 4.537 4.493 20.244 1.00 61.69 352 ASN A N 1
ATOM 2886 C CA . ASN A 1 352 ? 3.756 3.487 20.955 1.00 61.69 352 ASN A CA 1
ATOM 2887 C C . ASN A 1 352 ? 2.599 2.902 20.119 1.00 61.69 352 ASN A C 1
ATOM 2889 O O . ASN A 1 352 ? 1.873 2.054 20.645 1.00 61.69 352 ASN A O 1
ATOM 2893 N N . LEU A 1 353 ? 2.444 3.263 18.835 1.00 66.25 353 LEU A N 1
ATOM 2894 C CA . LEU A 1 353 ? 1.559 2.554 17.904 1.00 66.25 353 LEU A CA 1
ATOM 2895 C C . LEU A 1 353 ? 2.106 1.144 17.670 1.00 66.25 353 LEU A C 1
ATOM 2897 O O . LEU A 1 353 ? 2.940 0.885 16.807 1.00 66.25 353 LEU A O 1
ATOM 2901 N N . LYS A 1 354 ? 1.653 0.232 18.531 1.00 69.44 354 LYS A N 1
ATOM 2902 C CA . LYS A 1 354 ? 2.145 -1.136 18.678 1.00 69.44 354 LYS A CA 1
ATOM 2903 C C . LYS A 1 354 ? 1.209 -2.119 18.011 1.00 69.44 354 LYS A C 1
ATOM 2905 O O . LYS A 1 354 ? 0.497 -2.896 18.640 1.00 69.44 354 LYS A O 1
ATOM 2910 N N . CYS A 1 355 ? 1.291 -2.123 16.704 1.00 77.81 355 CYS A N 1
ATOM 2911 C CA . CYS A 1 355 ? 0.703 -3.142 15.877 1.00 77.81 355 CYS A CA 1
ATOM 2912 C C . CYS A 1 355 ? 1.307 -4.547 16.214 1.00 77.81 355 CYS A C 1
ATOM 2914 O O . CYS A 1 355 ? 2.530 -4.672 16.229 1.00 77.81 355 CYS A O 1
ATOM 2916 N N . SER A 1 356 ? 0.525 -5.614 16.494 1.00 81.69 356 SER A N 1
ATOM 2917 C CA . SER A 1 356 ? 1.027 -6.942 16.983 1.00 81.69 356 SER A CA 1
ATOM 2918 C C . SER A 1 356 ? 0.616 -8.252 16.230 1.00 81.69 356 SER A C 1
ATOM 2920 O O . SER A 1 356 ? -0.536 -8.516 15.982 1.00 81.69 356 SER A O 1
ATOM 2922 N N . ALA A 1 357 ? 1.504 -9.167 15.832 1.00 85.38 357 ALA A N 1
ATOM 2923 C CA . ALA A 1 357 ? 1.169 -10.259 14.876 1.00 85.38 357 ALA A CA 1
ATOM 2924 C C . ALA A 1 357 ? 0.676 -11.591 15.494 1.00 85.38 357 ALA A C 1
ATOM 2926 O O . ALA A 1 357 ? 0.985 -11.894 16.646 1.00 85.38 357 ALA A O 1
ATOM 2927 N N . LEU A 1 358 ? 0.018 -12.464 14.702 1.00 87.06 358 LEU A N 1
ATOM 2928 C CA . LEU A 1 358 ? -0.155 -13.883 15.063 1.00 87.06 358 LEU A CA 1
ATOM 2929 C C . LEU A 1 358 ? 0.062 -14.848 13.885 1.00 87.06 358 LEU A C 1
ATOM 2931 O O . LEU A 1 358 ? -0.609 -14.765 12.860 1.00 87.06 358 LEU A O 1
ATOM 2935 N N . ILE A 1 359 ? 0.934 -15.840 14.094 1.00 89.00 359 ILE A N 1
ATOM 2936 C CA . ILE A 1 359 ? 1.120 -17.014 13.228 1.00 89.00 359 ILE A CA 1
ATOM 2937 C C . ILE A 1 359 ? 0.797 -18.267 14.055 1.00 89.00 359 ILE A C 1
ATOM 2939 O O . ILE A 1 359 ? 1.355 -18.469 15.136 1.00 89.00 359 ILE A O 1
ATOM 2943 N N . ARG A 1 360 ? -0.107 -19.121 13.564 1.00 88.44 360 ARG A N 1
ATOM 2944 C CA . ARG A 1 360 ? -0.639 -20.281 14.288 1.00 88.44 360 ARG A CA 1
ATOM 2945 C C . ARG A 1 360 ? -0.707 -21.532 13.410 1.00 88.44 360 ARG A C 1
ATOM 2947 O O . ARG A 1 360 ? -1.530 -21.644 12.509 1.00 88.44 360 ARG A O 1
ATOM 2954 N N . ILE A 1 361 ? 0.103 -22.527 13.760 1.00 92.31 361 ILE A N 1
ATOM 2955 C CA . ILE A 1 361 ? -0.052 -23.909 13.283 1.00 92.31 361 ILE A CA 1
ATOM 2956 C C . ILE A 1 361 ? -1.241 -24.548 14.020 1.00 92.31 361 ILE A C 1
ATOM 2958 O O . ILE A 1 361 ? -1.338 -24.418 15.248 1.00 92.31 361 ILE A O 1
ATOM 2962 N N . LEU A 1 362 ? -2.139 -25.226 13.298 1.00 86.19 362 LEU A N 1
ATOM 2963 C CA . LEU A 1 362 ? -3.278 -25.923 13.909 1.00 86.19 362 LEU A CA 1
ATOM 2964 C C . LEU A 1 362 ? -2.832 -27.154 14.733 1.00 86.19 362 LEU A C 1
ATOM 2966 O O . LEU A 1 362 ? -1.791 -27.741 14.436 1.00 86.19 362 LEU A O 1
ATOM 2970 N N . PRO A 1 363 ? -3.584 -27.575 15.776 1.00 85.25 363 PRO A N 1
ATOM 2971 C CA . PRO A 1 363 ? -3.149 -28.635 16.702 1.00 85.25 363 PRO A CA 1
ATOM 2972 C C . PRO A 1 363 ? -2.900 -30.018 16.076 1.00 85.25 363 PRO A C 1
ATOM 2974 O O . PRO A 1 363 ? -2.218 -30.846 16.676 1.00 85.25 363 PRO A O 1
ATOM 2977 N N . ASP A 1 364 ? -3.474 -30.279 14.904 1.00 89.31 364 ASP A N 1
ATOM 2978 C CA . ASP A 1 364 ? -3.343 -31.500 14.102 1.00 89.31 364 ASP A CA 1
ATOM 2979 C C . ASP A 1 364 ? -2.347 -31.355 12.934 1.00 89.31 364 ASP A C 1
ATOM 2981 O O . ASP A 1 364 ? -2.168 -32.298 12.164 1.00 89.31 364 ASP A O 1
ATOM 2985 N N . PHE A 1 365 ? -1.680 -30.199 12.819 1.00 89.12 365 PHE A N 1
ATOM 2986 C CA . PHE A 1 365 ? -0.804 -29.817 11.706 1.00 89.12 365 PHE A CA 1
ATOM 2987 C C . PHE A 1 365 ? -1.495 -29.812 10.328 1.00 89.12 365 PHE A C 1
ATOM 2989 O O . PHE A 1 365 ? -0.807 -29.875 9.309 1.00 89.12 365 PHE A O 1
ATOM 2996 N N . SER A 1 366 ? -2.832 -29.722 10.265 1.00 89.25 366 SER A N 1
ATOM 2997 C CA . SER A 1 366 ? -3.549 -29.717 8.983 1.00 89.25 366 SER A CA 1
ATOM 2998 C C . SER A 1 366 ? -3.384 -28.415 8.195 1.00 89.25 366 SER A C 1
ATOM 3000 O O . SER A 1 366 ? -3.554 -28.420 6.979 1.00 89.25 366 SER A O 1
ATOM 3002 N N . ASP A 1 367 ? -3.110 -27.302 8.881 1.00 87.62 367 ASP A N 1
ATOM 3003 C CA . ASP A 1 367 ? -3.021 -25.966 8.289 1.00 87.62 367 ASP A CA 1
ATOM 3004 C C . ASP A 1 367 ? -2.098 -25.036 9.103 1.00 87.62 367 ASP A C 1
ATOM 3006 O O . ASP A 1 367 ? -1.816 -25.262 10.289 1.00 87.62 367 ASP A O 1
ATOM 3010 N N . LEU A 1 368 ? -1.667 -23.962 8.448 1.00 89.56 368 LEU A N 1
ATOM 3011 C CA . LEU A 1 368 ? -0.967 -22.814 9.008 1.00 89.56 368 LEU A CA 1
ATOM 3012 C C . LEU A 1 368 ? -1.837 -21.581 8.756 1.00 89.56 368 LEU A C 1
ATOM 3014 O O . LEU A 1 368 ? -2.071 -21.221 7.608 1.00 89.56 368 LEU A O 1
ATOM 3018 N N . VAL A 1 369 ? -2.296 -20.928 9.821 1.00 90.31 369 VAL A N 1
ATOM 3019 C CA . VAL A 1 369 ? -3.133 -19.722 9.761 1.00 90.31 369 VAL A CA 1
ATOM 3020 C C . VAL A 1 369 ? -2.338 -18.543 10.308 1.00 90.31 369 VAL A C 1
ATOM 3022 O O . VAL A 1 369 ? -1.658 -18.682 11.323 1.00 90.31 369 VAL A O 1
ATOM 3025 N N . TRP A 1 370 ? -2.414 -17.378 9.672 1.00 91.44 370 TRP A N 1
ATOM 3026 C CA . TRP A 1 370 ? -1.781 -16.160 10.182 1.00 91.44 370 TRP A CA 1
ATOM 3027 C C . TRP A 1 370 ? -2.620 -14.919 9.911 1.00 91.44 370 TRP A C 1
ATOM 3029 O O . TRP A 1 370 ? -3.405 -14.880 8.961 1.00 91.44 370 TRP A O 1
ATOM 3039 N N . GLY A 1 371 ? -2.454 -13.912 10.768 1.00 88.94 371 GLY A N 1
ATOM 3040 C CA . GLY A 1 371 ? -3.223 -12.678 10.713 1.00 88.94 371 GLY A CA 1
ATOM 3041 C C . GLY A 1 371 ? -2.502 -11.455 11.280 1.00 88.94 371 GLY A C 1
ATOM 3042 O O . GLY A 1 371 ? -1.507 -11.556 12.002 1.00 88.94 371 GLY A O 1
ATOM 3043 N N . HIS A 1 372 ? -3.036 -10.298 10.901 1.00 90.88 372 HIS A N 1
ATOM 3044 C CA . HIS A 1 372 ? -2.481 -8.957 11.075 1.00 90.88 372 HIS A CA 1
ATOM 3045 C C . HIS A 1 372 ? -3.634 -7.951 11.208 1.00 90.88 372 HIS A C 1
ATOM 3047 O O . HIS A 1 372 ? -4.633 -8.120 10.520 1.00 90.88 372 HIS A O 1
ATOM 3053 N N . SER A 1 373 ? -3.562 -6.915 12.049 1.00 87.06 373 SER A N 1
ATOM 3054 C CA . SER A 1 373 ? -4.677 -5.945 12.214 1.00 87.06 373 SER A CA 1
ATOM 3055 C C . SER A 1 373 ? -4.156 -4.548 12.579 1.00 87.06 373 SER A C 1
ATOM 3057 O O . SER A 1 373 ? -4.135 -4.205 13.760 1.00 87.06 373 SER A O 1
ATOM 3059 N N . THR A 1 374 ? -3.676 -3.806 11.574 1.00 86.00 374 THR A N 1
ATOM 3060 C CA . THR A 1 374 ? -2.809 -2.609 11.686 1.00 86.00 374 THR A CA 1
ATOM 3061 C C . THR A 1 374 ? -3.300 -1.603 12.723 1.00 86.00 374 THR A C 1
ATOM 3063 O O . THR A 1 374 ? -4.504 -1.332 12.767 1.00 86.00 374 THR A O 1
ATOM 3066 N N . TRP A 1 375 ? -2.395 -1.005 13.512 1.00 82.44 375 TRP A N 1
ATOM 3067 C CA . TRP A 1 375 ? -2.728 0.170 14.327 1.00 82.44 375 TRP A CA 1
ATOM 3068 C C . TRP A 1 375 ? -2.277 1.436 13.634 1.00 82.44 375 TRP A C 1
ATOM 3070 O O . TRP A 1 375 ? -1.111 1.570 13.281 1.00 82.44 375 TRP A O 1
ATOM 3080 N N . ASP A 1 376 ? -3.188 2.387 13.520 1.00 82.00 376 ASP A N 1
ATOM 3081 C CA . ASP A 1 376 ? -2.890 3.698 12.969 1.00 82.00 376 ASP A CA 1
ATOM 3082 C C . ASP A 1 376 ? -3.915 4.719 13.484 1.00 82.00 376 ASP A C 1
ATOM 3084 O O . ASP A 1 376 ? -4.844 4.401 14.239 1.00 82.00 376 ASP A O 1
ATOM 3088 N N . THR A 1 377 ? -3.765 5.964 13.065 1.00 82.31 377 THR A N 1
ATOM 3089 C CA . THR A 1 377 ? -4.794 6.983 13.170 1.00 82.31 377 THR A CA 1
ATOM 3090 C C . THR A 1 377 ? -6.011 6.631 12.316 1.00 82.31 377 THR A C 1
ATOM 3092 O O . THR A 1 377 ? -5.906 6.081 11.217 1.00 82.31 377 THR A O 1
ATOM 3095 N N . TYR A 1 378 ? -7.212 6.990 12.774 1.00 84.06 378 TYR A N 1
ATOM 3096 C CA . TYR A 1 378 ? -8.430 6.766 11.987 1.00 84.06 378 TYR A CA 1
ATOM 3097 C C . TYR A 1 378 ? -8.482 7.641 10.724 1.00 84.06 378 TYR A C 1
ATOM 3099 O O . TYR A 1 378 ? -9.280 7.365 9.827 1.00 84.06 378 TYR A O 1
ATOM 3107 N N . ALA A 1 379 ? -7.607 8.646 10.604 1.00 85.75 379 ALA A N 1
ATOM 3108 C CA . ALA A 1 379 ? -7.395 9.426 9.387 1.00 85.75 379 ALA A CA 1
ATOM 3109 C C . ALA A 1 379 ? -6.858 8.579 8.210 1.00 85.75 379 ALA A C 1
ATOM 3111 O O . ALA A 1 379 ? -7.153 8.888 7.053 1.00 85.75 379 ALA A O 1
ATOM 3112 N N . SER A 1 380 ? -6.164 7.473 8.495 1.00 88.19 380 SER A N 1
ATOM 3113 C CA . SER A 1 380 ? -5.577 6.570 7.495 1.00 88.19 380 SER A CA 1
ATOM 3114 C C . SER A 1 380 ? -6.552 5.540 6.904 1.00 88.19 380 SER A C 1
ATOM 3116 O O . SER A 1 380 ? -6.166 4.702 6.089 1.00 88.19 380 SER A O 1
ATOM 3118 N N . MET A 1 381 ? -7.842 5.579 7.264 1.00 92.31 381 MET A N 1
ATOM 3119 C CA . MET A 1 381 ? -8.843 4.583 6.842 1.00 92.31 381 MET A CA 1
ATOM 3120 C C . MET A 1 381 ? -9.311 4.680 5.371 1.00 92.31 381 MET A C 1
ATOM 3122 O O . MET A 1 381 ? -10.274 4.015 4.978 1.00 92.31 381 MET A O 1
ATOM 3126 N N . ASN A 1 382 ? -8.612 5.429 4.515 1.00 92.56 382 ASN A N 1
ATOM 3127 C CA . ASN A 1 382 ? -8.756 5.354 3.059 1.00 92.56 382 ASN A CA 1
ATOM 3128 C C . ASN A 1 382 ? -7.995 4.130 2.523 1.00 92.56 382 ASN A C 1
ATOM 3130 O O . ASN A 1 382 ? -6.832 4.226 2.148 1.00 92.56 382 ASN A O 1
ATOM 3134 N N . ARG A 1 383 ? -8.637 2.956 2.490 1.00 94.94 383 ARG A N 1
ATOM 3135 C CA . ARG A 1 383 ? -7.948 1.685 2.201 1.00 94.94 383 ARG A CA 1
ATOM 3136 C C . ARG A 1 383 ? -8.079 1.214 0.746 1.00 94.94 383 ARG A C 1
ATOM 3138 O O . ARG A 1 383 ? -9.173 1.218 0.168 1.00 94.94 383 ARG A O 1
ATOM 3145 N N . ILE A 1 384 ? -6.974 0.734 0.165 1.00 95.88 384 ILE A N 1
ATOM 3146 C CA . ILE A 1 384 ? -6.931 0.042 -1.136 1.00 95.88 384 ILE A CA 1
ATOM 3147 C C . ILE A 1 384 ? -6.209 -1.299 -0.975 1.00 95.88 384 ILE A C 1
ATOM 3149 O O . ILE A 1 384 ? -5.029 -1.331 -0.646 1.00 95.88 384 ILE A O 1
ATOM 3153 N N . TYR A 1 385 ? -6.876 -2.410 -1.284 1.00 96.25 385 TYR A N 1
ATOM 3154 C CA . TYR A 1 385 ? -6.207 -3.701 -1.428 1.00 96.25 385 TYR A CA 1
ATOM 3155 C C . TYR A 1 385 ? -5.617 -3.815 -2.843 1.00 96.25 385 TYR A C 1
ATOM 3157 O O . TYR A 1 385 ? -6.326 -3.614 -3.832 1.00 96.25 385 TYR A O 1
ATOM 3165 N N . LYS A 1 386 ? -4.314 -4.080 -2.956 1.00 94.50 386 LYS A N 1
ATOM 3166 C CA . LYS A 1 386 ? -3.548 -3.996 -4.206 1.00 94.50 386 LYS A CA 1
ATOM 3167 C C . LYS A 1 386 ? -3.007 -5.356 -4.630 1.00 94.50 386 LYS A C 1
ATOM 3169 O O . LYS A 1 386 ? -2.477 -6.117 -3.824 1.00 94.50 386 LYS A O 1
ATOM 3174 N N . HIS A 1 387 ? -3.111 -5.632 -5.923 1.00 95.06 387 HIS A N 1
ATOM 3175 C CA . HIS A 1 387 ? -2.657 -6.854 -6.573 1.00 95.06 387 HIS A CA 1
ATOM 3176 C C . HIS A 1 387 ? -1.754 -6.487 -7.753 1.00 95.06 387 HIS A C 1
ATOM 3178 O O . HIS A 1 387 ? -2.235 -6.045 -8.798 1.00 95.06 387 HIS A O 1
ATOM 3184 N N . TYR A 1 388 ? -0.446 -6.667 -7.598 1.00 89.88 388 TYR A N 1
ATOM 3185 C CA . TYR A 1 388 ? 0.545 -6.407 -8.641 1.00 89.88 388 TYR A CA 1
ATOM 3186 C C . TYR A 1 388 ? 0.976 -7.706 -9.327 1.00 89.88 388 TYR A C 1
ATOM 3188 O O . TYR A 1 388 ? 1.075 -8.761 -8.700 1.00 89.88 388 TYR A O 1
ATOM 3196 N N . ASP A 1 389 ? 1.232 -7.632 -10.628 1.00 92.44 389 ASP A N 1
ATOM 3197 C CA . ASP A 1 389 ? 1.845 -8.680 -11.449 1.00 92.44 389 ASP A CA 1
ATOM 3198 C C . ASP A 1 389 ? 2.929 -8.002 -12.293 1.00 92.44 389 ASP A C 1
ATOM 3200 O O . ASP A 1 389 ? 2.649 -7.503 -13.388 1.00 92.44 389 ASP A O 1
ATOM 3204 N N . VAL A 1 390 ? 4.139 -7.905 -11.734 1.00 85.62 390 VAL A N 1
ATOM 3205 C CA . VAL A 1 390 ? 5.238 -7.025 -12.184 1.00 85.62 390 VAL A CA 1
ATOM 3206 C C . VAL A 1 390 ? 6.497 -7.821 -12.549 1.00 85.62 390 VAL A C 1
ATOM 3208 O O . VAL A 1 390 ? 6.681 -8.926 -12.030 1.00 85.62 390 VAL A O 1
ATOM 3211 N N . PRO A 1 391 ? 7.353 -7.334 -13.471 1.00 85.12 391 PRO A N 1
ATOM 3212 C CA . PRO A 1 391 ? 8.648 -7.951 -13.722 1.00 85.12 391 PRO A CA 1
ATOM 3213 C C . PRO A 1 391 ? 9.618 -7.660 -12.573 1.00 85.12 391 PRO A C 1
ATOM 3215 O O . PRO A 1 391 ? 9.536 -6.617 -11.930 1.00 85.12 391 PRO A O 1
ATOM 3218 N N . LEU A 1 392 ? 10.579 -8.555 -12.372 1.00 77.69 392 LEU A N 1
ATOM 3219 C CA . LEU A 1 392 ? 11.749 -8.326 -11.527 1.00 77.69 392 LEU A CA 1
ATOM 3220 C C . LEU A 1 392 ? 13.035 -8.481 -12.360 1.00 77.69 392 LEU A C 1
ATOM 3222 O O . LEU A 1 392 ? 13.005 -9.036 -13.470 1.00 77.69 392 LEU A O 1
ATOM 3226 N N . PRO A 1 393 ? 14.179 -7.996 -11.853 1.00 73.19 393 PRO A N 1
ATOM 3227 C CA . PRO A 1 393 ? 15.487 -8.467 -12.289 1.00 73.19 393 PRO A CA 1
ATOM 3228 C C . PRO A 1 393 ? 15.628 -9.994 -12.153 1.00 73.19 393 PRO A C 1
ATOM 3230 O O . PRO A 1 393 ? 14.831 -10.659 -11.488 1.00 73.19 393 PRO A O 1
ATOM 3233 N N . GLY A 1 394 ? 16.621 -10.554 -12.842 1.00 73.94 394 GLY A N 1
ATOM 3234 C CA . GLY A 1 394 ? 16.879 -11.993 -12.833 1.00 73.94 394 GLY A CA 1
ATOM 3235 C C . GLY A 1 394 ? 15.904 -12.838 -13.665 1.00 73.94 394 GLY A C 1
ATOM 3236 O O . GLY A 1 394 ? 15.141 -12.344 -14.506 1.00 73.94 394 GLY A O 1
ATOM 3237 N N . ASN A 1 395 ? 15.977 -14.154 -13.444 1.00 73.62 395 ASN A N 1
ATOM 3238 C CA . ASN A 1 395 ? 15.307 -15.181 -14.243 1.00 73.62 395 ASN A CA 1
ATOM 3239 C C . ASN A 1 395 ? 14.485 -16.115 -13.342 1.00 73.62 395 ASN A C 1
ATOM 3241 O O . ASN A 1 395 ? 14.868 -16.406 -12.207 1.00 73.62 395 ASN A O 1
ATOM 3245 N N . ALA A 1 396 ? 13.384 -16.643 -13.871 1.00 69.31 396 ALA A N 1
ATOM 3246 C CA . ALA A 1 396 ? 12.670 -17.763 -13.271 1.00 69.31 396 ALA A CA 1
ATOM 3247 C C . ALA A 1 396 ? 13.474 -19.077 -13.390 1.00 69.31 396 ALA A C 1
ATOM 3249 O O . ALA A 1 396 ? 14.446 -19.175 -14.140 1.00 69.31 396 ALA A O 1
ATOM 3250 N N . ALA A 1 397 ? 13.063 -20.110 -12.646 1.00 69.56 397 ALA A N 1
ATOM 3251 C CA . ALA A 1 397 ? 13.772 -21.395 -12.575 1.00 69.56 397 ALA A CA 1
ATOM 3252 C C . ALA A 1 397 ? 13.829 -22.168 -13.913 1.00 69.56 397 ALA A C 1
ATOM 3254 O O . ALA A 1 397 ? 14.674 -23.045 -14.083 1.00 69.56 397 ALA A O 1
ATOM 3255 N N . ASP A 1 398 ? 12.943 -21.844 -14.856 1.00 76.19 398 ASP A N 1
ATOM 3256 C CA . ASP A 1 398 ? 12.897 -22.361 -16.228 1.00 76.19 398 ASP A CA 1
ATOM 3257 C C . ASP A 1 398 ? 13.677 -21.491 -17.238 1.00 76.19 398 ASP A C 1
ATOM 3259 O O . ASP A 1 398 ? 13.740 -21.822 -18.422 1.00 76.19 398 ASP A O 1
ATOM 3263 N N . GLY A 1 399 ? 14.293 -20.396 -16.780 1.00 76.88 399 GLY A N 1
ATOM 3264 C CA . GLY A 1 399 ? 15.020 -19.438 -17.611 1.00 76.88 399 GLY A CA 1
ATOM 3265 C C . GLY A 1 399 ? 14.148 -18.366 -18.270 1.00 76.88 399 GLY A C 1
ATOM 3266 O O . GLY A 1 399 ? 14.673 -17.597 -19.072 1.00 76.88 399 GLY A O 1
ATOM 3267 N N . ALA A 1 400 ? 12.850 -18.290 -17.956 1.00 78.19 400 ALA A N 1
ATOM 3268 C CA . ALA A 1 400 ? 11.981 -17.209 -18.417 1.00 78.19 400 ALA A CA 1
ATOM 3269 C C . ALA A 1 400 ? 12.249 -15.883 -17.661 1.00 78.19 400 ALA A C 1
ATOM 3271 O O . ALA A 1 400 ? 12.809 -15.906 -16.558 1.00 78.19 400 ALA A O 1
ATOM 3272 N N . PRO A 1 401 ? 11.814 -14.720 -18.196 1.00 79.50 401 PRO A N 1
ATOM 3273 C CA . PRO A 1 401 ? 11.864 -13.451 -17.471 1.00 79.50 401 PRO A CA 1
ATOM 3274 C C . PRO A 1 401 ? 11.138 -13.554 -16.128 1.00 79.50 401 PRO A C 1
ATOM 3276 O O . PRO A 1 401 ? 9.981 -13.983 -16.083 1.00 79.50 401 PRO A O 1
ATOM 3279 N N . LEU 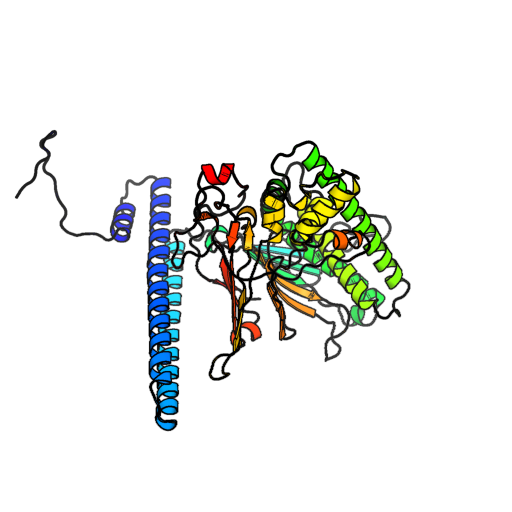A 1 402 ? 11.787 -13.148 -15.034 1.00 77.94 402 LEU A N 1
ATOM 3280 C CA . LEU A 1 402 ? 11.159 -13.231 -13.721 1.00 77.94 402 LEU A CA 1
ATOM 3281 C C . LEU A 1 402 ? 9.993 -12.236 -13.615 1.00 77.94 402 LEU A C 1
ATOM 3283 O O . LEU A 1 402 ? 10.162 -11.028 -13.791 1.00 77.94 402 LEU A O 1
ATOM 3287 N N . LYS A 1 403 ? 8.809 -12.748 -13.276 1.00 82.44 403 LYS A N 1
ATOM 3288 C CA . LYS A 1 403 ? 7.681 -11.955 -12.781 1.00 82.44 403 LYS A CA 1
ATOM 3289 C C . LYS A 1 403 ? 7.321 -12.387 -11.366 1.00 82.44 403 LYS A C 1
ATOM 3291 O O . LYS A 1 403 ? 7.603 -13.514 -10.958 1.00 82.44 403 LYS A O 1
ATOM 3296 N N . ARG A 1 404 ? 6.695 -11.476 -10.628 1.00 82.12 404 ARG A N 1
ATOM 3297 C CA . ARG A 1 404 ? 6.238 -11.687 -9.257 1.00 82.12 404 ARG A CA 1
ATOM 3298 C C . ARG A 1 404 ? 4.804 -11.202 -9.133 1.00 82.12 404 ARG A C 1
ATOM 3300 O O . ARG A 1 404 ? 4.505 -10.052 -9.464 1.00 82.12 404 ARG A O 1
ATOM 3307 N N . LYS A 1 405 ? 3.928 -12.069 -8.631 1.00 87.00 405 LYS A N 1
ATOM 3308 C CA . LYS A 1 405 ? 2.613 -11.651 -8.150 1.00 87.00 405 LYS A CA 1
ATOM 3309 C C . LYS A 1 405 ? 2.724 -11.273 -6.688 1.00 87.00 405 LYS A C 1
ATOM 3311 O O . LYS A 1 405 ? 3.281 -12.033 -5.896 1.00 87.00 405 LYS A O 1
ATOM 3316 N N . ILE A 1 406 ? 2.189 -10.108 -6.352 1.00 85.00 406 ILE A N 1
ATOM 3317 C CA . ILE A 1 406 ? 2.173 -9.542 -5.004 1.00 85.00 406 ILE A CA 1
ATOM 3318 C C . ILE A 1 406 ? 0.733 -9.130 -4.713 1.00 85.00 406 ILE A C 1
ATOM 3320 O O . ILE A 1 406 ? 0.090 -8.503 -5.551 1.00 85.00 406 ILE A O 1
ATOM 3324 N N . SER A 1 407 ? 0.211 -9.508 -3.553 1.00 88.50 407 SER A N 1
ATOM 3325 C CA . SER A 1 407 ? -1.092 -9.068 -3.050 1.00 88.50 407 SER A CA 1
ATOM 3326 C C . SER A 1 407 ? -0.906 -8.481 -1.661 1.00 88.50 407 SER A C 1
ATOM 3328 O O . SER A 1 407 ? -0.337 -9.153 -0.805 1.00 88.50 407 SER A O 1
ATOM 3330 N N . MET A 1 408 ? -1.378 -7.261 -1.435 1.00 89.88 408 MET A N 1
ATOM 3331 C CA . MET A 1 408 ? -1.141 -6.519 -0.199 1.00 89.88 408 MET A CA 1
ATOM 3332 C C . MET A 1 408 ? -2.315 -5.606 0.144 1.00 89.88 408 MET A C 1
ATOM 3334 O O . MET A 1 408 ? -2.961 -5.062 -0.750 1.00 89.88 408 MET A O 1
ATOM 3338 N N . SER A 1 409 ? -2.577 -5.394 1.427 1.00 94.19 409 SER A N 1
ATOM 3339 C CA . SER A 1 409 ? -3.374 -4.244 1.860 1.00 94.19 409 SER A CA 1
ATOM 3340 C C . SER A 1 409 ? -2.514 -2.981 1.779 1.00 94.19 409 SER A C 1
ATOM 3342 O O . SER A 1 409 ? -1.299 -3.068 1.872 1.00 94.19 409 SER A O 1
ATOM 3344 N N . SER A 1 410 ? -3.099 -1.822 1.495 1.00 92.94 410 SER A N 1
ATOM 3345 C CA . SER A 1 410 ? -2.363 -0.579 1.223 1.00 92.94 410 SER A CA 1
ATOM 3346 C C . SER A 1 410 ? -3.333 0.616 1.284 1.00 92.94 410 SER A C 1
ATOM 3348 O O . SER A 1 410 ? -4.511 0.468 1.640 1.00 92.94 410 SER A O 1
ATOM 3350 N N . SER A 1 411 ? -2.854 1.794 0.897 1.00 94.62 411 SER A N 1
ATOM 3351 C CA . SER A 1 411 ? -3.589 3.063 0.854 1.00 94.62 411 SER A CA 1
ATOM 3352 C C . SER A 1 411 ? -3.309 3.799 -0.475 1.00 94.62 411 SER A C 1
ATOM 3354 O O . SER A 1 411 ? -2.436 3.386 -1.250 1.00 94.62 411 SER A O 1
ATOM 3356 N N . PRO A 1 412 ? -4.069 4.849 -0.840 1.00 96.38 412 PRO A N 1
ATOM 3357 C CA . PRO A 1 412 ? -3.818 5.632 -2.049 1.00 96.38 412 PRO A CA 1
ATOM 3358 C C . PRO A 1 412 ? -2.385 6.179 -2.104 1.00 96.38 412 PRO A C 1
ATOM 3360 O O . PRO A 1 412 ? -1.833 6.575 -1.086 1.00 96.38 412 PRO A O 1
ATOM 3363 N N . ALA A 1 413 ? -1.791 6.193 -3.300 1.00 93.56 413 ALA A N 1
ATOM 3364 C CA . ALA A 1 413 ? -0.396 6.565 -3.586 1.00 93.56 413 ALA A CA 1
ATOM 3365 C C . ALA A 1 413 ? 0.714 5.685 -2.973 1.00 93.56 413 ALA A C 1
ATOM 3367 O O . ALA A 1 413 ? 1.827 5.723 -3.488 1.00 93.56 413 ALA A O 1
ATOM 3368 N N . TYR A 1 414 ? 0.456 4.874 -1.944 1.00 92.25 414 TYR A N 1
ATOM 3369 C CA . TYR A 1 414 ? 1.488 4.028 -1.328 1.00 92.25 414 TYR A CA 1
ATOM 3370 C C . TYR A 1 414 ? 1.849 2.859 -2.265 1.00 92.25 414 TYR A C 1
ATOM 3372 O O . TYR A 1 414 ? 1.015 1.994 -2.526 1.00 92.25 414 TYR A O 1
ATOM 3380 N N . LEU A 1 415 ? 3.075 2.782 -2.785 1.00 87.94 415 LEU A N 1
ATOM 3381 C CA . LEU A 1 415 ? 3.505 1.678 -3.665 1.00 87.94 415 LEU A CA 1
ATOM 3382 C C . LEU A 1 415 ? 3.808 0.368 -2.917 1.00 87.94 415 LEU A C 1
ATOM 3384 O O . LEU A 1 415 ? 4.102 -0.654 -3.537 1.00 87.94 415 LEU A O 1
ATOM 3388 N N . SER A 1 416 ? 3.683 0.414 -1.599 1.00 83.25 416 SER A N 1
ATOM 3389 C CA . SER A 1 416 ? 3.937 -0.604 -0.583 1.00 83.25 416 SER A CA 1
ATOM 3390 C C . SER A 1 416 ? 2.703 -0.738 0.326 1.00 83.25 416 SER A C 1
ATOM 3392 O O . SER A 1 416 ? 1.651 -0.143 0.059 1.00 83.25 416 SER A O 1
ATOM 3394 N N . SER A 1 417 ? 2.782 -1.563 1.368 1.00 83.06 417 SER A N 1
ATOM 3395 C CA . SER A 1 417 ? 1.632 -1.873 2.215 1.00 83.06 417 SER A CA 1
ATOM 3396 C C . SER A 1 417 ? 1.462 -0.901 3.391 1.00 83.06 417 SER A C 1
ATOM 3398 O O . SER A 1 417 ? 0.322 -0.517 3.652 1.00 83.06 417 SER A O 1
ATOM 3400 N N . VAL A 1 418 ? 2.548 -0.471 4.051 1.00 80.69 418 VAL A N 1
ATOM 3401 C CA . VAL A 1 418 ? 2.601 0.330 5.309 1.00 80.69 418 VAL A CA 1
ATOM 3402 C C . VAL A 1 418 ? 1.971 -0.345 6.523 1.00 80.69 418 VAL A C 1
ATOM 3404 O O . VAL A 1 418 ? 2.352 -0.060 7.652 1.00 80.69 418 VAL A O 1
ATOM 3407 N N . ASP A 1 419 ? 1.032 -1.261 6.294 1.00 80.88 419 ASP A N 1
ATOM 3408 C CA . ASP A 1 419 ? 0.489 -2.114 7.332 1.00 80.88 419 ASP A CA 1
ATOM 3409 C C . ASP A 1 419 ? 1.602 -2.853 8.076 1.00 80.88 419 ASP A C 1
ATOM 3411 O O . ASP A 1 419 ? 1.641 -2.726 9.277 1.00 80.88 419 ASP A O 1
ATOM 3415 N N . ASP A 1 420 ? 2.550 -3.566 7.466 1.00 80.25 420 ASP A N 1
ATOM 3416 C CA . ASP A 1 420 ? 2.533 -4.195 6.151 1.00 80.25 420 ASP A CA 1
ATOM 3417 C C . ASP A 1 420 ? 2.001 -5.646 6.184 1.00 80.25 420 ASP A C 1
ATOM 3419 O O . ASP A 1 420 ? 2.318 -6.479 7.037 1.00 80.25 420 ASP A O 1
ATOM 3423 N N . TRP A 1 421 ? 1.250 -5.998 5.146 1.00 88.38 421 TRP A N 1
ATOM 3424 C CA . TRP A 1 421 ? 0.808 -7.357 4.860 1.00 88.38 421 TRP A CA 1
ATOM 3425 C C . TRP A 1 421 ? 1.035 -7.657 3.382 1.00 88.38 421 TRP A C 1
ATOM 3427 O O . TRP A 1 421 ? 0.393 -7.053 2.522 1.00 88.38 421 TRP A O 1
ATOM 3437 N N . TYR A 1 422 ? 1.890 -8.636 3.078 1.00 81.31 422 TYR A N 1
ATOM 3438 C CA . TYR A 1 422 ? 2.116 -9.100 1.706 1.00 81.31 422 TYR A CA 1
ATOM 3439 C C . TYR A 1 422 ? 1.901 -10.607 1.563 1.00 81.31 422 TYR A C 1
ATOM 3441 O O . TYR A 1 422 ? 2.284 -11.402 2.422 1.00 81.31 422 TYR A O 1
ATOM 3449 N N . MET A 1 423 ? 1.377 -11.010 0.407 1.00 85.50 423 MET A N 1
ATOM 3450 C CA . MET A 1 423 ? 1.354 -12.386 -0.085 1.00 85.50 423 MET A CA 1
ATOM 3451 C C . MET A 1 423 ? 1.982 -12.444 -1.476 1.00 85.50 423 MET A C 1
ATOM 3453 O O . MET A 1 423 ? 1.638 -11.633 -2.337 1.00 85.50 423 MET A O 1
ATOM 3457 N N . THR A 1 424 ? 2.868 -13.411 -1.723 1.00 81.12 424 THR A N 1
ATOM 3458 C CA . THR A 1 424 ? 3.579 -13.533 -3.005 1.00 81.12 424 THR A CA 1
ATOM 3459 C C . THR A 1 424 ? 3.483 -14.929 -3.614 1.00 81.12 424 THR A C 1
ATOM 3461 O O . THR A 1 424 ? 3.488 -15.931 -2.899 1.00 81.12 424 THR A O 1
ATOM 3464 N N . ASP A 1 425 ? 3.495 -15.025 -4.949 1.00 83.00 425 ASP A N 1
ATOM 3465 C CA . ASP A 1 425 ? 3.582 -16.322 -5.650 1.00 83.00 425 ASP A CA 1
ATOM 3466 C C . ASP A 1 425 ? 4.972 -16.986 -5.563 1.00 83.00 425 ASP A C 1
ATOM 3468 O O . ASP A 1 425 ? 5.190 -18.055 -6.129 1.00 83.00 425 ASP A O 1
ATOM 3472 N N . ALA A 1 426 ? 5.902 -16.398 -4.802 1.00 74.38 426 ALA A N 1
ATOM 3473 C CA . ALA A 1 426 ? 7.113 -17.073 -4.337 1.00 74.38 426 ALA A CA 1
ATOM 3474 C C . ALA A 1 426 ? 6.839 -18.065 -3.189 1.00 74.38 426 ALA A C 1
ATOM 3476 O O . ALA A 1 426 ? 7.745 -18.791 -2.786 1.00 74.38 426 ALA A O 1
ATOM 3477 N N . GLY A 1 427 ? 5.623 -18.074 -2.628 1.00 77.38 427 GLY A N 1
ATOM 3478 C CA . GLY A 1 427 ? 5.305 -18.826 -1.414 1.00 77.38 427 GLY A CA 1
ATOM 3479 C C . GLY A 1 427 ? 5.743 -18.123 -0.124 1.00 77.38 427 GLY A C 1
ATOM 3480 O O . GLY A 1 427 ? 5.782 -18.763 0.924 1.00 77.38 427 GLY A O 1
ATOM 3481 N N . LEU A 1 428 ? 6.048 -16.819 -0.181 1.00 76.81 428 LEU A N 1
ATOM 3482 C CA . LEU A 1 428 ? 6.374 -15.991 0.982 1.00 76.81 428 LEU A CA 1
ATOM 3483 C C . LEU A 1 428 ? 5.208 -15.055 1.347 1.00 76.81 428 LEU A C 1
ATOM 3485 O O . LEU A 1 428 ? 4.726 -14.300 0.495 1.00 76.81 428 LEU A O 1
ATOM 3489 N N . GLY A 1 429 ? 4.774 -15.115 2.607 1.00 76.19 429 GLY A N 1
ATOM 3490 C CA . GLY A 1 429 ? 3.929 -14.109 3.254 1.00 76.19 429 GLY A CA 1
ATOM 3491 C C . GLY A 1 429 ? 4.769 -13.255 4.209 1.00 76.19 429 GLY A C 1
ATOM 3492 O O . GLY A 1 429 ? 5.672 -13.790 4.851 1.00 76.19 429 GLY A O 1
ATOM 3493 N N . ILE A 1 430 ? 4.505 -11.949 4.276 1.00 77.81 430 ILE A N 1
ATOM 3494 C CA . ILE A 1 430 ? 5.328 -10.965 5.007 1.00 77.81 430 ILE A CA 1
ATOM 3495 C C . ILE A 1 430 ? 4.428 -10.136 5.936 1.00 77.81 430 ILE A C 1
ATOM 3497 O O . ILE A 1 430 ? 3.350 -9.714 5.513 1.00 77.81 430 ILE A O 1
ATOM 3501 N N . LEU A 1 431 ? 4.864 -9.982 7.194 1.00 84.25 431 LEU A N 1
ATOM 3502 C CA . LEU A 1 431 ? 4.191 -9.311 8.319 1.00 84.25 431 LEU A CA 1
ATOM 3503 C C . LEU A 1 431 ? 5.186 -9.092 9.488 1.00 84.25 431 LEU A C 1
ATOM 3505 O O . LEU A 1 431 ? 6.159 -9.839 9.592 1.00 84.25 431 LEU A O 1
ATOM 3509 N N . GLU A 1 432 ? 4.930 -8.132 10.389 1.00 75.88 432 GLU A N 1
ATOM 3510 C CA . GLU A 1 432 ? 5.857 -7.652 11.454 1.00 75.88 432 GLU A CA 1
ATOM 3511 C C . GLU A 1 432 ? 5.104 -6.721 12.460 1.00 75.88 432 GLU A C 1
ATOM 3513 O O . GLU A 1 432 ? 3.872 -6.733 12.444 1.00 75.88 432 GLU A O 1
ATOM 3518 N N . THR A 1 433 ? 5.759 -5.977 13.374 1.00 74.69 433 THR A N 1
ATOM 3519 C CA . THR A 1 433 ? 5.165 -5.292 14.557 1.00 74.69 433 THR A CA 1
ATOM 3520 C C . THR A 1 433 ? 5.985 -4.089 15.095 1.00 74.69 433 THR A C 1
ATOM 3522 O O . THR A 1 433 ? 7.035 -4.315 15.690 1.00 74.69 433 THR A O 1
ATOM 3525 N N . THR A 1 434 ? 5.499 -2.835 15.027 1.00 73.88 434 THR A N 1
ATOM 3526 C CA . THR A 1 434 ? 6.327 -1.609 15.218 1.00 73.88 434 THR A CA 1
ATOM 3527 C C . THR A 1 434 ? 7.242 -1.620 16.434 1.00 73.88 434 THR A C 1
ATOM 3529 O O . THR A 1 434 ? 6.797 -1.742 17.580 1.00 73.88 434 THR A O 1
ATOM 3532 N N . HIS A 1 435 ? 8.535 -1.391 16.223 1.00 70.50 435 HIS A N 1
ATOM 3533 C CA . HIS A 1 435 ? 9.523 -1.187 17.281 1.00 70.50 435 HIS A CA 1
ATOM 3534 C C . HIS A 1 435 ? 10.027 0.264 17.292 1.00 70.50 435 HIS A C 1
ATOM 3536 O O . HIS A 1 435 ? 11.082 0.564 16.749 1.00 70.50 435 HIS A O 1
ATOM 3542 N N . GLY A 1 436 ? 9.285 1.153 17.967 1.00 67.62 436 GLY A N 1
ATOM 3543 C CA . GLY A 1 436 ? 9.695 2.547 18.162 1.00 67.62 436 GLY A CA 1
ATOM 3544 C C . GLY A 1 436 ? 11.063 2.693 18.844 1.00 67.62 436 GLY A C 1
ATOM 3545 O O . GLY A 1 436 ? 11.397 1.952 19.777 1.00 67.62 436 GLY A O 1
ATOM 3546 N N . VAL A 1 437 ? 11.846 3.670 18.381 1.00 70.31 437 VAL A N 1
ATOM 3547 C CA . VAL A 1 437 ? 13.200 3.958 18.871 1.00 70.31 437 VAL A CA 1
ATOM 3548 C C . VAL A 1 437 ? 13.150 4.974 20.017 1.00 70.31 437 VAL A C 1
ATOM 3550 O O . VAL A 1 437 ? 12.773 6.134 19.841 1.00 70.31 437 VAL A O 1
ATOM 3553 N N . PHE A 1 438 ? 13.544 4.537 21.216 1.00 73.94 438 PHE A N 1
ATOM 3554 C CA . PHE A 1 438 ? 13.577 5.374 22.427 1.00 73.94 438 PHE A CA 1
ATOM 3555 C C . PHE A 1 438 ? 14.984 5.861 22.804 1.00 73.94 438 PHE A C 1
ATOM 3557 O O . PHE A 1 438 ? 15.109 6.807 23.575 1.00 73.94 438 PHE A O 1
ATOM 3564 N N . ASP A 1 439 ? 16.042 5.246 22.266 1.00 73.00 439 ASP A N 1
ATOM 3565 C CA . ASP A 1 439 ? 17.409 5.744 22.436 1.00 73.00 439 ASP A CA 1
ATOM 3566 C C . ASP A 1 439 ? 17.647 6.901 21.461 1.00 73.00 439 ASP A C 1
ATOM 3568 O O . ASP A 1 439 ? 17.748 6.717 20.245 1.00 73.00 439 ASP A O 1
ATOM 3572 N N . SER A 1 440 ? 17.717 8.109 22.014 1.00 74.31 440 SER A N 1
ATOM 3573 C CA . SER A 1 440 ? 17.884 9.346 21.264 1.00 74.31 440 SER A CA 1
ATOM 3574 C C . SER A 1 440 ? 19.190 9.406 20.466 1.00 74.31 440 SER A C 1
ATOM 3576 O O . SER A 1 440 ? 19.214 10.120 19.466 1.00 74.31 440 SER A O 1
ATOM 3578 N N . SER A 1 441 ? 20.232 8.662 20.853 1.00 78.06 441 SER A N 1
ATOM 3579 C CA . SER A 1 441 ? 21.534 8.656 20.170 1.00 78.06 441 SER A CA 1
ATOM 3580 C C . SER A 1 441 ? 21.532 7.885 18.847 1.00 78.06 441 SER A C 1
ATOM 3582 O O . SER A 1 441 ? 22.406 8.088 18.006 1.00 78.06 441 SER A O 1
ATOM 3584 N N . LEU A 1 442 ? 20.534 7.024 18.616 1.00 80.12 442 LEU A N 1
ATOM 3585 C CA . LEU A 1 442 ? 20.440 6.244 17.379 1.00 80.12 442 LEU A CA 1
ATOM 3586 C C . LEU A 1 442 ? 20.008 7.089 16.168 1.00 80.12 442 LEU A C 1
ATOM 3588 O O . LEU A 1 442 ? 20.284 6.711 15.030 1.00 80.12 442 LEU A O 1
ATOM 3592 N N . TYR A 1 443 ? 19.401 8.255 16.400 1.00 80.81 443 TYR A N 1
ATOM 3593 C CA . TYR A 1 443 ? 19.003 9.179 15.334 1.00 80.81 443 TYR A CA 1
ATOM 3594 C C . TYR A 1 443 ? 20.189 9.819 14.599 1.00 80.81 443 TYR A C 1
ATOM 3596 O O . TYR A 1 443 ? 20.047 10.162 13.429 1.00 80.81 443 TYR A O 1
ATOM 3604 N N . ASP A 1 444 ? 21.373 9.884 15.217 1.00 79.94 444 ASP A N 1
ATOM 3605 C CA . ASP A 1 444 ? 22.597 10.404 14.585 1.00 79.94 444 ASP A CA 1
ATOM 3606 C C . ASP A 1 444 ? 23.060 9.553 13.382 1.00 79.94 444 ASP A C 1
ATOM 3608 O O . ASP A 1 444 ? 23.833 10.015 12.540 1.00 79.94 444 ASP A O 1
ATOM 3612 N N . PHE A 1 445 ? 22.582 8.306 13.277 1.00 84.62 445 PHE A N 1
ATOM 3613 C CA . PHE A 1 445 ? 22.862 7.406 12.154 1.00 84.62 445 PHE A CA 1
ATOM 3614 C C . PHE A 1 445 ? 21.848 7.530 11.004 1.00 84.62 445 PHE A C 1
ATOM 3616 O O . PHE A 1 445 ? 22.082 6.979 9.924 1.00 84.62 445 PHE A O 1
ATOM 3623 N N . VAL A 1 446 ? 20.736 8.248 11.198 1.00 84.25 446 VAL A N 1
ATOM 3624 C CA . VAL A 1 446 ? 19.715 8.450 10.163 1.00 84.25 446 VAL A CA 1
ATOM 3625 C C . VAL A 1 446 ? 20.174 9.566 9.227 1.00 84.25 446 VAL A C 1
ATOM 3627 O O . VAL A 1 446 ? 20.227 10.738 9.592 1.00 84.25 446 VAL A O 1
ATOM 3630 N N . THR A 1 447 ? 20.518 9.208 7.990 1.00 87.81 447 THR A N 1
ATOM 3631 C CA . THR A 1 447 ? 20.991 10.167 6.979 1.00 87.81 447 THR A CA 1
ATOM 3632 C C . THR A 1 447 ? 20.252 9.972 5.656 1.00 87.81 447 THR A C 1
ATOM 3634 O O . THR A 1 447 ? 19.765 8.874 5.407 1.00 87.81 447 THR A O 1
ATOM 3637 N N . PRO A 1 448 ? 20.229 10.969 4.750 1.00 86.12 448 PRO A N 1
ATOM 3638 C CA . PRO A 1 448 ? 19.653 10.798 3.413 1.00 86.12 448 PRO A CA 1
ATOM 3639 C C . PRO A 1 448 ? 20.329 9.719 2.548 1.00 86.12 448 PRO A C 1
ATOM 3641 O O . PRO A 1 448 ? 19.800 9.380 1.495 1.00 86.12 448 PRO A O 1
ATOM 3644 N N . HIS A 1 449 ? 21.488 9.182 2.947 1.00 88.94 449 HIS A N 1
ATOM 3645 C CA . HIS A 1 449 ? 22.236 8.166 2.197 1.00 88.94 449 HIS A CA 1
ATOM 3646 C C . HIS A 1 449 ? 21.845 6.732 2.613 1.00 88.94 449 HIS A C 1
ATOM 3648 O O . HIS A 1 449 ? 22.707 5.881 2.838 1.00 88.94 449 HIS A O 1
ATOM 3654 N N . THR A 1 450 ? 20.544 6.484 2.775 1.00 80.19 450 THR A N 1
ATOM 3655 C CA . THR A 1 450 ? 19.948 5.197 3.168 1.00 80.19 450 THR A CA 1
ATOM 3656 C C . THR A 1 450 ? 18.703 4.901 2.323 1.00 80.19 450 THR A C 1
ATOM 3658 O O . THR A 1 450 ? 18.165 5.787 1.661 1.00 80.19 450 THR A O 1
ATOM 3661 N N . VAL A 1 451 ? 18.238 3.650 2.321 1.00 68.88 451 VAL A N 1
ATOM 3662 C CA . VAL A 1 451 ? 16.960 3.261 1.697 1.00 68.88 451 VAL A CA 1
ATOM 3663 C C . VAL A 1 451 ? 15.936 3.016 2.823 1.00 68.88 451 VAL A C 1
ATOM 3665 O O . VAL A 1 451 ? 16.250 2.208 3.700 1.00 68.88 451 VAL A O 1
ATOM 3668 N N . PRO A 1 452 ? 14.780 3.718 2.852 1.00 64.12 452 PRO A N 1
ATOM 3669 C CA . PRO A 1 452 ? 13.763 3.604 3.919 1.00 64.12 452 PRO A CA 1
ATOM 3670 C C . PRO A 1 452 ? 13.085 2.228 4.050 1.00 64.12 452 PRO A C 1
ATOM 3672 O O . PRO A 1 452 ? 13.245 1.373 3.176 1.00 64.12 452 PRO A O 1
ATOM 3675 N N . CYS A 1 453 ? 12.391 1.977 5.173 1.00 53.69 453 CYS A N 1
ATOM 3676 C CA . CYS A 1 453 ? 12.240 0.605 5.687 1.00 53.69 453 CYS A CA 1
ATOM 3677 C C . CYS A 1 453 ? 11.025 -0.202 5.173 1.00 53.69 453 CYS A C 1
ATOM 3679 O O . CYS A 1 453 ? 11.209 -1.355 4.784 1.00 53.69 453 CYS A O 1
ATOM 3681 N N . HIS A 1 454 ? 9.817 0.377 5.162 1.00 49.22 454 HIS A N 1
ATOM 3682 C CA . HIS A 1 454 ? 8.561 -0.144 4.573 1.00 49.22 454 HIS A CA 1
ATOM 3683 C C . HIS A 1 454 ? 8.286 -1.675 4.632 1.00 49.22 454 HIS A C 1
ATOM 3685 O O . HIS A 1 454 ? 7.880 -2.292 3.639 1.00 49.22 454 HIS A O 1
ATOM 3691 N N . ALA A 1 455 ? 8.493 -2.280 5.810 1.00 27.44 455 ALA A N 1
ATOM 3692 C CA . ALA A 1 455 ? 7.928 -3.565 6.258 1.00 27.44 455 ALA A CA 1
ATOM 3693 C C . ALA A 1 455 ? 8.142 -3.720 7.793 1.00 27.44 455 ALA A C 1
ATOM 3695 O O . ALA A 1 455 ? 9.301 -3.674 8.196 1.00 27.44 455 ALA A O 1
ATOM 3696 N N . SER A 1 456 ? 7.160 -3.996 8.684 1.00 26.16 456 SER A N 1
ATOM 3697 C CA . SER A 1 456 ? 5.698 -4.201 8.482 1.00 26.16 456 SER A CA 1
ATOM 3698 C C . SER A 1 456 ? 4.740 -3.504 9.495 1.00 26.16 456 SER A C 1
ATOM 3700 O O . SER A 1 456 ? 4.515 -2.338 9.235 1.00 26.16 456 SER A O 1
ATOM 3702 N N . HIS A 1 457 ? 4.128 -4.177 10.522 1.00 33.94 457 HIS A N 1
ATOM 3703 C CA . HIS A 1 457 ? 3.320 -3.663 11.695 1.00 33.94 457 HIS A CA 1
ATOM 3704 C C . HIS A 1 457 ? 1.813 -4.153 11.961 1.00 33.94 457 HIS A C 1
ATOM 3706 O O . HIS A 1 457 ? 0.829 -3.500 11.626 1.00 33.94 457 HIS A O 1
ATOM 3712 N N . ALA A 1 458 ? 1.550 -5.193 12.803 1.00 34.66 458 ALA A N 1
ATOM 3713 C CA . ALA A 1 458 ? 0.243 -5.943 12.950 1.00 34.66 458 ALA A CA 1
ATOM 3714 C C . ALA A 1 458 ? -0.962 -5.590 13.949 1.00 34.66 458 ALA A C 1
ATOM 3716 O O . ALA A 1 458 ? -1.414 -4.464 14.004 1.00 34.66 458 ALA A O 1
ATOM 3717 N N . VAL A 1 459 ? -1.602 -6.570 14.652 1.00 40.97 459 VAL A N 1
ATOM 3718 C CA . VAL A 1 459 ? -2.956 -6.673 15.343 1.00 40.97 459 VAL A CA 1
ATOM 3719 C C . VAL A 1 459 ? -3.341 -5.727 16.517 1.00 40.97 459 VAL A C 1
ATOM 3721 O O . VAL A 1 459 ? -2.487 -5.405 17.336 1.00 40.97 459 VAL A O 1
ATOM 3724 N N . ALA A 1 460 ? -4.670 -5.433 16.598 1.00 39.97 460 ALA A N 1
ATOM 3725 C CA . ALA A 1 460 ? -5.639 -4.417 17.135 1.00 39.97 460 ALA A CA 1
ATOM 3726 C C . ALA A 1 460 ? -5.716 -3.794 18.583 1.00 39.97 460 ALA A C 1
ATOM 3728 O O . ALA A 1 460 ? -5.677 -4.500 19.588 1.00 39.97 460 ALA A O 1
ATOM 3729 N N . SER A 1 461 ? -6.056 -2.481 18.651 1.00 45.31 461 SER A N 1
ATOM 3730 C CA . SER A 1 461 ? -6.545 -1.675 19.815 1.00 45.31 461 SER A CA 1
ATOM 3731 C C . SER A 1 461 ? -7.770 -0.775 19.487 1.00 45.31 461 SER A C 1
ATOM 3733 O O . SER A 1 461 ? -8.217 -0.733 18.341 1.00 45.31 461 SER A O 1
ATOM 3735 N N . ARG A 1 462 ? -8.348 -0.058 20.474 1.00 51.00 462 ARG A N 1
ATOM 3736 C CA . ARG A 1 462 ? -9.521 0.849 20.333 1.00 51.00 462 ARG A CA 1
ATOM 3737 C C . ARG A 1 462 ? -9.456 2.038 21.321 1.00 51.00 462 ARG A C 1
ATOM 3739 O O . ARG A 1 462 ? -10.091 1.981 22.371 1.00 51.00 462 ARG A O 1
ATOM 3746 N N . TYR A 1 463 ? -8.698 3.097 21.020 1.00 52.53 463 TYR A N 1
ATOM 3747 C CA . TYR A 1 463 ? -8.564 4.252 21.935 1.00 52.53 463 TYR A CA 1
ATOM 3748 C C . TYR A 1 463 ? -9.753 5.230 21.892 1.00 52.53 463 TYR A C 1
ATOM 3750 O O . TYR A 1 463 ? -9.906 6.067 22.779 1.00 52.53 463 TYR A O 1
ATOM 3758 N N . ASP A 1 464 ? -10.646 5.100 20.910 1.00 62.94 464 ASP A N 1
ATOM 3759 C CA . ASP A 1 464 ? -11.844 5.937 20.768 1.00 62.94 464 ASP A CA 1
ATOM 3760 C C . ASP A 1 464 ? -12.949 5.602 21.789 1.00 62.94 464 ASP A C 1
ATOM 3762 O O . ASP A 1 464 ? -13.933 6.332 21.909 1.00 62.94 464 ASP A O 1
ATOM 3766 N N . LEU A 1 465 ? -12.792 4.489 22.513 1.00 51.72 465 LEU A N 1
ATOM 3767 C CA . LEU A 1 465 ? -13.695 4.033 23.573 1.00 51.72 465 LEU A CA 1
ATOM 3768 C C . LEU A 1 465 ? -13.267 4.499 24.977 1.00 51.72 465 LEU A C 1
ATOM 3770 O O . LEU A 1 465 ? -14.023 4.309 25.932 1.00 51.72 465 LEU A O 1
ATOM 3774 N N . GLU A 1 466 ? -12.076 5.088 25.106 1.00 63.34 466 GLU A N 1
ATOM 3775 C CA . GLU A 1 466 ? -11.547 5.621 26.363 1.00 63.34 466 GLU A CA 1
ATOM 3776 C C . GLU A 1 466 ? -12.107 7.022 26.680 1.00 63.34 466 GLU A C 1
ATOM 3778 O O . GLU A 1 466 ? -12.787 7.653 25.869 1.00 63.34 466 GLU A O 1
ATOM 3783 N N . THR A 1 467 ? -11.841 7.529 27.888 1.00 56.31 467 THR A N 1
ATOM 3784 C CA . THR A 1 467 ? -12.333 8.847 28.338 1.00 56.31 467 THR A CA 1
ATOM 3785 C C . THR A 1 467 ? -11.243 9.683 28.999 1.00 56.31 467 THR A C 1
ATOM 3787 O O . THR A 1 467 ? -10.382 9.137 29.688 1.00 56.31 467 THR A O 1
ATOM 3790 N N . GLY A 1 468 ? -11.330 11.010 28.864 1.00 61.47 468 GLY A N 1
ATOM 3791 C CA . GLY A 1 468 ? -10.316 11.932 29.385 1.00 61.47 468 GLY A CA 1
ATOM 3792 C C . GLY A 1 468 ? -9.017 11.829 28.588 1.00 61.47 468 GLY A C 1
ATOM 3793 O O . GLY A 1 468 ? -9.060 11.607 27.382 1.00 61.47 468 GLY A O 1
ATOM 3794 N N . ASP A 1 469 ? -7.882 11.939 29.274 1.00 45.47 469 ASP A N 1
ATOM 3795 C CA . ASP A 1 469 ? -6.534 12.004 28.685 1.00 45.47 469 ASP A CA 1
ATOM 3796 C C . ASP A 1 469 ? -6.115 10.729 27.910 1.00 45.47 469 ASP A C 1
ATOM 3798 O O . ASP A 1 469 ? -5.081 10.711 27.251 1.00 45.47 469 ASP A O 1
ATOM 3802 N N . LEU A 1 470 ? -6.905 9.648 27.984 1.00 44.84 470 LEU A N 1
ATOM 3803 C CA . LEU A 1 470 ? -6.691 8.397 27.240 1.00 44.84 470 LEU A CA 1
ATOM 3804 C C . LEU A 1 470 ? -7.513 8.291 25.942 1.00 44.84 470 LEU A C 1
ATOM 3806 O O . LEU A 1 470 ? -7.296 7.358 25.168 1.00 44.84 470 LEU A O 1
ATOM 3810 N N . PHE A 1 471 ? -8.458 9.207 25.698 1.00 64.69 471 PHE A N 1
ATOM 3811 C CA . PHE A 1 471 ? -9.255 9.214 24.469 1.00 64.69 471 PHE A CA 1
ATOM 3812 C C . PHE A 1 471 ? -8.394 9.599 23.261 1.00 64.69 471 PHE A C 1
ATOM 3814 O O . PHE A 1 471 ? -7.754 10.650 23.252 1.00 64.69 471 PHE A O 1
ATOM 3821 N N . SER A 1 472 ? -8.430 8.789 22.202 1.00 57.75 472 SER A N 1
ATOM 3822 C CA . SER A 1 472 ? -7.747 9.099 20.943 1.00 57.75 472 SER A CA 1
ATOM 3823 C C . SER A 1 472 ? -8.462 8.472 19.746 1.00 57.75 472 SER A C 1
ATOM 3825 O O . SER A 1 472 ? -8.975 7.360 19.837 1.00 57.75 472 SER A O 1
ATOM 3827 N N . LEU A 1 473 ? -8.479 9.153 18.596 1.00 66.56 473 LEU A N 1
ATOM 3828 C CA . LEU A 1 473 ? -9.124 8.677 17.360 1.00 66.56 473 LEU A CA 1
ATOM 3829 C C . LEU A 1 473 ? -8.247 7.686 16.582 1.00 66.56 473 LEU A C 1
ATOM 3831 O O . LEU A 1 473 ? -8.127 7.774 15.363 1.00 66.56 473 LEU A O 1
ATOM 3835 N N . ASN A 1 474 ? -7.605 6.767 17.300 1.00 65.38 474 ASN A N 1
ATOM 3836 C CA . ASN A 1 474 ? -6.537 5.913 16.799 1.00 65.38 474 ASN A CA 1
ATOM 3837 C C . ASN A 1 474 ? -6.715 4.468 17.320 1.00 65.38 474 ASN A C 1
ATOM 3839 O O . ASN A 1 474 ? -7.372 4.219 18.336 1.00 65.38 474 ASN A O 1
ATOM 3843 N N . GLY A 1 475 ? -6.125 3.488 16.638 1.00 56.16 475 GLY A N 1
ATOM 3844 C CA . GLY A 1 475 ? -6.154 2.076 17.031 1.00 56.16 475 GLY A CA 1
ATOM 3845 C C . GLY A 1 475 ? -6.213 1.142 15.827 1.00 56.16 475 GLY A C 1
ATOM 3846 O O . GLY A 1 475 ? -5.710 1.475 14.762 1.00 56.16 475 GLY A O 1
ATOM 3847 N N . ALA A 1 476 ? -6.846 -0.021 15.978 1.00 66.69 476 ALA A N 1
ATOM 3848 C CA . ALA A 1 476 ? -7.031 -0.980 14.890 1.00 66.69 476 ALA A CA 1
ATOM 3849 C C . ALA A 1 476 ? -7.812 -0.363 13.720 1.00 66.69 476 ALA A C 1
ATOM 3851 O O . ALA A 1 476 ? -8.957 0.053 13.914 1.00 66.69 476 ALA A O 1
ATOM 3852 N N . ILE A 1 477 ? -7.236 -0.363 12.516 1.00 78.75 477 ILE A N 1
ATOM 3853 C CA . ILE A 1 477 ? -7.894 0.140 11.296 1.00 78.75 477 ILE A CA 1
ATOM 3854 C C . ILE A 1 477 ? -8.221 -0.947 10.259 1.00 78.75 477 ILE A C 1
ATOM 3856 O O . ILE A 1 477 ? -8.855 -0.658 9.242 1.00 78.75 477 ILE A O 1
ATOM 3860 N N . ASP A 1 478 ? -7.815 -2.194 10.493 1.00 81.81 478 ASP A N 1
ATOM 3861 C CA . ASP A 1 478 ? -8.219 -3.365 9.708 1.00 81.81 478 ASP A CA 1
ATOM 3862 C C . ASP A 1 478 ? -8.031 -4.673 10.474 1.00 81.81 478 ASP A C 1
ATOM 3864 O O . ASP A 1 478 ? -7.496 -4.664 11.575 1.00 81.81 478 ASP A O 1
ATOM 3868 N N . ALA A 1 479 ? -8.407 -5.792 9.850 1.00 78.44 479 ALA A N 1
ATOM 3869 C CA . ALA A 1 479 ? -7.798 -7.099 10.071 1.00 78.44 479 ALA A CA 1
ATOM 3870 C C . ALA A 1 479 ? -7.624 -7.844 8.735 1.00 78.44 479 ALA A C 1
ATOM 3872 O O . ALA A 1 479 ? -8.534 -7.853 7.912 1.00 78.44 479 ALA A O 1
ATOM 3873 N N . LYS A 1 480 ? -6.486 -8.515 8.527 1.00 89.38 480 LYS A N 1
ATOM 3874 C CA . LYS A 1 480 ? -6.207 -9.449 7.424 1.00 89.38 480 LYS A CA 1
ATOM 3875 C C . LYS A 1 480 ? -5.878 -10.823 8.003 1.00 89.38 480 LYS A C 1
ATOM 3877 O O . LYS A 1 480 ? -5.131 -10.915 8.976 1.00 89.38 480 LYS A O 1
ATOM 3882 N N . VAL A 1 481 ? -6.407 -11.889 7.407 1.00 85.25 481 VAL A N 1
ATOM 3883 C CA . VAL A 1 481 ? -6.144 -13.278 7.813 1.00 85.25 481 VAL A CA 1
ATOM 3884 C C . VAL A 1 481 ? -6.101 -14.206 6.601 1.00 85.25 481 VAL A C 1
ATOM 3886 O O . VAL A 1 481 ? -6.892 -14.073 5.666 1.00 85.25 481 VAL A O 1
ATOM 3889 N N . THR A 1 482 ? -5.188 -15.175 6.601 1.00 88.62 482 THR A N 1
ATOM 3890 C CA . THR A 1 482 ? -5.174 -16.246 5.597 1.00 88.62 482 THR A CA 1
ATOM 3891 C C . THR A 1 482 ? -4.724 -17.581 6.188 1.00 88.62 482 THR A C 1
ATOM 3893 O O . THR A 1 482 ? -4.295 -17.666 7.340 1.00 88.62 482 THR A O 1
ATOM 3896 N N . SER A 1 483 ? -4.875 -18.631 5.389 1.00 86.62 483 SER A N 1
ATOM 3897 C CA . SER A 1 483 ? -4.465 -20.004 5.668 1.00 86.62 483 SER A CA 1
ATOM 3898 C C . SER A 1 483 ? -3.559 -20.523 4.555 1.00 86.62 483 SER A C 1
ATOM 3900 O O . SER A 1 483 ? -3.504 -19.920 3.483 1.00 86.62 483 SER A O 1
ATOM 3902 N N . LEU A 1 484 ? -2.894 -21.666 4.740 1.00 84.06 484 LEU A N 1
ATOM 3903 C CA . LEU A 1 484 ? -2.024 -22.244 3.710 1.00 84.06 484 LEU A CA 1
ATOM 3904 C C . LEU A 1 484 ? -2.797 -22.536 2.410 1.00 84.06 484 LEU A C 1
ATOM 3906 O O . LEU A 1 484 ? -2.286 -22.313 1.313 1.00 84.06 484 LEU A O 1
ATOM 3910 N N . GLU A 1 485 ? -4.051 -22.984 2.536 1.00 86.38 485 GLU A N 1
ATOM 3911 C CA . GLU A 1 485 ? -4.946 -23.281 1.410 1.00 86.38 485 GLU A CA 1
ATOM 3912 C C . GLU A 1 485 ? -5.311 -22.027 0.594 1.00 86.38 485 GLU A C 1
ATOM 3914 O O . GLU A 1 485 ? -5.283 -22.056 -0.638 1.00 86.38 485 GLU A O 1
ATOM 3919 N N . LYS A 1 486 ? -5.632 -20.920 1.278 1.00 87.25 486 LYS A N 1
ATOM 3920 C CA . LYS A 1 486 ? -5.964 -19.631 0.651 1.00 87.25 486 LYS A CA 1
ATOM 3921 C C . LYS A 1 486 ? -4.727 -18.935 0.093 1.00 87.25 486 LYS A C 1
ATOM 3923 O O . LYS A 1 486 ? -4.731 -18.463 -1.043 1.00 87.25 486 LYS A O 1
ATOM 3928 N N . PHE A 1 487 ? -3.634 -18.943 0.846 1.00 87.31 487 PHE A N 1
ATOM 3929 C CA . PHE A 1 487 ? -2.360 -18.363 0.445 1.00 87.31 487 PHE A CA 1
ATOM 3930 C C . PHE A 1 487 ? -1.801 -18.990 -0.840 1.00 87.31 487 PHE A C 1
ATOM 3932 O O . PHE A 1 487 ? -1.323 -18.268 -1.713 1.00 87.31 487 PHE A O 1
ATOM 3939 N N . ALA A 1 488 ? -1.962 -20.306 -1.029 1.00 86.69 488 ALA A N 1
ATOM 3940 C CA . ALA A 1 488 ? -1.611 -20.993 -2.277 1.00 86.69 488 ALA A CA 1
ATOM 3941 C C . ALA A 1 488 ? -2.379 -20.481 -3.520 1.00 86.69 488 ALA A C 1
ATOM 3943 O O . ALA A 1 488 ? -1.978 -20.764 -4.650 1.00 86.69 488 ALA A O 1
ATOM 3944 N N . ARG A 1 489 ? -3.468 -19.723 -3.326 1.00 88.75 489 ARG A N 1
ATOM 3945 C CA . ARG A 1 489 ? -4.258 -19.046 -4.369 1.00 88.75 489 ARG A CA 1
ATOM 3946 C C . ARG A 1 489 ? -4.101 -17.517 -4.365 1.00 88.75 489 ARG A C 1
ATOM 3948 O O . ARG A 1 489 ? -4.771 -16.848 -5.145 1.00 88.75 489 ARG A O 1
ATOM 3955 N N . LEU A 1 490 ? -3.216 -16.967 -3.524 1.00 84.69 490 LEU A N 1
ATOM 3956 C CA . LEU A 1 490 ? -3.103 -15.531 -3.216 1.00 84.69 490 LEU A CA 1
ATOM 3957 C C . LEU A 1 490 ? -4.406 -14.914 -2.674 1.00 84.69 490 LEU A C 1
ATOM 3959 O O . LEU A 1 490 ? -4.711 -13.750 -2.934 1.00 84.69 490 LEU A O 1
ATOM 3963 N N . GLU A 1 491 ? -5.163 -15.694 -1.902 1.00 90.88 491 GLU A N 1
ATOM 3964 C CA . GLU A 1 491 ? -6.380 -15.251 -1.224 1.00 90.88 491 GLU A CA 1
ATOM 3965 C C . GLU A 1 491 ? -6.107 -14.890 0.244 1.00 90.88 491 GLU A C 1
ATOM 3967 O O . GLU A 1 491 ? -5.320 -15.548 0.927 1.00 90.88 491 GLU A O 1
ATOM 3972 N N . CYS A 1 492 ? -6.820 -13.896 0.768 1.00 87.31 492 CYS A N 1
ATOM 3973 C CA . CYS A 1 492 ? -6.987 -13.669 2.208 1.00 87.31 492 CYS A CA 1
ATOM 3974 C C . CYS A 1 492 ? -8.418 -13.201 2.496 1.00 87.31 492 CYS A C 1
ATOM 3976 O O . CYS A 1 492 ? -9.134 -12.808 1.577 1.00 87.31 492 CYS A O 1
ATOM 3978 N N . ASP A 1 493 ? -8.848 -13.238 3.754 1.00 88.25 493 ASP A N 1
ATOM 3979 C CA . ASP A 1 493 ? -10.010 -12.469 4.200 1.00 88.25 493 ASP A CA 1
ATOM 3980 C C . ASP A 1 493 ? -9.522 -11.183 4.876 1.00 88.25 493 ASP A C 1
ATOM 3982 O O . ASP A 1 493 ? -8.640 -11.232 5.736 1.00 88.25 493 ASP A O 1
ATOM 3986 N N . ALA A 1 494 ? -10.099 -10.042 4.499 1.00 85.12 494 ALA A N 1
ATOM 3987 C CA . ALA A 1 494 ? -9.780 -8.738 5.068 1.00 85.12 494 ALA A CA 1
ATOM 3988 C C . ALA A 1 494 ? -11.047 -7.970 5.478 1.00 85.12 494 ALA A C 1
ATOM 3990 O O . ALA A 1 494 ? -12.043 -7.951 4.754 1.00 85.12 494 ALA A O 1
ATOM 3991 N N . GLU A 1 495 ? -11.000 -7.318 6.634 1.00 88.12 495 GLU A N 1
ATOM 3992 C CA . GLU A 1 495 ? -12.015 -6.410 7.178 1.00 88.12 495 GLU A CA 1
ATOM 3993 C C . GLU A 1 495 ? -11.366 -5.039 7.402 1.00 88.12 495 GLU A C 1
ATOM 3995 O O . GLU A 1 495 ? -10.174 -4.973 7.687 1.00 88.12 495 GLU A O 1
ATOM 4000 N N . ALA A 1 496 ? -12.107 -3.947 7.213 1.00 89.50 496 ALA A N 1
ATOM 4001 C CA . ALA A 1 496 ? -11.595 -2.587 7.388 1.00 89.50 496 ALA A CA 1
ATOM 4002 C C . ALA A 1 496 ? -12.392 -1.823 8.442 1.00 89.50 496 ALA A C 1
ATOM 4004 O O . ALA A 1 496 ? -13.618 -1.929 8.514 1.00 89.50 496 ALA A O 1
ATOM 4005 N N . GLY A 1 497 ? -11.677 -0.986 9.185 1.00 84.00 497 GLY A N 1
ATOM 4006 C CA . GLY A 1 497 ? -12.192 -0.198 10.290 1.00 84.00 497 GLY A CA 1
ATOM 4007 C C . GLY A 1 497 ? -12.027 -0.867 11.658 1.00 84.00 497 GLY A C 1
ATOM 4008 O O . GLY A 1 497 ? -11.532 -1.992 11.758 1.00 84.00 497 GLY A O 1
ATOM 4009 N N . PRO A 1 498 ? -12.439 -0.171 12.730 1.00 81.38 498 PRO A N 1
ATOM 4010 C CA . PRO A 1 498 ? -12.200 -0.625 14.093 1.00 81.38 498 PRO A CA 1
ATOM 4011 C C . PRO A 1 498 ? -13.105 -1.799 14.501 1.00 81.38 498 PRO A C 1
ATOM 4013 O O . PRO A 1 498 ? -14.306 -1.806 14.221 1.00 81.38 498 PRO A O 1
ATOM 4016 N N . THR A 1 499 ? -12.546 -2.780 15.223 1.00 77.75 499 THR A N 1
ATOM 4017 C CA . THR A 1 499 ? -13.269 -4.008 15.622 1.00 77.75 499 THR A CA 1
ATOM 4018 C C . THR A 1 499 ? -14.545 -3.718 16.417 1.00 77.75 499 THR A C 1
ATOM 4020 O O . THR A 1 499 ? -14.518 -3.006 17.424 1.00 77.75 499 THR A O 1
ATOM 4023 N N . HIS A 1 500 ? -15.658 -4.311 15.985 1.00 74.69 500 HIS A N 1
ATOM 4024 C CA . HIS A 1 500 ? -16.999 -4.136 16.553 1.00 74.69 500 HIS A CA 1
ATOM 4025 C C . HIS A 1 500 ? -17.656 -5.480 16.952 1.00 74.69 500 HIS A C 1
ATOM 4027 O O . HIS A 1 500 ? -18.868 -5.556 17.147 1.00 74.69 500 HIS A O 1
ATOM 4033 N N . ASP A 1 501 ? -16.858 -6.546 17.117 1.00 63.47 501 ASP A N 1
ATOM 4034 C CA . ASP A 1 501 ? -17.333 -7.883 17.524 1.00 63.47 501 ASP A CA 1
ATOM 4035 C C . ASP A 1 501 ? -18.003 -7.884 18.907 1.00 63.47 501 ASP A C 1
ATOM 4037 O O . ASP A 1 501 ? -19.033 -8.533 19.125 1.00 63.47 501 ASP A O 1
ATOM 4041 N N . THR A 1 502 ? -17.399 -7.147 19.844 1.00 62.12 502 THR A N 1
ATOM 4042 C CA . THR A 1 502 ? -17.877 -6.936 21.223 1.00 62.12 502 THR A CA 1
ATOM 4043 C C . THR A 1 502 ? -18.022 -5.458 21.586 1.00 62.12 502 THR A C 1
ATOM 4045 O O . THR A 1 502 ? -18.481 -5.144 22.682 1.00 62.12 502 THR A O 1
ATOM 4048 N N . ASN A 1 503 ? -17.636 -4.557 20.680 1.00 61.53 503 ASN A N 1
ATOM 4049 C CA . ASN A 1 503 ? -17.603 -3.110 20.880 1.00 61.53 503 ASN A CA 1
ATOM 4050 C C . ASN A 1 503 ? -18.657 -2.411 20.008 1.00 61.53 503 ASN A C 1
ATOM 4052 O O . ASN A 1 503 ? -19.093 -2.975 19.003 1.00 61.53 503 ASN A O 1
ATOM 4056 N N . PRO A 1 504 ? -19.047 -1.164 20.325 1.00 70.00 504 PRO A N 1
ATOM 4057 C CA . PRO A 1 504 ? -19.821 -0.344 19.405 1.00 70.00 504 PRO A CA 1
ATOM 4058 C C . PRO A 1 504 ? -19.108 -0.176 18.053 1.00 70.00 504 PRO A C 1
ATOM 4060 O O . PRO A 1 504 ? -17.886 -0.000 17.983 1.00 70.00 504 PRO A O 1
ATOM 4063 N N . VAL A 1 505 ? -19.907 -0.201 16.985 1.00 83.19 505 VAL A N 1
ATOM 4064 C CA . VAL A 1 505 ? -19.478 0.146 15.625 1.00 83.19 505 VAL A CA 1
ATOM 4065 C C . VAL A 1 505 ? -19.026 1.603 15.604 1.00 83.19 505 VAL A C 1
ATOM 4067 O O . VAL A 1 505 ? -19.753 2.472 16.087 1.00 83.19 505 VAL A O 1
ATOM 4070 N N . PHE A 1 506 ? -17.850 1.859 15.034 1.00 84.81 506 PHE A N 1
ATOM 4071 C CA . PHE A 1 506 ? -17.315 3.208 14.887 1.00 84.81 506 PHE A CA 1
ATOM 4072 C C . PHE A 1 506 ? -18.083 4.008 13.818 1.00 84.81 506 PHE A C 1
ATOM 4074 O O . PHE A 1 506 ? -18.371 3.508 12.724 1.00 84.81 506 PHE A O 1
ATOM 4081 N N . GLU A 1 507 ? -18.409 5.259 14.138 1.00 89.81 507 GLU A N 1
ATOM 4082 C CA . GLU A 1 507 ? -19.171 6.177 13.289 1.00 89.81 507 GLU A CA 1
ATOM 4083 C C . GLU A 1 507 ? -18.659 7.609 13.495 1.00 89.81 507 GLU A C 1
ATOM 4085 O O . GLU A 1 507 ? -18.591 8.097 14.623 1.00 89.81 507 GLU A O 1
ATOM 4090 N N . TRP A 1 508 ? -18.275 8.279 12.407 1.00 84.62 508 TRP A N 1
ATOM 4091 C CA . TRP A 1 508 ? -17.701 9.623 12.437 1.00 84.62 508 TRP A CA 1
ATOM 4092 C C . TRP A 1 508 ? -18.752 10.672 12.812 1.00 84.62 508 TRP A C 1
ATOM 4094 O O . TRP A 1 508 ? -19.583 11.049 11.984 1.00 84.62 508 TRP A O 1
ATOM 4104 N N . THR A 1 509 ? -18.664 11.220 14.023 1.00 83.31 509 THR A N 1
ATOM 4105 C CA . THR A 1 509 ? -19.499 12.356 14.450 1.00 83.31 509 THR A CA 1
ATOM 4106 C C . THR A 1 509 ? -18.953 13.697 13.943 1.00 83.31 509 THR A C 1
ATOM 4108 O O . THR A 1 509 ? -17.791 13.801 13.546 1.00 83.31 509 THR A O 1
ATOM 4111 N N . SER A 1 510 ? -19.773 14.756 13.987 1.00 75.81 510 SER A N 1
ATOM 4112 C CA . SER A 1 510 ? -19.333 16.135 13.701 1.00 75.81 510 SER A CA 1
ATOM 4113 C C . SER A 1 510 ? -18.117 16.544 14.527 1.00 75.81 510 SER A C 1
ATOM 4115 O O . SER A 1 510 ? -17.200 17.177 14.012 1.00 75.81 510 SER A O 1
ATOM 4117 N N . ASP A 1 511 ? -18.118 16.148 15.794 1.00 74.00 511 ASP A N 1
ATOM 4118 C CA . ASP A 1 511 ? -17.154 16.597 16.788 1.00 74.00 511 ASP A CA 1
ATOM 4119 C C . ASP A 1 511 ? -15.825 15.857 16.582 1.00 74.00 511 ASP A C 1
ATOM 4121 O O . ASP A 1 511 ? -14.767 16.474 16.583 1.00 74.00 511 ASP A O 1
ATOM 4125 N N . MET A 1 512 ? -15.873 14.559 16.253 1.00 82.50 512 MET A N 1
ATOM 4126 C CA . MET A 1 512 ? -14.691 13.786 15.849 1.00 82.50 512 MET A CA 1
ATOM 4127 C C . MET A 1 512 ? -14.069 14.307 14.547 1.00 82.50 512 MET A C 1
ATOM 4129 O O . MET A 1 512 ? -12.849 14.367 14.430 1.00 82.50 512 MET A O 1
ATOM 4133 N N . ARG A 1 513 ? -14.887 14.745 13.579 1.00 79.62 513 ARG A N 1
ATOM 4134 C CA . ARG A 1 513 ? -14.400 15.361 12.328 1.00 79.62 513 ARG A CA 1
ATOM 4135 C C . ARG A 1 513 ? -13.809 16.763 12.517 1.00 79.62 513 ARG A C 1
ATOM 4137 O O . ARG A 1 513 ? -13.160 17.258 11.601 1.00 79.62 513 ARG A O 1
ATOM 4144 N N . ALA A 1 514 ? -14.020 17.396 13.672 1.00 72.88 514 ALA A N 1
ATOM 4145 C CA . ALA A 1 514 ? -13.312 18.614 14.066 1.00 72.88 514 ALA A CA 1
ATOM 4146 C C . ALA A 1 514 ? -11.961 18.324 14.753 1.00 72.88 514 ALA A C 1
ATOM 4148 O O . ALA A 1 514 ? -11.164 19.244 14.905 1.00 72.88 514 ALA A O 1
ATOM 4149 N N . LEU A 1 515 ? -11.711 17.070 15.156 1.00 74.44 515 LEU A N 1
ATOM 4150 C CA . LEU A 1 515 ? -10.477 16.623 15.813 1.00 74.44 515 LEU A CA 1
ATOM 4151 C C . LEU A 1 515 ? -9.518 15.886 14.866 1.00 74.44 515 LEU A C 1
ATOM 4153 O O . LEU A 1 515 ? -8.314 15.943 15.081 1.00 74.44 515 LEU A O 1
ATOM 4157 N N . ALA A 1 516 ? -10.026 15.192 13.840 1.00 80.81 516 ALA A N 1
ATOM 4158 C CA . ALA A 1 516 ? -9.199 14.455 12.883 1.00 80.81 516 ALA A CA 1
ATOM 4159 C C . ALA A 1 516 ? -9.732 14.542 11.438 1.00 80.81 516 ALA A C 1
ATOM 4161 O O . ALA A 1 516 ? -10.951 14.463 11.211 1.00 80.81 516 ALA A O 1
ATOM 4162 N N . PRO A 1 517 ? -8.839 14.649 10.434 1.00 84.44 517 PRO A N 1
ATOM 4163 C CA . PRO A 1 517 ? -9.231 14.638 9.035 1.00 84.44 517 PRO A CA 1
ATOM 4164 C C . PRO A 1 517 ? -9.743 13.249 8.630 1.00 84.44 517 PRO A C 1
ATOM 4166 O O . PRO A 1 517 ? -9.336 12.211 9.146 1.00 84.44 517 PRO A O 1
ATOM 4169 N N . SER A 1 518 ? -10.721 13.236 7.731 1.00 87.56 518 SER A N 1
ATOM 4170 C CA . SER A 1 518 ? -11.496 12.032 7.400 1.00 87.56 518 SER A CA 1
ATOM 4171 C C . SER A 1 518 ? -12.171 12.154 6.030 1.00 87.56 518 SER A C 1
ATOM 4173 O O . SER A 1 518 ? -13.311 11.717 5.819 1.00 87.56 518 SER A O 1
ATOM 4175 N N . MET A 1 519 ? -11.477 12.810 5.095 1.00 86.75 519 MET A N 1
ATOM 4176 C CA . MET A 1 519 ? -11.918 12.987 3.716 1.00 86.75 519 MET A CA 1
ATOM 4177 C C . MET A 1 519 ? -11.940 11.630 3.001 1.00 86.75 519 MET A C 1
ATOM 4179 O O . MET A 1 519 ? -11.103 10.770 3.265 1.00 86.75 519 MET A O 1
ATOM 4183 N N . GLY A 1 520 ? -12.937 11.404 2.144 1.00 86.12 520 GLY A N 1
ATOM 4184 C CA . GLY A 1 520 ? -13.146 10.127 1.450 1.00 86.12 520 GLY A CA 1
ATOM 4185 C C . GLY A 1 520 ? -13.755 8.996 2.285 1.00 86.12 520 GLY A C 1
ATOM 4186 O O . GLY A 1 520 ? -14.275 8.041 1.703 1.00 86.12 520 GLY A O 1
ATOM 4187 N N . HIS A 1 521 ? -13.768 9.100 3.619 1.00 90.38 521 HIS A N 1
ATOM 4188 C CA . HIS A 1 521 ? -14.195 8.005 4.493 1.00 90.38 521 HIS A CA 1
ATOM 4189 C C . HIS A 1 521 ? -15.706 7.710 4.427 1.00 90.38 521 HIS A C 1
ATOM 4191 O O . HIS A 1 521 ? -16.526 8.633 4.352 1.00 90.38 521 HIS A O 1
ATOM 4197 N N . PRO A 1 522 ? -16.105 6.429 4.552 1.00 88.25 522 PRO A N 1
ATOM 4198 C CA . PRO A 1 522 ? -17.441 6.050 5.001 1.00 88.25 522 PRO A CA 1
ATOM 4199 C C . PRO A 1 522 ? -17.820 6.769 6.302 1.00 88.25 522 PRO A C 1
ATOM 4201 O O . PRO A 1 522 ? -16.968 7.055 7.138 1.00 88.25 522 PRO A O 1
ATOM 4204 N N . GLU A 1 523 ? -19.107 7.054 6.496 1.00 85.56 523 GLU A N 1
ATOM 4205 C CA . GLU A 1 523 ? -19.596 7.663 7.742 1.00 85.56 523 GLU A CA 1
ATOM 4206 C C . GLU A 1 523 ? -19.538 6.670 8.913 1.00 85.56 523 GLU A C 1
ATOM 4208 O O . GLU A 1 523 ? -19.169 7.046 10.020 1.00 85.56 523 GLU A O 1
ATOM 4213 N N . ARG A 1 524 ? -19.811 5.389 8.639 1.00 88.12 524 ARG A N 1
ATOM 4214 C CA . ARG A 1 524 ? -19.908 4.297 9.613 1.00 88.12 524 ARG A CA 1
ATOM 4215 C C . ARG A 1 524 ? -19.125 3.076 9.129 1.00 88.12 524 ARG A C 1
ATOM 4217 O O . ARG A 1 524 ? -19.318 2.640 7.993 1.00 88.12 524 ARG A O 1
ATOM 4224 N N . PHE A 1 525 ? -18.293 2.499 9.991 1.00 86.12 525 PHE A N 1
ATOM 4225 C CA . PHE A 1 525 ? -17.433 1.351 9.678 1.00 86.12 525 PHE A CA 1
ATOM 4226 C C . PHE A 1 525 ? -18.073 0.038 10.163 1.00 86.12 525 PHE A C 1
ATOM 4228 O O . PHE A 1 525 ? -17.587 -0.625 11.071 1.00 86.12 525 PHE A O 1
ATOM 4235 N N . ASP A 1 526 ? -19.212 -0.306 9.550 1.00 89.44 526 ASP A N 1
ATOM 4236 C CA . ASP A 1 526 ? -20.016 -1.518 9.810 1.00 89.44 526 ASP A CA 1
ATOM 4237 C C . ASP A 1 526 ? -19.765 -2.559 8.694 1.00 89.44 526 ASP A C 1
ATOM 4239 O O . ASP A 1 526 ? -20.656 -2.942 7.920 1.00 89.44 526 ASP A O 1
ATOM 4243 N N . PHE A 1 527 ? -18.489 -2.902 8.508 1.00 84.25 527 PHE A N 1
ATOM 4244 C CA . PHE A 1 527 ? -18.017 -3.830 7.480 1.00 84.25 527 PHE A CA 1
ATOM 4245 C C . PHE A 1 527 ? -17.711 -5.187 8.103 1.00 84.25 527 PHE A C 1
ATOM 4247 O O . PHE A 1 527 ? -17.269 -5.254 9.235 1.00 84.25 527 PHE A O 1
ATOM 4254 N N . GLY A 1 528 ? -17.928 -6.266 7.353 1.00 74.88 528 GLY A N 1
ATOM 4255 C CA . GLY A 1 528 ? -17.459 -7.597 7.732 1.00 74.88 528 GLY A CA 1
ATOM 4256 C C . GLY A 1 528 ? -16.389 -8.073 6.755 1.00 74.88 528 GLY A C 1
ATOM 4257 O O . GLY A 1 528 ? -16.381 -7.612 5.611 1.00 74.88 528 GLY A O 1
ATOM 4258 N N . PHE A 1 529 ? -15.557 -9.031 7.167 1.00 78.25 529 PHE A N 1
ATOM 4259 C CA . PHE A 1 529 ? -14.565 -9.695 6.315 1.00 78.25 529 PHE A CA 1
ATOM 4260 C C . PHE A 1 529 ? -15.050 -9.950 4.876 1.00 78.25 529 PHE A C 1
ATOM 4262 O O . PHE A 1 529 ? -16.107 -10.555 4.642 1.00 78.25 529 PHE A O 1
ATOM 4269 N N . VAL A 1 530 ? -14.216 -9.578 3.905 1.00 83.12 530 VAL A N 1
ATOM 4270 C CA . VAL A 1 530 ? -14.367 -9.881 2.478 1.00 83.12 530 VAL A CA 1
ATOM 4271 C C . VAL A 1 530 ? -13.114 -10.590 1.976 1.00 83.12 530 VAL A C 1
ATOM 4273 O O . VAL A 1 530 ? -12.003 -10.266 2.383 1.00 83.12 530 VAL A O 1
ATOM 4276 N N . THR A 1 531 ? -13.291 -11.577 1.100 1.00 87.88 531 THR A N 1
ATOM 4277 C CA . THR A 1 531 ? -12.170 -12.301 0.497 1.00 87.88 531 THR A CA 1
ATOM 4278 C C . THR A 1 531 ? -11.533 -11.465 -0.614 1.00 87.88 531 THR A C 1
ATOM 4280 O O . THR A 1 531 ? -12.221 -11.089 -1.563 1.00 87.88 531 THR A O 1
ATOM 4283 N N . MET A 1 532 ? -10.232 -11.207 -0.503 1.00 86.50 532 MET A N 1
ATOM 4284 C CA . MET A 1 532 ? -9.402 -10.535 -1.510 1.00 86.50 532 MET A CA 1
ATOM 4285 C C . MET A 1 532 ? -8.680 -11.588 -2.362 1.00 86.50 532 MET A C 1
ATOM 4287 O O . MET A 1 532 ? -8.254 -12.606 -1.815 1.00 86.50 532 MET A O 1
ATOM 4291 N N . ALA A 1 533 ? -8.543 -11.371 -3.677 1.00 85.38 533 ALA A N 1
ATOM 4292 C CA . ALA A 1 533 ? -7.978 -12.348 -4.623 1.00 85.38 533 ALA A CA 1
ATOM 4293 C C . ALA A 1 533 ? -7.336 -11.687 -5.869 1.00 85.38 533 ALA A C 1
ATOM 4295 O O . ALA A 1 533 ? -7.813 -10.657 -6.353 1.00 85.38 533 ALA A O 1
ATOM 4296 N N . HIS A 1 534 ? -6.259 -12.293 -6.391 1.00 81.00 534 HIS A N 1
ATOM 4297 C CA . HIS A 1 534 ? -5.368 -11.749 -7.445 1.00 81.00 534 HIS A CA 1
ATOM 4298 C C . HIS A 1 534 ? -5.852 -11.912 -8.900 1.00 81.00 534 HIS A C 1
ATOM 4300 O O . HIS A 1 534 ? -6.348 -12.999 -9.261 1.00 81.00 534 HIS A O 1
#

Secondary structure (DSSP, 8-state):
---B-TTT--B-----S---HHHHHHHHHT-TT--HHHHHHHHHHHHHHHHHHHHHHHHHHHHHHHHHHHHHHHHHHH---HHHHHHHHHHHHHHHHHHHHHHHHHHHHHHHHHHHHHHHTT-----EEEEEEEE--TT--S-SSS--S---EEE--TT---TT-SEEEEEEE-HHHHS-EEEEEEEPPPPHHHHHSHHHHHHHHHHHHHHHHHHHHHHHHHHHHHHHHHHHHHHSTT--HHHHHHHHHHHHHHHHHHHHHHHHHHHHHH-TTSTTHHHHHHHHHHHHHHHHHHHHHHHH---SSPPPHHHHHHHTTTTTHHHHHHHHHHTTT----SS-GGGSHHHHHHHT---B-EEEE-TTSS-EEEEE--EEEGGG---EEEEEEEEEEEE-TTSSEEEEEEEEEE-TT-SS-SS--EEETTS-EE---------GGGGGG--SSS--------B--BGGG--GGG--SEEE-EEEEEEHHHHTTT-EEEEESS--SSSPPPB--TTGGGTS--TT--SB-----EEE--

Foldseek 3Di:
DWDADPPPRDTDDDDPDPQDPLSVLVVVLPDPPDDPVRNLVSLVVNLVVLVVVLVVVLLVLVVVVVVVVVVLVVCLVPDPDPVSNVVSVVVVVVVVVVSVVVSVVSNVVSVVVSVVSCVVSVVPPPFPWWKKFWAQDPDQDQDDPPPRRPDIDMDGDPPDDPVRGQKMKIWGPCCQPFLAIEMEIEGDFQDPVCLVDPLSVLVSLLVSLLSRLLNQLQVCLVQQQQLLVQLLCLQQVVVDPVSVVLLVLLLVLLVLLVVLLVVVLVVCSVVVPDPCSQVSSQVSSVVSSLNSNQNSNCVHHPDVVGQDSSSLVCVQQSLVCLLSSLLSVVVVVPPDDVCRPCNPVSSVVSQVQKADWDWDQDPVNPKIKIKFFAWDFPSQSQKYWYWYWGFGPDADPVRGGDTKIKTFIPHRSHPAHAQGWIAILVRDTFADIRRGDPPPVVSVVDHSNDDHDRDHHGDWDDQCPDDDPSRHNIIGFKMWMDMSVQSNQVKIWMAGGHDDSPHDWDADDPVNCVVGRHGPHHRTRPHDIDMDGD

Organism: Pythium insidiosum (NCBI:txid114742)